Protein AF-A0A7S4RDP2-F1 (afdb_monomer)

Organism: NCBI:txid49249

Mean predicted aligned error: 9.4 Å

Sequence (657 aa):
MYTFYKHAYLHIGLKEGEIAGEFDSNHIEQYADTLVKDLLEIDKENIAQEAILVNTIWMTVVFYLNGAAKSCRYPDVAEPYLYLDLAAGFYIGLGQDKGDDESGNMLYNLAEGISKDFNQDNGVSVVNEKILELLNDIKDNIIDKGLCSTHEENSYKKFRWNVGSIIGYMNVILVQRLIRHLLDGSDRDFMKMYALAILPQIRLCNPGAFDLMMNEFVGNTGDVDDPIGYMELLQSVYSCLGITCEMVGKFRGRDDGCVDRSGFPDDAVSYALMDRDMLEIEVLMEMEAYDAALDHYKYGRNSPDNWKFNTLWELATYDSVDTNLPLGQFINYNTENEKPVMNEYITSAIEGKSTFEYATKNQREWAVKRSLQGTLSYYAVMEKVTNALDLCGTTKKDQAVQEWDKALALAVGSIGEAMMIIDTAYEGYFGQTLLTLANEVCGLFGKCTASGEASIIDMWIDQNFRGLSFIEDDECLKLTQLVDTEVNPTLLVPIIQGILHYAVMNESLDEAQSDTLFAGEALARTVVPLINKENPEEAFLIQENMEFAQGTKYVKDGSENVFKAVATSLHGLSIDCSLIGKYAGLKYGNLCEEQKSSIGNDSAQPQEKTSLADKVLVGAVLTISLLSGLFFWRNRVKNGLVPRHFSGGQALSQEMS

Foldseek 3Di:
DLLLLLVVQQVVCVVVVHDRQDHPNHGSNCVLVVLLVVVVVPPDPCLSLVSCQLSPLLVQLLVLLVVLLVCLLVVVPDQSVVSLVSSVCSAQDPFHDALDLVTGRHNLSLQSVLQVQQVQDDSGRVLNVLLVVLSVCLVVVQRVVVVSVVSPVVSSQLSLLSSLLNQLSSVLSLLSQLLCCLVVVPDLSSNLSSLSSCLSQVCLQAVVLSVVCCCQSPVDPDGRPCSLVNNQSVLQRSLSSNHACVSNHHRNNDPSVRDNDDLFDPLQQLLLQVQSLLSVLLSCLVSVVLVVSVVCQVFNNRRDDDSGHDHLLVLLFDDDDDCVFLVNLLCVVVPVDPGSVLNVQLNCLSVCHDLSVPPDSLLSSLLNLLLQAAVSLLSSLSVLLVQLLVCQLPPPLVSSLSSLSNSVSSQQHRNNVVVVVPPDLDPDQTTRHLQSLQLVQCVQFVQADPSSGGVLVVQLLVLSVVLSVCSVVSVSVVNVVSVQQRVQLSSLLSLLSQLLVQLQVQQPDDSVGDSNLSNNVSSLSSCLSLLCVVPVVLSVLSNVQRPDDPPDRHNNVGSLSNLLSVLCSCVSSNHDLVSNHARPPDPHGSSVVSNVVVVPDDDDDDDDDDDPDPDDDDDDDPPCPSCPSVVVSVVCVVVVPPDPPPPDDDDDDDDDD

Radius of gyration: 27.05 Å; Cα contacts (8 Å, |Δi|>4): 973; chains: 1; bounding box: 86×55×76 Å

pLDDT: mean 83.51, std 19.39, range [23.05, 98.44]

Structure (mmCIF, N/CA/C/O backbone):
data_AF-A0A7S4RDP2-F1
#
_entry.id   AF-A0A7S4RDP2-F1
#
loop_
_atom_site.group_PDB
_atom_site.id
_atom_site.type_symbol
_atom_site.label_atom_id
_atom_site.label_alt_id
_atom_site.label_comp_id
_atom_site.label_asym_id
_atom_site.label_entity_id
_atom_site.label_seq_id
_atom_site.pdbx_PDB_ins_code
_atom_site.Cartn_x
_atom_site.Cartn_y
_atom_site.Cartn_z
_atom_site.occupancy
_atom_site.B_iso_or_equiv
_atom_site.auth_seq_id
_atom_site.auth_comp_id
_atom_site.auth_asym_id
_atom_site.auth_atom_id
_atom_site.pdbx_PDB_model_num
ATOM 1 N N . MET A 1 1 ? 5.929 -9.415 -7.192 1.00 87.81 1 MET A N 1
ATOM 2 C CA . MET A 1 1 ? 5.657 -8.921 -8.565 1.00 87.81 1 MET A CA 1
ATOM 3 C C . MET A 1 1 ? 4.811 -9.874 -9.388 1.00 87.81 1 MET A C 1
ATOM 5 O O . MET A 1 1 ? 3.690 -9.488 -9.670 1.00 87.81 1 MET A O 1
ATOM 9 N N . TYR A 1 2 ? 5.250 -11.098 -9.707 1.00 91.12 2 TYR A N 1
ATOM 10 C CA . TYR A 1 2 ? 4.418 -12.057 -10.463 1.00 91.12 2 TYR A CA 1
ATOM 11 C C . TYR A 1 2 ? 2.997 -12.229 -9.893 1.00 91.12 2 TYR A C 1
ATOM 13 O O . TYR A 1 2 ? 2.025 -12.137 -10.632 1.00 91.12 2 TYR A O 1
ATOM 21 N N . THR A 1 3 ? 2.865 -12.376 -8.569 1.00 93.06 3 THR A N 1
ATOM 22 C CA . THR A 1 3 ? 1.565 -12.459 -7.880 1.00 93.06 3 THR A CA 1
ATOM 23 C C . THR A 1 3 ? 0.655 -11.265 -8.169 1.00 93.06 3 THR A C 1
ATOM 25 O O . THR A 1 3 ? -0.532 -11.444 -8.418 1.00 93.06 3 THR A O 1
ATOM 28 N N . PHE A 1 4 ? 1.215 -10.056 -8.189 1.00 93.56 4 PHE A N 1
ATOM 29 C CA . PHE A 1 4 ? 0.464 -8.842 -8.488 1.00 93.56 4 PHE A CA 1
ATOM 30 C C . PHE A 1 4 ? 0.048 -8.763 -9.956 1.00 93.56 4 PHE A C 1
ATOM 32 O O . PHE A 1 4 ? -1.063 -8.343 -10.253 1.00 93.56 4 PHE A O 1
ATOM 39 N N . TYR A 1 5 ? 0.910 -9.219 -10.871 1.00 94.44 5 TYR A N 1
ATOM 40 C CA . TYR A 1 5 ? 0.549 -9.331 -12.283 1.00 94.44 5 TYR A CA 1
ATOM 41 C C . TYR A 1 5 ? -0.596 -10.320 -12.466 1.00 94.44 5 TYR A C 1
ATOM 43 O O . TYR A 1 5 ? -1.607 -9.965 -13.059 1.00 94.44 5 TYR A O 1
ATOM 51 N N . LYS A 1 6 ? -0.496 -11.512 -11.867 1.00 93.69 6 LYS A N 1
ATOM 52 C CA . LYS A 1 6 ? -1.580 -12.500 -11.865 1.00 93.69 6 LYS A CA 1
ATOM 53 C C . LYS A 1 6 ? -2.892 -11.883 -11.357 1.00 93.69 6 LYS A C 1
ATOM 55 O O . LYS A 1 6 ? -3.906 -12.027 -12.024 1.00 93.69 6 LYS A O 1
ATOM 60 N N . HIS A 1 7 ? -2.869 -11.154 -10.237 1.00 93.38 7 HIS A N 1
ATOM 61 C CA . HIS A 1 7 ? -4.052 -10.461 -9.701 1.00 93.38 7 HIS A CA 1
ATOM 62 C C . HIS A 1 7 ? -4.641 -9.427 -10.667 1.00 93.38 7 HIS A C 1
ATOM 64 O O . HIS A 1 7 ? -5.844 -9.420 -10.916 1.00 93.38 7 HIS A O 1
ATOM 70 N N . ALA A 1 8 ? -3.802 -8.579 -11.261 1.00 93.38 8 ALA A N 1
ATOM 71 C CA . ALA A 1 8 ? -4.267 -7.574 -12.205 1.00 93.38 8 ALA A CA 1
ATOM 72 C C . ALA A 1 8 ? -4.86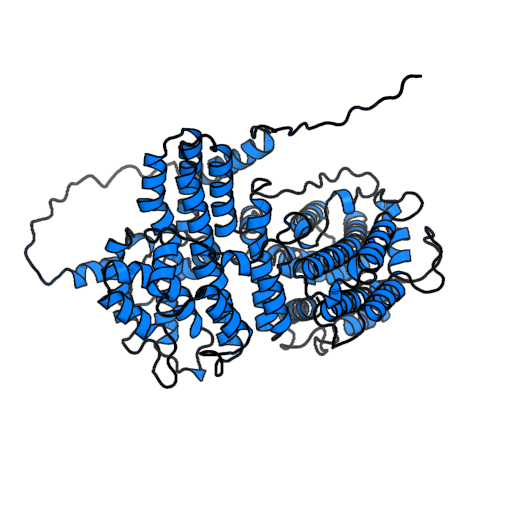9 -8.198 -13.468 1.00 93.38 8 ALA A C 1
ATOM 74 O O . ALA A 1 8 ? -5.929 -7.762 -13.906 1.00 93.38 8 ALA A O 1
ATOM 75 N N . TYR A 1 9 ? -4.249 -9.242 -14.022 1.00 93.38 9 TYR A N 1
ATOM 76 C CA . TYR A 1 9 ? -4.792 -9.925 -15.194 1.00 93.38 9 TYR A CA 1
ATOM 77 C C . TYR A 1 9 ? -6.080 -10.703 -14.876 1.00 93.38 9 TYR A C 1
ATOM 79 O O . TYR A 1 9 ? -6.946 -10.770 -15.740 1.00 93.38 9 TYR A O 1
ATOM 87 N N . LEU A 1 10 ? -6.271 -11.216 -13.646 1.00 91.00 10 LEU A N 1
ATOM 88 C CA . LEU A 1 10 ? -7.574 -11.767 -13.228 1.00 91.00 10 LEU A CA 1
ATOM 89 C C . LEU A 1 10 ? -8.654 -10.692 -13.328 1.00 91.00 10 LEU A C 1
ATOM 91 O O . LEU A 1 10 ? -9.752 -10.941 -13.817 1.00 91.00 10 LEU A O 1
ATOM 95 N N . HIS A 1 11 ? -8.333 -9.481 -12.876 1.00 88.69 11 HIS A N 1
ATOM 96 C CA . HIS A 1 11 ? -9.251 -8.357 -12.951 1.00 88.69 11 HIS A CA 1
ATOM 97 C C . HIS A 1 11 ? -9.525 -7.923 -14.401 1.00 88.69 11 HIS A C 1
ATOM 99 O O . HIS A 1 11 ? -10.661 -7.585 -14.728 1.00 88.69 11 HIS A O 1
ATOM 105 N N . ILE A 1 12 ? -8.509 -7.963 -15.270 1.00 89.06 12 ILE A N 1
ATOM 106 C CA . ILE A 1 12 ? -8.657 -7.699 -16.709 1.00 89.06 12 ILE A CA 1
ATOM 107 C C . ILE A 1 12 ? -9.593 -8.732 -17.351 1.00 89.06 12 ILE A C 1
ATOM 109 O O . ILE A 1 12 ? -10.602 -8.335 -17.928 1.00 89.06 12 ILE A O 1
ATOM 113 N N . GLY A 1 13 ? -9.330 -10.031 -17.172 1.00 86.81 13 GLY A N 1
ATOM 114 C CA . GLY A 1 13 ? -10.163 -11.096 -17.743 1.00 86.81 13 GLY A CA 1
ATOM 115 C C . GLY A 1 13 ? -11.619 -11.014 -17.273 1.00 86.81 13 GLY A C 1
ATOM 116 O O . GLY A 1 13 ? -12.547 -11.093 -18.075 1.00 86.81 13 GLY A O 1
ATOM 117 N N . LEU A 1 14 ? -11.854 -10.736 -15.983 1.00 85.81 14 LEU A N 1
ATOM 118 C CA . LEU A 1 14 ? -13.211 -10.533 -15.457 1.00 85.81 14 LEU A CA 1
ATOM 119 C C . LEU A 1 14 ? -13.936 -9.348 -16.115 1.00 85.81 14 LEU A C 1
ATOM 121 O O . LEU A 1 14 ? -15.138 -9.437 -16.372 1.00 85.81 14 LEU A O 1
ATOM 125 N N . LYS A 1 15 ? -13.230 -8.248 -16.407 1.00 81.75 15 LYS A N 1
ATOM 126 C CA . LYS A 1 15 ? -13.800 -7.097 -17.128 1.00 81.75 15 LYS A CA 1
ATOM 127 C C . LYS A 1 15 ? -14.130 -7.416 -18.583 1.00 81.75 15 LYS A C 1
ATOM 129 O O . LYS A 1 15 ? -15.090 -6.866 -19.116 1.00 81.75 15 LYS A O 1
ATOM 134 N N . GLU A 1 16 ? -13.380 -8.322 -19.196 1.00 82.75 16 GLU A N 1
ATOM 135 C CA . GLU A 1 16 ? -13.624 -8.811 -20.556 1.00 82.75 16 GLU A CA 1
ATOM 136 C C . GLU A 1 16 ? -14.697 -9.919 -20.605 1.00 82.75 16 GLU A C 1
ATOM 138 O O . GLU A 1 16 ? -15.096 -10.364 -21.682 1.00 82.75 16 GLU A O 1
ATOM 143 N N . GLY A 1 17 ? -15.262 -10.294 -19.450 1.00 83.81 17 GLY A N 1
ATOM 144 C CA . GLY A 1 17 ? -16.341 -11.276 -19.340 1.00 83.81 17 GLY A CA 1
ATOM 145 C C . GLY A 1 17 ? -15.858 -12.725 -19.359 1.00 83.81 17 GLY A C 1
ATOM 146 O O . GLY A 1 17 ? -16.645 -13.625 -19.665 1.00 83.81 17 GLY A O 1
ATOM 147 N N . GLU A 1 18 ? -14.585 -12.954 -19.043 1.00 86.81 18 GLU A N 1
ATOM 148 C CA . GLU A 1 18 ? -13.990 -14.283 -18.993 1.00 86.81 18 GLU A CA 1
ATOM 149 C C . GLU A 1 18 ? -14.357 -15.070 -17.733 1.00 86.81 18 GLU A C 1
ATOM 151 O O . GLU A 1 18 ? -14.910 -14.559 -16.753 1.00 86.81 18 GLU A O 1
ATOM 156 N N . ILE A 1 19 ? -14.049 -16.367 -17.771 1.00 83.56 19 ILE A N 1
ATOM 157 C CA . ILE A 1 19 ? -14.219 -17.262 -16.633 1.00 83.56 19 ILE A CA 1
ATOM 158 C C . ILE A 1 19 ? -13.198 -16.884 -15.553 1.00 83.56 19 ILE A C 1
ATOM 160 O O . ILE A 1 19 ? -12.034 -16.603 -15.831 1.00 83.56 19 ILE A O 1
ATOM 164 N N . ALA A 1 20 ? -13.624 -16.900 -14.289 1.00 82.88 20 ALA A N 1
ATOM 165 C CA . ALA A 1 20 ? -12.734 -16.630 -13.165 1.00 82.88 20 ALA A CA 1
ATOM 166 C C . ALA A 1 20 ? -11.515 -17.572 -13.186 1.00 82.88 20 ALA A C 1
ATOM 168 O O . ALA A 1 20 ? -11.669 -18.793 -13.159 1.00 82.88 20 ALA A O 1
ATOM 169 N N . GLY A 1 21 ? -10.310 -16.996 -13.190 1.00 85.75 21 GLY A N 1
ATOM 170 C CA . GLY A 1 21 ? -9.056 -17.749 -13.298 1.00 85.75 21 GLY A CA 1
ATOM 171 C C . GLY A 1 21 ? -8.446 -17.779 -14.702 1.00 85.75 21 GLY A C 1
ATOM 172 O O . GLY A 1 21 ? -7.344 -18.312 -14.855 1.00 85.75 21 GLY A O 1
ATOM 173 N N . GLU A 1 22 ? -9.122 -17.201 -15.695 1.00 87.62 22 GLU A N 1
ATOM 174 C CA . GLU A 1 22 ? -8.672 -17.150 -17.087 1.00 87.62 22 GLU A CA 1
ATOM 175 C C . GLU A 1 22 ? -8.334 -15.718 -17.540 1.00 87.62 22 GLU A C 1
ATOM 177 O O . GLU A 1 22 ? -8.796 -14.734 -16.955 1.00 87.62 22 GLU A O 1
ATOM 182 N N . PHE A 1 23 ? -7.445 -15.636 -18.531 1.00 89.00 23 PHE A N 1
ATOM 183 C CA . PHE A 1 23 ? -7.149 -14.447 -19.328 1.00 89.00 23 PHE A CA 1
ATOM 184 C C . PHE A 1 23 ? -6.893 -14.878 -20.778 1.00 89.00 23 PHE A C 1
ATOM 186 O O . PHE A 1 23 ? -6.073 -15.770 -21.026 1.00 89.00 23 PHE A O 1
ATOM 193 N N . ASP A 1 24 ? -7.617 -14.259 -21.702 1.00 86.62 24 ASP A N 1
ATOM 194 C CA . ASP A 1 24 ? -7.780 -14.635 -23.099 1.00 86.62 24 ASP A CA 1
ATOM 195 C C . ASP A 1 24 ? -7.932 -16.155 -23.286 1.00 86.62 24 ASP A C 1
ATOM 197 O O . ASP A 1 24 ? -7.151 -16.839 -23.948 1.00 86.62 24 ASP A O 1
ATOM 201 N N . SER A 1 25 ? -8.938 -16.726 -22.610 1.00 88.38 25 SER A N 1
ATOM 202 C CA . SER A 1 25 ? -9.287 -18.163 -22.666 1.00 88.38 25 SER A CA 1
ATOM 203 C C . SER A 1 25 ? -8.174 -19.133 -22.232 1.00 88.38 25 SER A C 1
ATOM 205 O O . SER A 1 25 ? -8.262 -20.343 -22.470 1.00 88.38 25 SER A O 1
ATOM 207 N N . ASN A 1 26 ? -7.110 -18.627 -21.608 1.00 91.25 26 ASN A N 1
ATOM 208 C CA . ASN A 1 26 ? -5.999 -19.409 -21.080 1.00 91.25 26 ASN A CA 1
ATOM 209 C C . ASN A 1 26 ? -5.921 -19.254 -19.564 1.00 91.25 26 ASN A C 1
ATOM 211 O O . ASN A 1 26 ? -6.412 -18.289 -18.984 1.00 91.25 26 ASN A O 1
ATOM 215 N N . HIS A 1 27 ? -5.263 -20.202 -18.895 1.00 92.69 27 HIS A N 1
ATOM 216 C CA . HIS A 1 27 ? -5.064 -20.098 -17.453 1.00 92.69 27 HIS A CA 1
ATOM 217 C C . HIS A 1 27 ? -4.227 -18.855 -17.138 1.00 92.69 27 HIS A C 1
ATOM 219 O O . HIS A 1 27 ? -3.174 -18.653 -17.741 1.00 92.69 27 HIS A O 1
ATOM 225 N N . ILE A 1 28 ? -4.638 -18.067 -16.146 1.00 90.69 28 ILE A N 1
ATOM 226 C CA . ILE A 1 28 ? -4.037 -16.761 -15.834 1.00 90.69 28 ILE A CA 1
ATOM 227 C C . ILE A 1 28 ? -2.511 -16.776 -15.634 1.00 90.69 28 ILE A C 1
ATOM 229 O O . ILE A 1 28 ? -1.808 -15.799 -15.872 1.00 90.69 28 ILE A O 1
ATOM 233 N N . GLU A 1 29 ? -1.968 -17.910 -15.202 1.00 90.12 29 GLU A N 1
ATOM 234 C CA . GLU A 1 29 ? -0.530 -18.112 -14.991 1.00 90.12 29 GLU A CA 1
ATOM 235 C C . GLU A 1 29 ? 0.282 -18.055 -16.291 1.00 90.12 29 GLU A C 1
ATOM 237 O O . GLU A 1 29 ? 1.506 -17.954 -16.261 1.00 90.12 29 GLU A O 1
ATOM 242 N N . GLN A 1 30 ? -0.405 -18.102 -17.430 1.00 92.50 30 GLN A N 1
ATOM 243 C CA . GLN A 1 30 ? 0.155 -18.031 -18.769 1.00 92.50 30 GLN A CA 1
ATOM 244 C C . GLN A 1 30 ? -0.020 -16.646 -19.402 1.00 92.50 30 GLN A C 1
ATOM 246 O O . GLN A 1 30 ? 0.331 -16.506 -20.565 1.00 92.50 30 GLN A O 1
ATOM 251 N N . TYR A 1 31 ? -0.477 -15.617 -18.664 1.00 92.44 31 TYR A N 1
ATOM 252 C CA . TYR A 1 31 ? -0.800 -14.293 -19.228 1.00 92.44 31 TYR A CA 1
ATOM 253 C C . TYR A 1 31 ? 0.287 -13.749 -20.174 1.00 92.44 31 TYR A C 1
ATOM 255 O O . TYR A 1 31 ? -0.017 -13.262 -21.256 1.00 92.44 31 TYR A O 1
ATOM 263 N N . ALA A 1 32 ? 1.566 -13.871 -19.797 1.00 91.75 32 ALA A N 1
ATOM 264 C CA . ALA A 1 32 ? 2.674 -13.363 -20.601 1.00 91.75 32 ALA A CA 1
ATOM 265 C C . ALA A 1 32 ? 2.870 -14.164 -21.900 1.00 91.75 32 ALA A C 1
ATOM 267 O O . ALA A 1 32 ? 3.190 -13.581 -22.930 1.00 91.75 32 ALA A O 1
ATOM 268 N N . ASP A 1 33 ? 2.684 -15.486 -21.853 1.00 92.81 33 ASP A N 1
ATOM 269 C CA . ASP A 1 33 ? 2.756 -16.361 -23.029 1.00 92.81 33 ASP A CA 1
ATOM 270 C C . ASP A 1 33 ? 1.568 -16.116 -23.965 1.00 92.81 33 ASP A C 1
ATOM 272 O O . ASP A 1 33 ? 1.764 -16.033 -25.175 1.00 92.81 33 ASP A O 1
ATOM 276 N N . THR A 1 34 ? 0.368 -15.920 -23.411 1.00 91.94 34 THR A N 1
ATOM 277 C CA . THR A 1 34 ? -0.833 -15.550 -24.169 1.00 91.94 34 THR A CA 1
ATOM 278 C C . THR A 1 34 ? -0.616 -14.247 -24.938 1.00 91.94 34 THR A C 1
ATOM 280 O O . THR A 1 34 ? -0.673 -14.250 -26.162 1.00 91.94 34 THR A O 1
ATOM 283 N N . LEU A 1 35 ? -0.184 -13.177 -24.258 1.00 91.56 35 LEU A N 1
ATOM 284 C CA . LEU A 1 35 ? 0.111 -11.893 -24.909 1.00 91.56 35 LEU A CA 1
ATOM 285 C C . LEU A 1 35 ? 1.153 -12.009 -26.023 1.00 91.56 35 LEU A C 1
ATOM 287 O O . LEU A 1 35 ? 1.020 -11.388 -27.074 1.00 91.56 35 LEU A O 1
ATOM 291 N N . VAL A 1 36 ? 2.220 -12.781 -25.803 1.00 92.00 36 VAL A N 1
ATOM 292 C CA . VAL A 1 36 ? 3.259 -12.974 -26.823 1.00 92.00 36 VAL A CA 1
ATOM 293 C C . VAL A 1 36 ? 2.705 -13.734 -28.026 1.00 92.00 36 VAL A C 1
ATOM 295 O O . VAL A 1 36 ? 3.025 -13.370 -29.156 1.00 92.00 36 VAL A O 1
ATOM 298 N N . LYS A 1 37 ? 1.883 -14.766 -27.813 1.00 91.38 37 LYS A N 1
ATOM 299 C CA . LYS A 1 37 ? 1.247 -15.520 -28.901 1.00 91.38 37 LYS A CA 1
ATOM 300 C C . LYS A 1 37 ? 0.332 -14.636 -29.734 1.00 91.38 37 LYS A C 1
ATOM 302 O O . LYS A 1 37 ? 0.488 -14.637 -30.951 1.00 91.38 37 LYS A O 1
ATOM 307 N N . ASP A 1 38 ? -0.510 -13.829 -29.101 1.00 90.06 38 ASP A N 1
ATOM 308 C CA . ASP A 1 38 ? -1.404 -12.913 -29.814 1.00 90.06 38 ASP A CA 1
ATOM 309 C C . ASP A 1 38 ? -0.607 -11.935 -30.678 1.00 90.06 38 ASP A C 1
ATOM 311 O O . ASP A 1 38 ? -0.906 -11.719 -31.851 1.00 90.06 38 ASP A O 1
ATOM 315 N N . LEU A 1 39 ? 0.480 -11.388 -30.128 1.00 91.62 39 LEU A N 1
ATOM 316 C CA . LEU A 1 39 ? 1.341 -10.444 -30.836 1.00 91.62 39 LEU A CA 1
ATOM 317 C C . LEU A 1 39 ? 2.196 -11.098 -31.932 1.00 91.62 39 LEU A C 1
ATOM 319 O O . LEU A 1 39 ? 2.611 -10.399 -32.853 1.00 91.62 39 LEU A O 1
ATOM 323 N N . LEU A 1 40 ? 2.451 -12.411 -31.871 1.00 89.56 40 LEU A N 1
ATOM 324 C CA . LEU A 1 40 ? 3.073 -13.169 -32.967 1.00 89.56 40 LEU A CA 1
ATOM 325 C C . LEU A 1 40 ? 2.118 -13.366 -34.152 1.00 89.56 40 LEU A C 1
ATOM 327 O O . LEU A 1 40 ? 2.585 -13.572 -35.274 1.00 89.56 40 LEU A O 1
ATOM 331 N N . GLU A 1 41 ? 0.805 -13.323 -33.918 1.00 89.62 41 GLU A N 1
ATOM 332 C CA . GLU A 1 41 ? -0.207 -13.376 -34.978 1.00 89.62 41 GLU A CA 1
ATOM 333 C C . GLU A 1 41 ? -0.413 -12.015 -35.658 1.00 89.62 41 GLU A C 1
ATOM 335 O O . GLU A 1 41 ? -0.872 -11.954 -36.803 1.00 89.62 41 GLU A O 1
ATOM 340 N N . ILE A 1 42 ? -0.026 -10.922 -34.993 1.00 85.50 42 ILE A N 1
ATOM 341 C CA . ILE A 1 42 ? 0.013 -9.590 -35.595 1.00 85.50 42 ILE A CA 1
ATOM 342 C C . ILE A 1 42 ? 1.221 -9.509 -36.539 1.00 85.50 42 ILE A C 1
ATOM 344 O O . ILE A 1 42 ? 2.370 -9.592 -36.112 1.00 85.50 42 ILE A O 1
ATOM 348 N N . ASP A 1 43 ? 0.971 -9.290 -37.835 1.00 80.44 43 ASP A N 1
ATOM 349 C CA . ASP A 1 43 ? 2.008 -9.087 -38.864 1.00 80.44 43 ASP A CA 1
ATOM 350 C C . ASP A 1 43 ? 2.644 -7.689 -38.748 1.00 80.44 43 ASP A C 1
ATOM 352 O O . ASP A 1 43 ? 2.509 -6.825 -39.618 1.00 80.44 43 ASP A O 1
ATOM 356 N N . LYS A 1 44 ? 3.282 -7.433 -37.604 1.00 86.12 44 LYS A N 1
ATOM 357 C CA . LYS A 1 44 ? 3.947 -6.179 -37.275 1.00 86.12 44 LYS A CA 1
ATOM 358 C C . LYS A 1 44 ? 5.355 -6.459 -36.785 1.00 86.12 44 LYS A C 1
ATOM 360 O O . LYS A 1 44 ? 5.583 -7.229 -35.855 1.00 86.12 44 LYS A O 1
ATOM 365 N N . GLU A 1 45 ? 6.312 -5.808 -37.431 1.00 83.38 45 GLU A N 1
ATOM 366 C CA . GLU A 1 45 ? 7.723 -5.995 -37.127 1.00 83.38 45 GLU A CA 1
ATOM 367 C C . GLU A 1 45 ? 8.022 -5.593 -35.673 1.00 83.38 45 GLU A C 1
ATOM 369 O O . GLU A 1 45 ? 7.534 -4.578 -35.175 1.00 83.38 45 GLU A O 1
ATOM 374 N N . ASN A 1 46 ? 8.832 -6.405 -34.995 1.00 86.56 46 ASN A N 1
ATOM 375 C CA . ASN A 1 46 ? 9.385 -6.175 -33.656 1.00 86.56 46 ASN A CA 1
ATOM 376 C C . ASN A 1 46 ? 8.406 -6.151 -32.467 1.00 86.56 46 ASN A C 1
ATOM 378 O O . ASN A 1 46 ? 8.873 -6.330 -31.344 1.00 86.56 46 ASN A O 1
ATOM 382 N N . ILE A 1 47 ? 7.084 -6.023 -32.649 1.00 91.94 47 ILE A N 1
ATOM 383 C CA . ILE A 1 47 ? 6.156 -5.940 -31.501 1.00 91.94 47 ILE A CA 1
ATOM 384 C C . ILE A 1 47 ? 6.194 -7.198 -30.626 1.00 91.94 47 ILE A C 1
ATOM 386 O O . ILE A 1 47 ? 6.295 -7.098 -29.406 1.00 91.94 47 ILE A O 1
ATOM 390 N N . ALA A 1 48 ? 6.205 -8.384 -31.239 1.00 92.00 48 ALA A N 1
ATOM 391 C CA . ALA A 1 48 ? 6.312 -9.645 -30.510 1.00 92.00 48 ALA A CA 1
ATOM 392 C C . ALA A 1 48 ? 7.665 -9.783 -29.791 1.00 92.00 48 ALA A C 1
ATOM 394 O O . ALA A 1 48 ? 7.736 -10.333 -28.694 1.00 92.00 48 ALA A O 1
ATOM 395 N N . GLN A 1 49 ? 8.742 -9.257 -30.385 1.00 92.31 49 GLN A N 1
ATOM 396 C CA . GLN A 1 49 ? 10.071 -9.275 -29.771 1.00 92.31 49 GLN A CA 1
ATOM 397 C C . GLN A 1 49 ? 10.111 -8.369 -28.536 1.00 92.31 49 GLN A C 1
ATOM 399 O O . GLN A 1 49 ? 10.513 -8.820 -27.465 1.00 92.31 49 GLN A O 1
ATOM 404 N N . GLU A 1 50 ? 9.633 -7.125 -28.646 1.00 94.75 50 GLU A N 1
ATOM 405 C CA . GLU A 1 50 ? 9.554 -6.209 -27.502 1.00 94.75 50 GLU A CA 1
ATOM 406 C C . GLU A 1 50 ? 8.596 -6.737 -26.423 1.00 94.75 50 GLU A C 1
ATOM 408 O O . GLU A 1 50 ? 8.908 -6.643 -25.236 1.00 94.75 50 GLU A O 1
ATOM 413 N N . ALA A 1 51 ? 7.494 -7.390 -26.805 1.00 95.06 51 ALA A N 1
ATOM 414 C CA . ALA A 1 51 ? 6.574 -8.023 -25.863 1.00 95.06 51 ALA A CA 1
ATOM 415 C C . ALA A 1 51 ? 7.238 -9.123 -25.024 1.00 95.06 51 ALA A C 1
ATOM 417 O O . ALA A 1 51 ? 7.025 -9.163 -23.810 1.00 95.06 51 ALA A O 1
ATOM 418 N N . ILE A 1 52 ? 8.082 -9.968 -25.633 1.00 95.62 52 ILE A N 1
ATOM 419 C CA . ILE A 1 52 ? 8.891 -10.960 -24.905 1.00 95.62 52 ILE A CA 1
ATOM 420 C C . ILE A 1 52 ? 9.801 -10.254 -23.893 1.00 95.62 52 ILE A C 1
ATOM 422 O O . ILE A 1 52 ? 9.920 -10.695 -22.746 1.00 95.62 52 ILE A O 1
ATOM 426 N N . LEU A 1 53 ? 10.423 -9.137 -24.280 1.00 96.81 53 LEU A N 1
ATOM 427 C CA . LEU A 1 53 ? 11.302 -8.393 -23.381 1.00 96.81 53 LEU A CA 1
ATOM 428 C C . LEU A 1 53 ? 10.548 -7.837 -22.173 1.00 96.81 53 LEU A C 1
ATOM 430 O O . LEU A 1 53 ? 10.979 -8.039 -21.037 1.00 96.81 53 LEU A O 1
ATOM 434 N N . VAL A 1 54 ? 9.415 -7.173 -22.389 1.00 95.94 54 VAL A N 1
ATOM 435 C CA . VAL A 1 54 ? 8.745 -6.421 -21.319 1.00 95.94 54 VAL A CA 1
ATOM 436 C C . VAL A 1 54 ? 7.769 -7.245 -20.485 1.00 95.94 54 VAL A C 1
ATOM 438 O O . VAL A 1 54 ? 7.536 -6.901 -19.331 1.00 95.94 54 VAL A O 1
ATOM 441 N N . ASN A 1 55 ? 7.240 -8.352 -21.015 1.00 92.81 55 ASN A N 1
ATOM 442 C CA . ASN A 1 55 ? 6.335 -9.230 -20.267 1.00 92.81 55 ASN A CA 1
ATOM 443 C C . ASN A 1 55 ? 7.046 -10.458 -19.686 1.00 92.81 55 ASN A C 1
ATOM 445 O O . ASN A 1 55 ? 6.710 -10.890 -18.582 1.00 92.81 55 ASN A O 1
ATOM 449 N N . THR A 1 56 ? 8.050 -11.010 -20.379 1.00 94.56 56 THR A N 1
ATOM 450 C CA . THR A 1 56 ? 8.735 -12.241 -19.948 1.00 94.56 56 THR A CA 1
ATOM 451 C C . THR A 1 56 ? 10.098 -11.960 -19.326 1.00 94.56 56 THR A C 1
ATOM 453 O O . THR A 1 56 ? 10.342 -12.332 -18.175 1.00 94.56 56 THR A O 1
ATOM 456 N N . ILE A 1 57 ? 11.004 -11.297 -20.051 1.00 97.06 57 ILE A N 1
ATOM 457 C CA . ILE A 1 57 ? 12.375 -11.060 -19.569 1.00 97.06 57 ILE A CA 1
ATOM 458 C C . ILE A 1 57 ? 12.381 -10.094 -18.387 1.00 97.06 57 ILE A C 1
ATOM 460 O O . ILE A 1 57 ? 13.049 -10.368 -17.393 1.00 97.06 57 ILE A O 1
ATOM 464 N N . TRP A 1 58 ? 11.596 -9.018 -18.442 1.00 97.31 58 TRP A N 1
ATOM 465 C CA . TRP A 1 58 ? 11.448 -8.076 -17.332 1.00 97.31 58 TRP A CA 1
ATOM 466 C C . TRP A 1 58 ? 11.044 -8.799 -16.044 1.00 97.31 58 TRP A C 1
ATOM 468 O O . TRP A 1 58 ? 11.741 -8.702 -15.034 1.00 97.31 58 TRP A O 1
ATOM 478 N N . MET A 1 59 ? 9.997 -9.630 -16.097 1.00 95.94 59 MET A N 1
ATOM 479 C CA . MET A 1 59 ? 9.542 -10.404 -14.937 1.00 95.94 59 MET A CA 1
ATOM 480 C C . MET A 1 59 ? 10.589 -11.429 -14.477 1.00 95.94 59 MET A C 1
ATOM 482 O O . MET A 1 59 ? 10.736 -11.667 -13.279 1.00 95.94 59 MET A O 1
ATOM 486 N N . THR A 1 60 ? 11.357 -11.996 -15.410 1.00 96.75 60 THR A N 1
ATOM 487 C CA . THR A 1 60 ? 12.457 -12.928 -15.118 1.00 96.75 60 THR A CA 1
ATOM 488 C C . THR A 1 60 ? 13.584 -12.244 -14.341 1.00 96.75 60 THR A C 1
ATOM 490 O O . THR A 1 60 ? 14.037 -12.768 -13.324 1.00 96.75 60 THR A O 1
ATOM 493 N N . VAL A 1 61 ? 14.006 -11.045 -14.753 1.00 98.25 61 VAL A N 1
ATOM 494 C CA . VAL A 1 61 ? 15.004 -10.248 -14.018 1.00 98.25 61 VAL A CA 1
ATOM 495 C C . VAL A 1 61 ? 14.490 -9.927 -12.614 1.00 98.25 61 VAL A C 1
ATOM 497 O O . VAL A 1 61 ? 15.192 -10.163 -11.631 1.00 98.25 61 V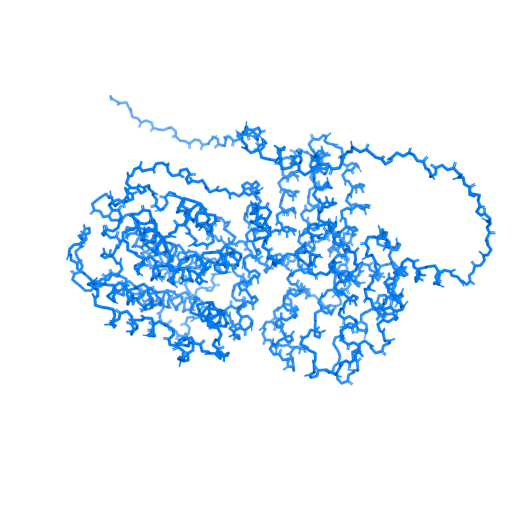AL A O 1
ATOM 500 N N . VAL A 1 62 ? 13.238 -9.475 -12.494 1.00 97.12 62 VAL A N 1
ATOM 501 C CA . VAL A 1 62 ? 12.606 -9.186 -11.198 1.00 97.12 62 VAL A CA 1
ATOM 502 C C . VAL A 1 62 ? 12.533 -10.424 -10.301 1.00 97.12 62 VAL A C 1
ATOM 504 O O . VAL A 1 62 ? 12.783 -10.322 -9.096 1.00 97.12 62 VAL A O 1
ATOM 507 N N . PHE A 1 63 ? 12.219 -11.594 -10.861 1.00 95.50 63 PHE A N 1
ATOM 508 C CA . PHE A 1 63 ? 12.235 -12.864 -10.139 1.00 95.50 63 PHE A CA 1
ATOM 509 C C . PHE A 1 63 ? 13.622 -13.149 -9.555 1.00 95.50 63 PHE A C 1
ATOM 511 O O . PHE A 1 63 ? 13.733 -13.415 -8.357 1.00 95.50 63 PHE A O 1
ATOM 518 N N . TYR A 1 64 ? 14.679 -13.024 -10.362 1.00 97.38 64 TYR A N 1
ATOM 519 C CA . TYR A 1 64 ? 16.041 -13.275 -9.898 1.00 97.38 64 TYR A CA 1
ATOM 520 C C . TYR A 1 64 ? 16.511 -12.252 -8.854 1.00 97.38 64 TYR A C 1
ATOM 522 O O . TYR A 1 64 ? 17.089 -12.652 -7.846 1.00 97.38 64 TYR A O 1
ATOM 530 N N . LEU A 1 65 ? 16.186 -10.963 -9.004 1.00 97.12 65 LEU A N 1
ATOM 531 C CA . LEU A 1 65 ? 16.505 -9.934 -8.003 1.00 97.12 65 LEU A CA 1
ATOM 532 C C . LEU A 1 65 ? 15.847 -10.216 -6.642 1.00 97.12 65 LEU A C 1
ATOM 534 O O . LEU A 1 65 ? 16.501 -10.147 -5.599 1.00 97.12 65 LEU A O 1
ATOM 538 N N . ASN A 1 66 ? 14.560 -10.579 -6.641 1.00 93.44 66 ASN A N 1
ATOM 539 C CA . ASN A 1 66 ? 13.849 -10.940 -5.411 1.00 93.44 66 ASN A CA 1
ATOM 540 C C . ASN A 1 66 ? 14.361 -12.264 -4.824 1.00 93.44 66 ASN A C 1
ATOM 542 O O . ASN A 1 66 ? 14.457 -12.397 -3.603 1.00 93.44 66 ASN A O 1
ATOM 546 N N . GLY A 1 67 ? 14.740 -13.219 -5.678 1.00 92.25 67 GLY A N 1
ATOM 547 C CA . GLY A 1 67 ? 15.421 -14.447 -5.273 1.00 92.25 67 GLY A CA 1
ATOM 548 C C . GLY A 1 67 ? 16.737 -14.159 -4.550 1.00 92.25 67 GLY A C 1
ATOM 549 O O . GLY A 1 67 ? 16.954 -14.688 -3.463 1.00 92.25 67 GLY A O 1
ATOM 550 N N . ALA A 1 68 ? 17.557 -13.244 -5.077 1.00 93.44 68 ALA A N 1
ATOM 551 C CA . ALA A 1 68 ? 18.811 -12.827 -4.450 1.00 93.44 68 ALA A CA 1
ATOM 552 C C . ALA A 1 68 ? 18.579 -12.194 -3.068 1.00 93.44 68 ALA A C 1
ATOM 554 O O . ALA A 1 68 ? 19.241 -12.568 -2.099 1.00 93.44 68 ALA A O 1
ATOM 555 N N . ALA A 1 69 ? 17.595 -11.296 -2.948 1.00 91.25 69 ALA A N 1
ATOM 556 C CA . ALA A 1 69 ? 17.234 -10.687 -1.668 1.00 91.25 69 ALA A CA 1
ATOM 557 C C . ALA A 1 69 ? 16.748 -11.739 -0.655 1.00 91.25 69 ALA A C 1
ATOM 559 O O . ALA A 1 69 ? 17.182 -11.742 0.499 1.00 91.25 69 ALA A O 1
ATOM 560 N N . LYS A 1 70 ? 15.884 -12.671 -1.083 1.00 88.00 70 LYS A N 1
ATOM 561 C CA . LYS A 1 70 ? 15.392 -13.770 -0.237 1.00 88.00 70 LYS A CA 1
ATOM 562 C C . LYS A 1 70 ? 16.534 -14.681 0.223 1.00 88.00 70 LYS A C 1
ATOM 564 O O . LYS A 1 70 ? 16.602 -15.000 1.408 1.00 88.00 70 LYS A O 1
ATOM 569 N N . SER A 1 71 ? 17.447 -15.045 -0.675 1.00 88.38 71 SER A N 1
ATOM 570 C CA . SER A 1 71 ? 18.668 -15.797 -0.359 1.00 88.38 71 SER A CA 1
ATOM 571 C C . SER A 1 71 ? 19.574 -15.062 0.623 1.00 88.38 71 SER A C 1
ATOM 573 O O . SER A 1 71 ? 20.147 -15.683 1.510 1.00 88.38 71 SER A O 1
ATOM 575 N N . CYS A 1 72 ? 19.675 -13.736 0.511 1.00 87.62 72 CYS A N 1
ATOM 576 C CA . CYS A 1 72 ? 20.452 -12.934 1.450 1.00 87.62 72 CYS A CA 1
ATOM 577 C C . CYS A 1 72 ? 19.855 -12.955 2.868 1.00 87.62 72 CYS A C 1
ATOM 579 O O . CYS A 1 72 ? 20.593 -12.954 3.845 1.00 87.62 72 CYS A O 1
ATOM 581 N N . ARG A 1 73 ? 18.523 -13.014 2.993 1.00 85.56 73 ARG A N 1
ATOM 582 C CA . ARG A 1 73 ? 17.830 -13.124 4.288 1.00 85.56 73 ARG A CA 1
ATOM 583 C C . ARG A 1 73 ? 17.942 -14.518 4.908 1.00 85.56 73 ARG A C 1
ATOM 585 O O . ARG A 1 73 ? 18.052 -14.642 6.128 1.00 85.56 73 ARG A O 1
ATOM 592 N N . TYR A 1 74 ? 17.870 -15.548 4.067 1.00 81.75 74 TYR A N 1
ATOM 593 C CA . TYR A 1 74 ? 17.873 -16.956 4.454 1.00 81.75 74 TYR A CA 1
ATOM 594 C C . TYR A 1 74 ? 19.050 -17.677 3.777 1.00 81.75 74 TYR A C 1
ATOM 596 O O . TYR A 1 74 ? 18.854 -18.329 2.744 1.00 81.75 74 TYR A O 1
ATOM 604 N N . PRO A 1 75 ? 20.270 -17.574 4.339 1.00 65.88 75 PRO A N 1
ATOM 605 C CA . PRO A 1 75 ? 21.494 -18.048 3.689 1.00 65.88 75 PRO A CA 1
ATOM 606 C C . PRO A 1 75 ? 21.516 -19.564 3.425 1.00 65.88 75 PRO A C 1
ATOM 608 O O . PRO A 1 75 ? 22.303 -20.029 2.607 1.00 65.88 75 PRO A O 1
ATOM 611 N N . ASP A 1 76 ? 20.620 -20.333 4.052 1.00 67.62 76 ASP A N 1
ATOM 612 C CA . ASP A 1 76 ? 20.514 -21.788 3.892 1.00 67.62 76 ASP A CA 1
ATOM 613 C C . ASP A 1 76 ? 19.797 -22.239 2.599 1.00 67.62 76 ASP A C 1
ATOM 615 O O . ASP A 1 76 ? 19.760 -23.434 2.305 1.00 67.62 76 ASP A O 1
ATOM 619 N N . VAL A 1 77 ? 19.186 -21.319 1.836 1.00 60.72 77 VAL A N 1
ATOM 620 C CA . VAL A 1 77 ? 18.225 -21.669 0.768 1.00 60.72 77 VAL A CA 1
ATOM 621 C C . VAL A 1 77 ? 18.835 -21.612 -0.642 1.00 60.72 77 VAL A C 1
ATOM 623 O O . VAL A 1 77 ? 18.450 -22.420 -1.486 1.00 60.72 77 VAL A O 1
ATOM 626 N N . ALA A 1 78 ? 19.785 -20.701 -0.908 1.00 66.00 78 ALA A N 1
ATOM 627 C CA . ALA A 1 78 ? 20.610 -20.634 -2.129 1.00 66.00 78 ALA A CA 1
ATOM 628 C C . ALA A 1 78 ? 21.636 -19.480 -2.070 1.00 66.00 78 ALA A C 1
ATOM 630 O O . ALA A 1 78 ? 21.462 -18.551 -1.285 1.00 66.00 78 ALA A O 1
ATOM 631 N N . GLU A 1 79 ? 22.651 -19.487 -2.947 1.00 84.69 79 GLU A N 1
ATOM 632 C CA . GLU A 1 79 ? 23.670 -18.429 -3.010 1.00 84.69 79 GLU A CA 1
ATOM 633 C C . GLU A 1 79 ? 23.108 -17.129 -3.627 1.00 84.69 79 GLU A C 1
ATOM 635 O O . GLU A 1 79 ? 22.755 -17.124 -4.812 1.00 84.69 79 GLU A O 1
ATOM 640 N N . PRO A 1 80 ? 23.055 -16.004 -2.881 1.00 89.06 80 PRO A N 1
ATOM 641 C CA . PRO A 1 80 ? 22.554 -14.725 -3.402 1.00 89.06 80 PRO A CA 1
ATOM 642 C C . PRO A 1 80 ? 23.357 -14.232 -4.617 1.00 89.06 80 PRO A C 1
ATOM 644 O O . PRO A 1 80 ? 22.810 -13.544 -5.476 1.00 89.06 80 PRO A O 1
ATOM 647 N N . TYR A 1 81 ? 24.622 -14.655 -4.721 1.00 91.56 81 TYR A N 1
ATOM 648 C CA . TYR A 1 81 ? 25.504 -14.419 -5.861 1.00 91.56 81 TYR A CA 1
ATOM 649 C C . TYR A 1 81 ? 24.924 -14.901 -7.189 1.00 91.56 81 TYR A C 1
ATOM 651 O O . TYR A 1 81 ? 24.819 -14.129 -8.139 1.00 91.56 81 TYR A O 1
ATOM 659 N N . LEU A 1 82 ? 24.510 -16.168 -7.239 1.00 93.44 82 LEU A N 1
ATOM 660 C CA . LEU A 1 82 ? 24.007 -16.787 -8.461 1.00 93.44 82 LEU A CA 1
ATOM 661 C C . LEU A 1 82 ? 22.763 -16.059 -8.980 1.00 93.44 82 LEU A C 1
ATOM 663 O O . LEU A 1 82 ? 22.645 -15.802 -10.173 1.00 93.44 82 LEU A O 1
ATOM 667 N N . TYR A 1 83 ? 21.838 -15.715 -8.084 1.00 95.56 83 TYR A N 1
ATOM 668 C CA . TYR A 1 83 ? 20.620 -14.997 -8.450 1.00 95.56 83 TYR A CA 1
ATOM 669 C C . TYR A 1 83 ? 20.916 -13.589 -8.977 1.00 95.56 83 TYR A C 1
ATOM 671 O O . TYR A 1 83 ? 20.329 -13.183 -9.978 1.00 95.56 83 TYR A O 1
ATOM 679 N N . LEU A 1 84 ? 21.839 -12.860 -8.344 1.00 96.62 84 LEU A N 1
ATOM 680 C CA . LEU A 1 84 ? 22.224 -11.524 -8.794 1.00 96.62 84 LEU A CA 1
ATOM 681 C C . LEU A 1 84 ? 22.880 -11.561 -10.186 1.00 96.62 84 LEU A C 1
ATOM 683 O O . LEU A 1 84 ? 22.520 -10.766 -11.054 1.00 96.62 84 LEU A O 1
ATOM 687 N N . ASP A 1 85 ? 23.775 -12.524 -10.423 1.00 95.88 85 ASP A N 1
ATOM 688 C CA . ASP A 1 85 ? 24.436 -12.708 -11.720 1.00 95.88 85 ASP A CA 1
ATOM 689 C C . ASP A 1 85 ? 23.440 -13.122 -12.816 1.00 95.88 85 ASP A C 1
ATOM 691 O O . ASP A 1 85 ? 23.523 -12.635 -13.945 1.00 95.88 85 ASP A O 1
ATOM 695 N N . LEU A 1 86 ? 22.458 -13.976 -12.497 1.00 97.12 86 LEU A N 1
ATOM 696 C CA . LEU A 1 86 ? 21.383 -14.330 -13.430 1.00 97.12 86 LEU A CA 1
ATOM 697 C C . LEU A 1 86 ? 20.528 -13.108 -13.784 1.00 97.12 86 LEU A C 1
ATOM 699 O O . LEU A 1 86 ? 20.258 -12.888 -14.964 1.00 97.12 86 LEU A O 1
ATOM 703 N N . ALA A 1 87 ? 20.153 -12.281 -12.802 1.00 98.00 87 ALA A N 1
ATOM 704 C CA . ALA A 1 87 ? 19.427 -11.037 -13.057 1.00 98.00 87 ALA A CA 1
ATOM 705 C C . ALA A 1 87 ? 20.207 -10.109 -14.004 1.00 98.00 87 ALA A C 1
ATOM 707 O O . ALA A 1 87 ? 19.650 -9.636 -14.996 1.00 98.00 87 ALA A O 1
ATOM 708 N N . ALA A 1 88 ? 21.503 -9.904 -13.746 1.00 97.94 88 ALA A N 1
ATOM 709 C CA . ALA A 1 88 ? 22.372 -9.101 -14.605 1.00 97.94 88 ALA A CA 1
ATOM 710 C C . ALA A 1 88 ? 22.487 -9.693 -16.022 1.00 97.94 88 ALA A C 1
ATOM 712 O O . ALA A 1 88 ? 22.372 -8.969 -17.010 1.00 97.94 88 ALA A O 1
ATOM 713 N N . GLY A 1 89 ? 22.654 -11.014 -16.134 1.00 97.31 89 GLY A N 1
ATOM 714 C CA . GLY A 1 89 ? 22.748 -11.715 -17.413 1.00 97.31 89 GLY A CA 1
ATOM 715 C C . GLY A 1 89 ? 21.488 -11.579 -18.271 1.00 97.31 89 GLY A C 1
ATOM 716 O O . GLY A 1 89 ? 21.594 -11.290 -19.463 1.00 97.31 89 GLY A O 1
ATOM 717 N N . PHE A 1 90 ? 20.300 -11.731 -17.673 1.00 97.75 90 PHE A N 1
ATOM 718 C CA . PHE A 1 90 ? 19.023 -11.531 -18.369 1.00 97.75 90 PHE A CA 1
ATOM 719 C C . PHE A 1 90 ? 18.758 -10.063 -18.718 1.00 97.75 90 PHE A C 1
ATOM 721 O O . PHE A 1 90 ? 18.126 -9.792 -19.733 1.00 97.75 90 PHE A O 1
ATOM 728 N N . TYR A 1 91 ? 19.239 -9.112 -17.918 1.00 98.19 91 TYR A N 1
ATOM 729 C CA . TYR A 1 91 ? 19.079 -7.692 -18.222 1.00 98.19 91 TYR A CA 1
ATOM 730 C C . TYR A 1 91 ? 19.955 -7.246 -19.406 1.00 98.19 91 TYR A C 1
ATOM 732 O O . TYR A 1 91 ? 19.461 -6.615 -20.342 1.00 98.19 91 TYR A O 1
ATOM 740 N N . ILE A 1 92 ? 21.247 -7.595 -19.372 1.00 97.38 92 ILE A N 1
ATOM 741 C CA . ILE A 1 92 ? 22.257 -7.133 -20.339 1.00 97.38 92 ILE A CA 1
ATOM 742 C C . ILE A 1 92 ? 22.175 -7.915 -21.653 1.00 97.38 92 ILE A C 1
ATOM 744 O O . ILE A 1 92 ? 22.165 -7.326 -22.730 1.00 97.38 92 ILE A O 1
ATOM 748 N N . GLY A 1 93 ? 22.092 -9.244 -21.573 1.00 94.75 93 GLY A N 1
ATOM 749 C CA . GLY A 1 93 ? 22.147 -10.115 -22.743 1.00 94.75 93 GLY A CA 1
ATOM 750 C C . GLY A 1 93 ? 23.547 -10.354 -23.305 1.00 94.75 93 GLY A C 1
ATOM 751 O O . GLY A 1 93 ? 24.510 -9.644 -23.027 1.00 94.75 93 GLY A O 1
ATOM 752 N N . LEU A 1 94 ? 23.663 -11.402 -24.121 1.00 92.19 94 LEU A N 1
ATOM 753 C CA . LEU A 1 94 ? 24.898 -11.712 -24.838 1.00 92.19 94 LEU A CA 1
ATOM 754 C C . LEU A 1 94 ? 25.069 -10.794 -26.053 1.00 92.19 94 LEU A C 1
ATOM 756 O O . LEU A 1 94 ? 24.116 -10.555 -26.792 1.00 92.19 94 LEU A O 1
ATOM 760 N N . GLY A 1 95 ? 26.307 -10.357 -26.293 1.00 91.12 95 GLY A N 1
ATOM 761 C CA . GLY A 1 95 ? 26.662 -9.549 -27.465 1.00 91.12 95 GLY A CA 1
ATOM 762 C C . GLY A 1 95 ? 26.247 -8.079 -27.381 1.00 91.12 95 GLY A C 1
ATOM 763 O O . GLY A 1 95 ? 26.238 -7.421 -28.411 1.00 91.12 95 GLY A O 1
ATOM 764 N N . GLN A 1 96 ? 25.892 -7.589 -26.191 1.00 94.75 96 GLN A N 1
ATOM 765 C CA . GLN A 1 96 ? 25.650 -6.173 -25.933 1.00 94.75 96 GLN A CA 1
ATOM 766 C C . GLN A 1 96 ? 26.977 -5.421 -25.771 1.00 94.75 96 GLN A C 1
ATOM 768 O O . GLN A 1 96 ? 27.744 -5.728 -24.852 1.00 94.75 96 GLN A O 1
ATOM 773 N N . ASP A 1 97 ? 27.210 -4.404 -26.601 1.00 93.69 97 ASP A N 1
ATOM 774 C CA . ASP A 1 97 ? 28.286 -3.436 -26.395 1.00 93.69 97 ASP A CA 1
ATOM 775 C C . ASP A 1 97 ? 27.794 -2.252 -25.546 1.00 93.69 97 ASP A C 1
ATOM 777 O O . ASP A 1 97 ? 26.626 -1.860 -25.574 1.00 93.69 97 ASP A O 1
ATOM 781 N N . LYS A 1 98 ? 28.684 -1.683 -24.729 1.00 92.81 98 LYS A N 1
ATOM 782 C CA . LYS A 1 98 ? 28.331 -0.591 -23.810 1.00 92.81 98 LYS A CA 1
ATOM 783 C C . LYS A 1 98 ? 27.958 0.675 -24.591 1.00 92.81 98 LYS A C 1
ATOM 785 O O . LYS A 1 98 ? 28.802 1.188 -25.323 1.00 92.81 98 LYS A O 1
ATOM 790 N N . GLY A 1 99 ? 26.760 1.209 -24.336 1.00 90.56 99 GLY A N 1
ATOM 791 C CA . GLY A 1 99 ? 26.275 2.454 -24.946 1.00 90.56 99 GLY A CA 1
ATOM 792 C C . GLY A 1 99 ? 25.827 2.334 -26.403 1.00 90.56 99 GLY A C 1
ATOM 793 O O . GLY A 1 99 ? 25.649 3.348 -27.072 1.00 90.56 99 GLY A O 1
ATOM 794 N N . ASP A 1 100 ? 25.701 1.109 -26.915 1.00 91.75 100 ASP A N 1
ATOM 795 C CA . ASP A 1 100 ? 25.280 0.850 -28.287 1.00 91.75 100 ASP A CA 1
ATOM 796 C C . ASP A 1 100 ? 23.824 0.368 -28.334 1.00 91.75 100 ASP A C 1
ATOM 798 O O . ASP A 1 100 ? 23.457 -0.614 -27.685 1.00 91.75 100 ASP A O 1
ATOM 802 N N . ASP A 1 101 ? 23.000 1.061 -29.119 1.00 90.31 101 ASP A N 1
ATOM 803 C CA . ASP A 1 101 ? 21.596 0.724 -29.360 1.00 90.31 101 ASP A CA 1
ATOM 804 C C . ASP A 1 101 ? 21.391 -0.184 -30.582 1.00 90.31 101 ASP A C 1
ATOM 806 O O . ASP A 1 101 ? 20.258 -0.578 -30.856 1.00 90.31 101 ASP A O 1
ATOM 810 N N . GLU A 1 102 ? 22.458 -0.580 -31.282 1.00 90.88 102 GLU A N 1
ATOM 811 C CA . GLU A 1 102 ? 22.387 -1.526 -32.406 1.00 90.88 102 GLU A CA 1
ATOM 812 C C . GLU A 1 102 ? 22.850 -2.952 -32.047 1.00 90.88 102 GLU A C 1
ATOM 814 O O . GLU A 1 102 ? 22.504 -3.908 -32.749 1.00 90.88 102 GLU A O 1
ATO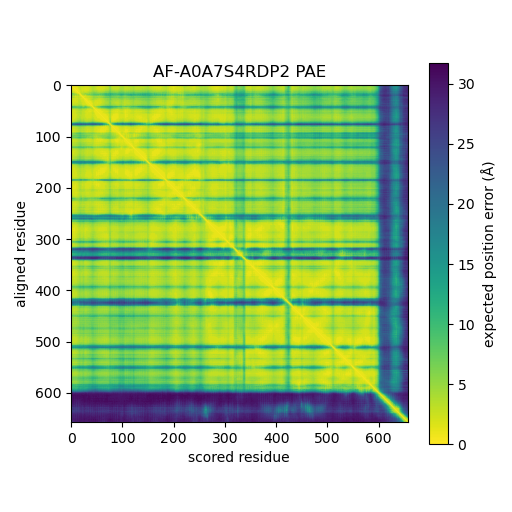M 819 N N . SER A 1 103 ? 23.609 -3.128 -30.961 1.00 88.88 103 SER A N 1
ATOM 820 C CA . SER A 1 103 ? 24.046 -4.439 -30.460 1.00 88.88 103 SER A CA 1
ATOM 821 C C . SER A 1 103 ? 23.251 -4.905 -29.243 1.00 88.88 103 SER A C 1
ATOM 823 O O . SER A 1 103 ? 22.701 -4.115 -28.478 1.00 88.88 103 SER A O 1
ATOM 825 N N . GLY A 1 104 ? 23.213 -6.225 -29.048 1.00 89.94 104 GLY A N 1
ATOM 826 C CA . GLY A 1 104 ? 22.377 -6.860 -28.032 1.00 89.94 104 GLY A CA 1
ATOM 827 C C . GLY A 1 104 ? 20.903 -6.950 -28.441 1.00 89.94 104 GLY A C 1
ATOM 828 O O . GLY A 1 104 ? 20.483 -6.437 -29.468 1.00 89.94 104 GLY A O 1
ATOM 829 N N . ASN A 1 105 ? 20.119 -7.699 -27.662 1.00 90.75 105 ASN A N 1
ATOM 830 C CA . ASN A 1 105 ? 18.692 -7.938 -27.936 1.00 90.75 105 ASN A CA 1
ATOM 831 C C . ASN A 1 105 ? 17.856 -7.990 -26.643 1.00 90.75 105 ASN A C 1
ATOM 833 O O . ASN A 1 105 ? 16.793 -8.600 -26.629 1.00 90.75 105 ASN A O 1
ATOM 837 N N . MET A 1 106 ? 18.367 -7.446 -25.533 1.00 95.81 106 MET A N 1
ATOM 838 C CA . MET A 1 106 ? 17.722 -7.521 -24.213 1.00 95.81 106 MET A CA 1
ATOM 839 C C . MET A 1 106 ? 17.322 -6.128 -23.710 1.00 95.81 106 MET A C 1
ATOM 841 O O . MET A 1 106 ? 17.417 -5.137 -24.432 1.00 95.81 106 MET A O 1
ATOM 845 N N . LEU A 1 107 ? 16.863 -6.043 -22.458 1.00 97.12 107 LEU A N 1
ATOM 846 C CA . LEU A 1 107 ? 16.374 -4.802 -21.848 1.00 97.12 107 LEU A CA 1
ATOM 847 C C . LEU A 1 107 ? 17.416 -3.675 -21.846 1.00 97.12 107 LEU A C 1
ATOM 849 O O . LEU A 1 107 ? 17.035 -2.516 -21.980 1.00 97.12 107 LEU A O 1
ATOM 853 N N . TYR A 1 108 ? 18.707 -4.005 -21.749 1.00 97.88 108 TYR A N 1
ATOM 854 C CA . TYR A 1 108 ? 19.783 -3.022 -21.871 1.00 97.88 108 TYR A CA 1
ATOM 855 C C . TYR A 1 108 ? 19.737 -2.285 -23.216 1.00 97.88 108 TYR A C 1
ATOM 857 O O . TYR A 1 108 ? 19.699 -1.056 -23.221 1.00 97.88 108 TYR A O 1
ATOM 865 N N . ASN A 1 109 ? 19.682 -3.011 -24.341 1.00 96.44 109 ASN A N 1
ATOM 866 C CA . ASN A 1 109 ? 19.559 -2.420 -25.679 1.00 96.44 109 ASN A CA 1
ATOM 867 C C . ASN A 1 109 ? 18.282 -1.570 -25.793 1.00 96.44 109 ASN A C 1
ATOM 869 O O . ASN A 1 109 ? 18.316 -0.440 -26.277 1.00 96.44 109 ASN A O 1
ATOM 873 N N . LEU A 1 110 ? 17.162 -2.080 -25.261 1.00 95.75 110 LEU A N 1
ATOM 874 C CA . LEU A 1 110 ? 15.889 -1.358 -25.259 1.00 95.75 110 LEU A CA 1
ATOM 875 C C . LEU A 1 110 ? 16.003 0.000 -24.543 1.00 95.75 110 LEU A C 1
ATOM 877 O O . LEU A 1 110 ? 15.430 0.985 -25.018 1.00 95.75 110 LEU A O 1
ATOM 881 N N . ALA A 1 111 ? 16.755 0.048 -23.436 1.00 97.25 111 ALA A N 1
ATOM 882 C CA . ALA A 1 111 ? 17.045 1.257 -22.671 1.00 97.25 111 ALA A CA 1
ATOM 883 C C . ALA A 1 111 ? 17.998 2.224 -23.397 1.00 97.25 111 ALA A C 1
ATOM 885 O O . ALA A 1 111 ? 17.802 3.432 -23.276 1.00 97.25 111 ALA A O 1
ATOM 886 N N . GLU A 1 112 ? 18.994 1.727 -24.144 1.00 96.62 112 GLU A N 1
ATOM 887 C CA . GLU A 1 112 ? 19.871 2.558 -24.996 1.00 96.62 112 GLU A CA 1
ATOM 888 C C . GLU A 1 112 ? 19.086 3.224 -26.133 1.00 96.62 112 GLU A C 1
ATOM 890 O O . GLU A 1 112 ? 19.270 4.406 -26.424 1.00 96.62 112 GLU A O 1
ATOM 895 N N . GLY A 1 113 ? 18.162 2.487 -26.756 1.00 94.25 113 GLY A N 1
ATOM 896 C CA . GLY A 1 113 ? 17.374 3.015 -27.867 1.00 94.25 113 GLY A CA 1
ATOM 897 C C . GLY A 1 113 ? 16.396 4.117 -27.446 1.00 94.25 113 GLY A C 1
ATOM 898 O O . GLY A 1 113 ? 16.259 5.124 -28.140 1.00 94.25 113 GLY A O 1
ATOM 899 N N . ILE A 1 114 ? 15.702 3.947 -26.313 1.00 95.06 114 ILE A N 1
ATOM 900 C CA . ILE A 1 114 ? 14.655 4.893 -25.886 1.00 95.06 114 ILE A CA 1
ATOM 901 C C . ILE A 1 114 ? 15.202 6.122 -25.144 1.00 95.06 114 ILE A C 1
ATOM 903 O O . ILE A 1 114 ? 14.604 7.195 -25.219 1.00 95.06 114 ILE A O 1
ATOM 907 N N . SER A 1 115 ? 16.346 6.013 -24.460 1.00 94.44 115 SER A N 1
ATOM 908 C CA . SER A 1 115 ? 16.912 7.097 -23.639 1.00 94.44 115 SER A CA 1
ATOM 909 C C . SER A 1 115 ? 17.179 8.381 -24.433 1.00 94.44 115 SER A C 1
ATOM 911 O O . SER A 1 115 ? 16.972 9.490 -23.924 1.00 94.44 115 SER A O 1
ATOM 913 N N . LYS A 1 116 ? 17.571 8.235 -25.704 1.00 93.12 116 LYS A N 1
ATOM 914 C CA . LYS A 1 116 ? 17.837 9.333 -26.644 1.00 93.12 116 LYS A CA 1
ATOM 915 C C . LYS A 1 116 ? 16.613 10.222 -26.858 1.00 93.12 116 LYS A C 1
ATOM 917 O O . LYS A 1 116 ? 16.752 11.440 -26.957 1.00 93.12 116 LYS A O 1
ATOM 922 N N . ASP A 1 117 ? 15.409 9.647 -26.863 1.00 94.00 117 ASP A N 1
ATOM 923 C CA . ASP A 1 117 ? 14.174 10.425 -26.998 1.00 94.00 117 ASP A CA 1
ATOM 924 C C . ASP A 1 117 ? 13.862 11.259 -25.758 1.00 94.00 117 ASP A C 1
ATOM 926 O O . ASP A 1 117 ? 13.136 12.242 -25.863 1.00 94.00 117 ASP A O 1
ATOM 930 N N . PHE A 1 118 ? 14.383 10.892 -24.589 1.00 94.62 118 PHE A N 1
ATOM 931 C CA . PHE A 1 118 ? 14.051 11.525 -23.310 1.00 94.62 118 PHE A CA 1
ATOM 932 C C . PHE A 1 118 ? 15.167 12.420 -22.760 1.00 94.62 118 PHE A C 1
ATOM 934 O O . PHE A 1 118 ? 15.048 12.944 -21.651 1.00 94.62 118 PHE A O 1
ATOM 941 N N . ASN A 1 119 ? 16.233 12.636 -23.542 1.00 92.31 119 ASN A N 1
ATOM 942 C CA . ASN A 1 119 ? 17.468 13.294 -23.101 1.00 92.31 119 ASN A CA 1
ATOM 943 C C . ASN A 1 119 ? 18.089 12.615 -21.864 1.00 92.31 119 ASN A C 1
ATOM 945 O O . ASN A 1 119 ? 18.632 13.287 -20.992 1.00 92.31 119 ASN A O 1
ATOM 949 N N . GLN A 1 120 ? 17.989 11.287 -21.794 1.00 93.25 120 GLN A N 1
ATOM 950 C CA . GLN A 1 120 ? 18.542 10.447 -20.725 1.00 93.25 120 GLN A CA 1
ATOM 951 C C . GLN A 1 120 ? 19.738 9.623 -21.227 1.00 93.25 120 GLN A C 1
ATOM 953 O O . GLN A 1 120 ? 19.973 8.505 -20.772 1.00 93.25 120 GLN A O 1
ATOM 958 N N . ASP A 1 121 ? 20.477 10.169 -22.193 1.00 91.56 121 ASP A N 1
ATOM 959 C CA . ASP A 1 121 ? 21.649 9.546 -22.802 1.00 91.56 121 ASP A CA 1
ATOM 960 C C . ASP A 1 121 ? 22.875 10.462 -22.698 1.00 91.56 121 ASP A C 1
ATOM 962 O O . ASP A 1 121 ? 22.818 11.644 -23.047 1.00 91.56 121 ASP A O 1
ATOM 966 N N . ASN A 1 122 ? 23.991 9.904 -22.226 1.00 89.94 122 ASN A N 1
ATOM 967 C CA . ASN A 1 122 ? 25.306 10.551 -22.232 1.00 89.94 122 ASN A CA 1
ATOM 968 C C . ASN A 1 122 ? 26.369 9.583 -22.782 1.00 89.94 122 ASN A C 1
ATOM 970 O O . ASN A 1 122 ? 27.399 9.331 -22.152 1.00 89.94 122 ASN A O 1
ATOM 974 N N . GLY A 1 123 ? 26.071 8.980 -23.938 1.00 90.81 123 GLY A N 1
ATOM 975 C CA . GLY A 1 123 ? 26.860 7.901 -24.545 1.00 90.81 123 GLY A CA 1
ATOM 976 C C . GLY A 1 123 ? 26.598 6.516 -23.947 1.00 90.81 123 GLY A C 1
ATOM 977 O O . GLY A 1 123 ? 27.126 5.536 -24.456 1.00 90.81 123 GLY A O 1
ATOM 978 N N . VAL A 1 124 ? 25.825 6.457 -22.864 1.00 94.25 124 VAL A N 1
ATOM 979 C CA . VAL A 1 124 ? 25.166 5.286 -22.288 1.00 94.25 124 VAL A CA 1
ATOM 980 C C . VAL A 1 124 ? 23.863 5.808 -21.692 1.00 94.25 124 VAL A C 1
ATOM 982 O O . VAL A 1 124 ? 23.843 6.895 -21.097 1.00 94.25 124 VAL A O 1
ATOM 985 N N . SER A 1 125 ? 22.796 5.026 -21.798 1.00 96.81 125 SER A N 1
ATOM 986 C CA . SER A 1 125 ? 21.543 5.292 -21.103 1.00 96.81 125 SER A CA 1
ATOM 987 C C . SER A 1 125 ? 21.769 5.447 -19.595 1.00 96.81 125 SER A C 1
ATOM 989 O O . SER A 1 125 ? 22.346 4.571 -18.940 1.00 96.81 125 SER A O 1
ATOM 991 N N . VAL A 1 126 ? 21.260 6.540 -19.016 1.00 96.50 126 VAL A N 1
ATOM 992 C CA . VAL A 1 126 ? 21.319 6.801 -17.564 1.00 96.50 126 VAL A CA 1
ATOM 993 C C . VAL A 1 126 ? 20.705 5.636 -16.780 1.00 96.50 126 VAL A C 1
ATOM 995 O O . VAL A 1 126 ? 21.238 5.232 -15.747 1.00 96.50 126 VAL A O 1
ATOM 998 N N . VAL A 1 127 ? 19.632 5.035 -17.306 1.00 96.88 127 VAL A N 1
ATOM 999 C CA . VAL A 1 127 ? 18.980 3.848 -16.731 1.00 96.88 127 VAL A CA 1
ATOM 1000 C C . VAL A 1 127 ? 19.963 2.682 -16.610 1.00 96.88 127 VAL A C 1
ATOM 1002 O O . VAL A 1 127 ? 20.087 2.081 -15.541 1.00 96.88 127 VAL A O 1
ATOM 1005 N N . ASN A 1 128 ? 20.702 2.387 -17.682 1.00 98.00 128 ASN A N 1
ATOM 1006 C CA . ASN A 1 128 ? 21.676 1.298 -17.705 1.00 98.00 128 ASN A CA 1
ATOM 1007 C C . ASN A 1 128 ? 22.830 1.542 -16.734 1.00 98.00 128 ASN A C 1
ATOM 1009 O O . ASN A 1 128 ? 23.223 0.631 -16.004 1.00 98.00 128 ASN A O 1
ATOM 1013 N N . GLU A 1 129 ? 23.358 2.767 -16.691 1.00 97.44 129 GLU A N 1
ATOM 1014 C CA . GLU A 1 129 ? 24.421 3.127 -15.754 1.00 97.44 129 GLU A CA 1
ATOM 1015 C C . GLU A 1 129 ? 23.981 2.907 -14.301 1.00 97.44 129 GLU A C 1
ATOM 1017 O O . GLU A 1 129 ? 24.694 2.263 -13.527 1.00 97.44 129 GLU A O 1
ATOM 1022 N N . LYS A 1 130 ? 22.772 3.361 -13.949 1.00 97.94 130 LYS A N 1
ATOM 1023 C CA . LYS A 1 130 ? 22.238 3.248 -12.588 1.00 97.94 130 LYS A CA 1
ATOM 1024 C C . LYS A 1 130 ? 21.888 1.827 -12.178 1.00 97.94 130 LYS A C 1
ATOM 1026 O O . LYS A 1 130 ? 22.168 1.444 -11.042 1.00 97.94 130 LYS A O 1
ATOM 1031 N N . ILE A 1 131 ? 21.346 1.013 -13.081 1.00 98.38 131 ILE A N 1
ATOM 1032 C CA . ILE A 1 131 ? 21.099 -0.406 -12.790 1.00 98.38 131 ILE A CA 1
ATOM 1033 C C . ILE A 1 131 ? 22.417 -1.136 -12.516 1.00 98.38 131 ILE A C 1
ATOM 1035 O O . ILE A 1 131 ? 22.513 -1.869 -11.531 1.00 98.38 131 ILE A O 1
ATOM 1039 N N . LEU A 1 132 ? 23.454 -0.909 -13.329 1.00 97.88 132 LEU A N 1
ATOM 1040 C CA . LEU A 1 132 ? 24.766 -1.524 -13.113 1.00 97.88 132 LEU A CA 1
ATOM 1041 C C . LEU A 1 132 ? 25.435 -1.033 -11.820 1.00 97.88 132 LEU A C 1
ATOM 1043 O O . LEU A 1 132 ? 26.051 -1.834 -11.118 1.00 97.88 132 LEU A O 1
ATOM 1047 N N . GLU A 1 133 ? 25.305 0.252 -11.479 1.00 97.81 133 GLU A N 1
ATOM 1048 C CA . GLU A 1 133 ? 25.772 0.806 -10.201 1.00 97.81 133 GLU A CA 1
ATOM 1049 C C . GLU A 1 133 ? 25.121 0.079 -9.013 1.00 97.81 133 GLU A C 1
ATOM 1051 O O . GLU A 1 133 ? 25.823 -0.397 -8.123 1.00 97.81 133 GLU A O 1
ATOM 1056 N N . LEU A 1 134 ? 23.795 -0.083 -9.030 1.00 98.12 134 LEU A N 1
ATOM 1057 C CA . LEU A 1 134 ? 23.041 -0.737 -7.955 1.00 98.12 134 LEU A CA 1
ATOM 1058 C C . LEU A 1 134 ? 23.332 -2.241 -7.848 1.00 98.12 134 LEU A C 1
ATOM 1060 O O . LEU A 1 134 ? 23.437 -2.763 -6.737 1.00 98.12 134 LEU A O 1
ATOM 1064 N N . LEU A 1 135 ? 23.489 -2.942 -8.977 1.00 98.25 135 LEU A N 1
ATOM 1065 C CA . LEU A 1 135 ? 23.898 -4.351 -8.990 1.00 98.25 135 LEU A CA 1
ATOM 1066 C C . LEU A 1 135 ? 25.282 -4.527 -8.348 1.00 98.25 135 LEU A C 1
ATOM 1068 O O . LEU A 1 135 ? 25.464 -5.420 -7.518 1.00 98.25 135 LEU A O 1
ATOM 1072 N N . ASN A 1 136 ? 26.236 -3.652 -8.679 1.00 97.38 136 ASN A N 1
ATOM 1073 C CA . ASN A 1 136 ? 27.563 -3.668 -8.064 1.00 97.38 136 ASN A CA 1
ATOM 1074 C C . ASN A 1 136 ? 27.517 -3.260 -6.584 1.00 97.38 136 ASN A C 1
ATOM 1076 O O . ASN A 1 136 ? 28.213 -3.868 -5.782 1.00 97.38 136 ASN A O 1
ATOM 1080 N N . ASP A 1 137 ? 26.662 -2.313 -6.181 1.00 95.62 137 ASP A N 1
ATOM 1081 C CA . ASP A 1 137 ? 26.492 -1.959 -4.763 1.00 95.62 137 ASP A CA 1
ATOM 1082 C C . ASP A 1 137 ? 25.986 -3.154 -3.940 1.00 95.62 137 ASP A C 1
ATOM 1084 O O . ASP A 1 137 ? 26.534 -3.459 -2.880 1.00 95.62 137 ASP A O 1
ATOM 1088 N N . ILE A 1 138 ? 24.990 -3.893 -4.445 1.00 95.69 138 ILE A N 1
ATOM 1089 C CA . ILE A 1 138 ? 24.521 -5.129 -3.799 1.00 95.69 138 ILE A CA 1
ATOM 1090 C C . ILE A 1 138 ? 25.676 -6.129 -3.665 1.00 95.69 138 ILE A C 1
ATOM 1092 O O . ILE A 1 138 ? 25.914 -6.669 -2.581 1.00 95.69 138 ILE A O 1
ATOM 1096 N N . LYS A 1 139 ? 26.397 -6.370 -4.760 1.00 95.38 139 LYS A N 1
ATOM 1097 C CA . LYS A 1 139 ? 27.511 -7.314 -4.803 1.00 95.38 139 LYS A CA 1
ATOM 1098 C C . LYS A 1 139 ? 28.622 -6.936 -3.821 1.00 95.38 139 LYS A C 1
ATOM 1100 O O . LYS A 1 139 ? 28.884 -7.678 -2.876 1.00 95.38 139 LYS A O 1
ATOM 1105 N N . ASP A 1 140 ? 29.220 -5.769 -4.017 1.00 94.81 140 ASP A N 1
ATOM 1106 C CA . ASP A 1 140 ? 30.463 -5.357 -3.370 1.00 94.81 140 ASP A CA 1
ATOM 1107 C C . ASP A 1 140 ? 30.232 -4.928 -1.914 1.00 94.81 140 ASP A C 1
ATOM 1109 O O . ASP A 1 140 ? 31.079 -5.144 -1.040 1.00 94.81 140 ASP A O 1
ATOM 1113 N N . ASN A 1 141 ? 29.084 -4.301 -1.623 1.00 91.81 141 ASN A N 1
ATOM 1114 C CA . ASN A 1 141 ? 28.815 -3.720 -0.309 1.00 91.81 141 ASN A CA 1
ATOM 1115 C C . ASN A 1 141 ? 27.918 -4.568 0.589 1.00 91.81 141 ASN A C 1
ATOM 1117 O O . ASN A 1 141 ? 27.909 -4.302 1.793 1.00 91.81 141 ASN A O 1
ATOM 1121 N N . ILE A 1 142 ? 27.225 -5.583 0.065 1.00 91.12 142 ILE A N 1
ATOM 1122 C CA . ILE A 1 142 ? 26.378 -6.472 0.874 1.00 91.12 142 ILE A CA 1
ATOM 1123 C C . ILE A 1 142 ? 26.888 -7.910 0.822 1.00 91.12 142 ILE A C 1
ATOM 1125 O O . ILE A 1 142 ? 27.232 -8.471 1.868 1.00 91.12 142 ILE A O 1
ATOM 1129 N N . ILE A 1 143 ? 26.967 -8.505 -0.371 1.00 91.38 143 ILE A N 1
ATOM 1130 C CA . ILE A 1 143 ? 27.278 -9.933 -0.501 1.00 91.38 143 ILE A CA 1
ATOM 1131 C C . ILE A 1 143 ? 28.758 -10.209 -0.191 1.00 91.38 143 ILE A C 1
ATOM 1133 O O . ILE A 1 143 ? 29.042 -11.026 0.686 1.00 91.38 143 ILE A O 1
ATOM 1137 N N . ASP A 1 144 ? 29.702 -9.495 -0.815 1.00 91.19 144 ASP A N 1
ATOM 1138 C CA . ASP A 1 144 ? 31.150 -9.687 -0.600 1.00 91.19 144 ASP A CA 1
ATOM 1139 C C . ASP A 1 144 ? 31.603 -9.386 0.831 1.00 91.19 144 ASP A C 1
ATOM 1141 O O . ASP A 1 144 ? 32.563 -9.974 1.335 1.00 91.19 144 ASP A O 1
ATOM 1145 N N . LYS A 1 145 ? 30.884 -8.501 1.526 1.00 90.50 145 LYS A N 1
ATOM 1146 C CA . LYS A 1 145 ? 31.138 -8.196 2.939 1.00 90.50 145 LYS A CA 1
ATOM 1147 C C . LYS A 1 145 ? 30.540 -9.226 3.899 1.00 90.50 145 LYS A C 1
ATOM 1149 O O . LYS A 1 145 ? 30.712 -9.089 5.107 1.00 90.50 145 LYS A O 1
ATOM 1154 N N . GLY A 1 146 ? 29.844 -10.245 3.392 1.00 86.88 146 GLY A N 1
ATOM 1155 C CA . GLY A 1 146 ? 29.222 -11.290 4.203 1.00 86.88 146 GLY A CA 1
ATOM 1156 C C . GLY A 1 146 ? 28.032 -10.808 5.035 1.00 86.88 146 GLY A C 1
ATOM 1157 O O . GLY A 1 146 ? 27.640 -11.493 5.978 1.00 86.88 146 GLY A O 1
ATOM 1158 N N . LEU A 1 147 ? 27.440 -9.655 4.698 1.00 87.88 147 LEU A N 1
ATOM 1159 C CA . LEU A 1 147 ? 26.353 -9.045 5.473 1.00 87.88 147 LEU A CA 1
ATOM 1160 C C . LEU A 1 147 ? 25.017 -9.793 5.344 1.00 87.88 147 LEU A C 1
ATOM 1162 O O . LEU A 1 147 ? 24.114 -9.599 6.149 1.00 87.88 147 LEU A O 1
ATOM 1166 N N . CYS A 1 148 ? 24.887 -10.691 4.368 1.00 84.06 148 CYS A N 1
ATOM 1167 C CA . CYS A 1 148 ? 23.760 -11.624 4.310 1.00 84.06 148 CYS A CA 1
ATOM 1168 C C . CYS A 1 148 ? 23.804 -12.654 5.455 1.00 84.06 148 CYS A C 1
ATOM 1170 O O . CYS A 1 148 ? 22.774 -13.057 5.987 1.00 84.06 148 CYS A O 1
ATOM 1172 N N . SER A 1 149 ? 25.004 -13.056 5.883 1.00 73.12 149 SER A N 1
ATOM 1173 C CA . SER A 1 149 ? 25.193 -14.100 6.899 1.00 73.12 149 SER A CA 1
ATOM 1174 C C . SER A 1 149 ? 25.128 -13.573 8.333 1.00 73.12 149 SER A C 1
ATOM 1176 O O . SER A 1 149 ? 25.065 -14.363 9.273 1.00 73.12 149 SER A O 1
ATOM 1178 N N . THR A 1 150 ? 25.174 -12.253 8.528 1.00 68.00 150 THR A N 1
ATOM 1179 C CA . THR A 1 150 ? 25.128 -11.635 9.862 1.00 68.00 150 THR A CA 1
ATOM 1180 C C . THR A 1 150 ? 23.704 -11.515 10.406 1.00 68.00 150 THR A C 1
ATOM 1182 O O . THR A 1 150 ? 23.538 -11.186 11.579 1.00 68.00 150 THR A O 1
ATOM 1185 N N . HIS A 1 151 ? 22.682 -11.789 9.580 1.00 65.94 151 HIS A N 1
ATOM 1186 C CA . HIS A 1 151 ? 21.268 -11.516 9.872 1.00 65.94 151 HIS A CA 1
ATOM 1187 C C . HIS A 1 151 ? 21.022 -10.081 10.363 1.00 65.94 151 HIS A C 1
ATOM 1189 O O . HIS A 1 151 ? 20.050 -9.813 11.073 1.00 65.94 151 HIS A O 1
ATOM 1195 N N . GLU A 1 152 ? 21.897 -9.145 9.988 1.00 69.62 152 GLU A N 1
ATOM 1196 C CA . GLU A 1 152 ? 21.707 -7.739 10.299 1.00 69.62 152 GLU A CA 1
ATOM 1197 C C . GLU A 1 152 ? 20.486 -7.226 9.533 1.00 69.62 152 GLU A C 1
ATOM 1199 O O . GLU A 1 152 ? 20.453 -7.195 8.301 1.00 69.62 152 GLU A O 1
ATOM 1204 N N . GLU A 1 153 ? 19.461 -6.809 10.277 1.00 71.62 153 GLU A N 1
ATOM 1205 C CA . GLU A 1 153 ? 18.189 -6.343 9.719 1.00 71.62 153 GLU A CA 1
ATOM 1206 C C . GLU A 1 153 ? 18.389 -5.199 8.709 1.00 71.62 153 GLU A C 1
ATOM 1208 O O . GLU A 1 153 ? 17.733 -5.145 7.666 1.00 71.62 153 GLU A O 1
ATOM 1213 N N . ASN A 1 154 ? 19.369 -4.329 8.970 1.00 81.56 154 ASN A N 1
ATOM 1214 C CA . ASN A 1 154 ? 19.727 -3.215 8.095 1.00 81.56 154 ASN A CA 1
ATOM 1215 C C . ASN A 1 154 ? 20.307 -3.670 6.750 1.00 81.56 154 ASN A C 1
ATOM 1217 O O . ASN A 1 154 ? 20.051 -3.027 5.732 1.00 81.56 154 ASN A O 1
ATOM 1221 N N . SER A 1 155 ? 21.050 -4.778 6.713 1.00 83.94 155 SER A N 1
ATOM 1222 C CA . SER A 1 155 ? 21.639 -5.308 5.479 1.00 83.94 155 SER A CA 1
ATOM 1223 C C . SER A 1 155 ? 20.559 -5.823 4.537 1.00 83.94 155 SER A C 1
ATOM 1225 O O . SER A 1 155 ? 20.581 -5.514 3.345 1.00 83.94 155 SER A O 1
ATOM 1227 N N . TYR A 1 156 ? 19.558 -6.525 5.076 1.00 87.88 156 TYR A N 1
ATOM 1228 C CA . TYR A 1 156 ? 18.403 -6.955 4.293 1.00 87.88 156 TYR A CA 1
ATOM 1229 C C . TYR A 1 156 ? 17.559 -5.764 3.812 1.00 87.88 156 TYR A C 1
ATOM 1231 O O . TYR A 1 156 ? 17.216 -5.706 2.630 1.00 87.88 156 TYR A O 1
ATOM 1239 N N . LYS A 1 157 ? 17.289 -4.776 4.681 1.00 89.56 157 LYS A N 1
ATOM 1240 C CA . LYS A 1 157 ? 16.584 -3.533 4.305 1.00 89.56 157 LYS A CA 1
ATOM 1241 C C . LYS A 1 157 ? 17.296 -2.804 3.156 1.00 89.56 157 LYS A C 1
ATOM 1243 O O . LYS A 1 157 ? 16.656 -2.455 2.166 1.00 89.56 157 LYS A O 1
ATOM 1248 N N . LYS A 1 158 ? 18.624 -2.655 3.230 1.00 90.19 158 LYS A N 1
ATOM 1249 C CA . LYS A 1 158 ? 19.423 -2.023 2.168 1.00 90.19 158 LYS A CA 1
ATOM 1250 C C . LYS A 1 158 ? 19.427 -2.836 0.867 1.00 90.19 158 LYS A C 1
ATOM 1252 O O . LYS A 1 158 ? 19.328 -2.253 -0.210 1.00 90.19 158 LYS A O 1
ATOM 1257 N N . PHE A 1 159 ? 19.482 -4.167 0.949 1.00 92.69 159 PHE A N 1
ATOM 1258 C CA . PHE A 1 159 ? 19.363 -5.033 -0.230 1.00 92.69 159 PHE A CA 1
ATOM 1259 C C . PHE A 1 159 ? 18.012 -4.815 -0.922 1.00 92.69 159 PHE A C 1
ATOM 1261 O O . PHE A 1 159 ? 17.969 -4.559 -2.126 1.00 92.69 159 PHE A O 1
ATOM 1268 N N . ARG A 1 160 ? 16.907 -4.866 -0.163 1.00 92.06 160 ARG A N 1
ATOM 1269 C CA . ARG A 1 160 ? 15.553 -4.608 -0.683 1.00 92.06 160 ARG A CA 1
ATOM 1270 C C . ARG A 1 160 ? 15.447 -3.240 -1.338 1.00 92.06 160 ARG A C 1
ATOM 1272 O O . ARG A 1 160 ? 14.883 -3.145 -2.422 1.00 92.06 160 ARG A O 1
ATOM 1279 N N . TRP A 1 161 ? 16.009 -2.209 -0.707 1.00 93.19 161 TRP A N 1
ATOM 1280 C CA . TRP A 1 161 ? 16.050 -0.860 -1.264 1.00 93.19 161 TRP A CA 1
ATOM 1281 C C . TRP A 1 161 ? 16.706 -0.840 -2.648 1.00 93.19 161 TRP A C 1
ATOM 1283 O O . TRP A 1 161 ? 16.134 -0.306 -3.600 1.00 93.19 161 TRP A O 1
ATOM 1293 N N . ASN A 1 162 ? 17.880 -1.461 -2.789 1.00 95.62 162 ASN A N 1
ATOM 1294 C CA . ASN A 1 162 ? 18.589 -1.503 -4.067 1.00 95.62 162 ASN A CA 1
ATOM 1295 C C . ASN A 1 162 ? 17.817 -2.317 -5.118 1.00 95.62 162 ASN A C 1
ATOM 1297 O O . ASN A 1 162 ? 17.726 -1.885 -6.263 1.00 95.62 162 ASN A O 1
ATOM 1301 N N . VAL A 1 163 ? 17.205 -3.445 -4.738 1.00 95.94 163 VAL A N 1
ATOM 1302 C CA . VAL A 1 163 ? 16.330 -4.226 -5.635 1.00 95.94 163 VAL A CA 1
ATOM 1303 C C . VAL A 1 163 ? 15.129 -3.403 -6.095 1.00 95.94 163 VAL A C 1
ATOM 1305 O O . VAL A 1 163 ? 14.856 -3.353 -7.292 1.00 95.94 163 VAL A O 1
ATOM 1308 N N . GLY A 1 164 ? 14.440 -2.721 -5.178 1.00 94.75 164 GLY A N 1
ATOM 1309 C CA . GLY A 1 164 ? 13.338 -1.817 -5.509 1.00 94.75 164 GLY A CA 1
ATOM 1310 C C . GLY A 1 164 ? 13.780 -0.692 -6.447 1.00 94.75 164 GLY A C 1
ATOM 1311 O O . GLY A 1 164 ? 13.094 -0.409 -7.423 1.00 94.75 164 GLY A O 1
ATOM 1312 N N . SER A 1 165 ? 14.969 -0.131 -6.216 1.00 96.00 165 SER A N 1
ATOM 1313 C CA . SER A 1 165 ? 15.559 0.908 -7.071 1.00 96.00 165 SER A CA 1
ATOM 1314 C C . SER A 1 165 ? 15.863 0.392 -8.484 1.00 96.00 165 SER A C 1
ATOM 1316 O O . SER A 1 165 ? 15.547 1.069 -9.459 1.00 96.00 165 SER A O 1
ATOM 1318 N N . ILE A 1 166 ? 16.421 -0.820 -8.620 1.00 98.44 166 ILE A N 1
ATOM 1319 C CA . ILE A 1 166 ? 16.657 -1.456 -9.929 1.00 98.44 166 ILE A CA 1
ATOM 1320 C C . ILE A 1 166 ? 15.330 -1.647 -10.672 1.00 98.44 166 ILE A C 1
ATOM 1322 O O . ILE A 1 166 ? 15.234 -1.295 -11.845 1.00 98.44 166 ILE A O 1
ATOM 1326 N N . ILE A 1 167 ? 14.295 -2.150 -9.988 1.00 97.50 167 ILE A N 1
ATOM 1327 C CA . ILE A 1 167 ? 12.952 -2.319 -10.566 1.00 97.50 167 ILE A CA 1
ATOM 1328 C C . ILE A 1 167 ? 12.380 -0.967 -11.017 1.00 97.50 167 ILE A C 1
ATOM 1330 O O . ILE A 1 167 ? 11.831 -0.886 -12.113 1.00 97.50 167 ILE A O 1
ATOM 1334 N N . GLY A 1 168 ? 12.563 0.095 -10.227 1.00 96.81 168 GLY A N 1
ATOM 1335 C CA . GLY A 1 168 ? 12.198 1.462 -10.604 1.00 96.81 168 GLY A CA 1
ATOM 1336 C C . GLY A 1 168 ? 12.872 1.903 -11.906 1.00 96.81 168 GLY A C 1
ATOM 1337 O O . GLY A 1 168 ? 12.198 2.272 -12.863 1.00 96.81 168 GLY A O 1
ATOM 1338 N N . TYR A 1 169 ? 14.194 1.769 -12.021 1.00 98.25 169 TYR A N 1
ATOM 1339 C CA . TYR A 1 169 ? 14.897 2.075 -13.276 1.00 98.25 169 TYR A CA 1
ATOM 1340 C C . TYR A 1 169 ? 14.433 1.205 -14.454 1.00 98.25 169 TYR A C 1
ATOM 1342 O O . TYR A 1 169 ? 14.319 1.700 -15.573 1.00 98.25 169 TYR A O 1
ATOM 1350 N N . MET A 1 170 ? 14.083 -0.062 -14.227 1.00 98.38 170 MET A N 1
ATOM 1351 C CA . MET A 1 170 ? 13.480 -0.891 -15.274 1.00 98.38 170 MET A CA 1
ATOM 1352 C C . MET A 1 170 ? 12.077 -0.400 -15.675 1.00 98.38 170 MET A C 1
ATOM 1354 O O . MET A 1 170 ? 11.711 -0.498 -16.845 1.00 98.38 170 MET A O 1
ATOM 1358 N N . ASN A 1 171 ? 11.296 0.146 -14.738 1.00 98.00 171 ASN A N 1
ATOM 1359 C CA . ASN A 1 171 ? 9.998 0.765 -15.019 1.00 98.00 171 ASN A CA 1
ATOM 1360 C C . ASN A 1 171 ? 10.129 2.039 -15.863 1.00 98.00 171 ASN A C 1
ATOM 1362 O O . ASN A 1 171 ? 9.240 2.305 -16.670 1.00 98.00 171 ASN A O 1
ATOM 1366 N N . VAL A 1 172 ? 11.239 2.782 -15.755 1.00 98.00 172 VAL A N 1
ATOM 1367 C CA . VAL A 1 172 ? 11.511 3.942 -16.627 1.00 98.00 172 VAL A CA 1
ATOM 1368 C C . VAL A 1 172 ? 11.448 3.541 -18.100 1.00 98.00 172 VAL A C 1
ATOM 1370 O O . VAL A 1 172 ? 10.828 4.249 -18.886 1.00 98.00 172 VAL A O 1
ATOM 1373 N N . ILE A 1 173 ? 12.003 2.382 -18.468 1.00 97.75 173 ILE A N 1
ATOM 1374 C CA . ILE A 1 173 ? 11.995 1.881 -19.853 1.00 97.75 173 ILE A CA 1
ATOM 1375 C C . ILE A 1 173 ? 10.553 1.685 -20.344 1.00 97.75 173 ILE A C 1
ATOM 1377 O O . ILE A 1 173 ? 10.201 2.120 -21.442 1.00 97.75 173 ILE A O 1
ATOM 1381 N N . LEU A 1 174 ? 9.707 1.058 -19.518 1.00 97.94 174 LEU A N 1
ATOM 1382 C CA . LEU A 1 174 ? 8.300 0.796 -19.840 1.00 97.94 174 LEU A CA 1
ATOM 1383 C C . LEU A 1 174 ? 7.505 2.100 -19.977 1.00 97.94 174 LEU A C 1
ATOM 1385 O O . LEU A 1 174 ? 6.751 2.271 -20.932 1.00 97.94 174 LEU A O 1
ATOM 1389 N N . VAL A 1 175 ? 7.713 3.035 -19.048 1.00 97.38 175 VAL A N 1
ATOM 1390 C CA . VAL A 1 175 ? 7.035 4.337 -19.021 1.00 97.38 175 VAL A CA 1
ATOM 1391 C C . VAL A 1 175 ? 7.458 5.213 -20.197 1.00 97.38 175 VAL A C 1
ATOM 1393 O O . VAL A 1 175 ? 6.598 5.760 -20.883 1.00 97.38 175 VAL A O 1
ATOM 1396 N N . GLN A 1 176 ? 8.756 5.311 -20.489 1.00 96.44 176 GLN A N 1
ATOM 1397 C CA . GLN A 1 176 ? 9.265 6.072 -21.631 1.00 96.44 176 GLN A CA 1
ATOM 1398 C C . GLN A 1 176 ? 8.698 5.545 -22.954 1.00 96.44 176 GLN A C 1
ATOM 1400 O O . GLN A 1 176 ? 8.260 6.321 -23.806 1.00 96.44 176 GLN A O 1
ATOM 1405 N N . ARG A 1 177 ? 8.646 4.220 -23.120 1.00 96.31 177 ARG A N 1
ATOM 1406 C CA . ARG A 1 177 ? 8.057 3.593 -24.307 1.00 96.31 177 ARG A CA 1
ATOM 1407 C C . ARG A 1 177 ? 6.554 3.840 -24.409 1.00 96.31 177 ARG A C 1
ATOM 1409 O O . ARG A 1 177 ? 6.088 4.238 -25.476 1.00 96.31 177 ARG A O 1
ATOM 1416 N N . LEU A 1 178 ? 5.813 3.693 -23.310 1.00 96.31 178 LEU A N 1
ATOM 1417 C CA . LEU A 1 178 ? 4.385 4.010 -23.279 1.00 96.31 178 LEU A CA 1
ATOM 1418 C C . LEU A 1 178 ? 4.129 5.475 -23.664 1.00 96.31 178 LEU A C 1
ATOM 1420 O O . LEU A 1 178 ? 3.312 5.735 -24.543 1.00 96.31 178 LEU A O 1
ATOM 1424 N N . ILE A 1 179 ? 4.870 6.421 -23.079 1.00 95.12 179 ILE A N 1
ATOM 1425 C CA . ILE A 1 179 ? 4.758 7.856 -23.387 1.00 95.12 179 ILE A CA 1
ATOM 1426 C C . ILE A 1 179 ? 5.083 8.136 -24.851 1.00 95.12 179 ILE A C 1
ATOM 1428 O O . ILE A 1 179 ? 4.361 8.893 -25.496 1.00 95.12 179 ILE A O 1
ATOM 1432 N N . ARG A 1 180 ? 6.138 7.521 -25.401 1.00 94.38 180 ARG A N 1
ATOM 1433 C CA . ARG A 1 180 ? 6.486 7.672 -26.819 1.00 94.38 180 ARG A CA 1
ATOM 1434 C C . ARG A 1 180 ? 5.306 7.287 -27.709 1.00 94.38 180 ARG A C 1
ATOM 1436 O O . ARG A 1 180 ? 4.928 8.078 -28.567 1.00 94.38 180 ARG A O 1
ATOM 1443 N N . HIS A 1 181 ? 4.712 6.111 -27.502 1.00 93.44 181 HIS A N 1
ATOM 1444 C CA . HIS A 1 181 ? 3.597 5.646 -28.334 1.00 93.44 181 HIS A CA 1
ATOM 1445 C C . HIS A 1 181 ? 2.299 6.429 -28.091 1.00 93.44 181 HIS A C 1
ATOM 1447 O O . HIS A 1 181 ? 1.578 6.706 -29.049 1.00 93.44 181 HIS A O 1
ATOM 1453 N N . LEU A 1 182 ? 2.050 6.859 -26.851 1.00 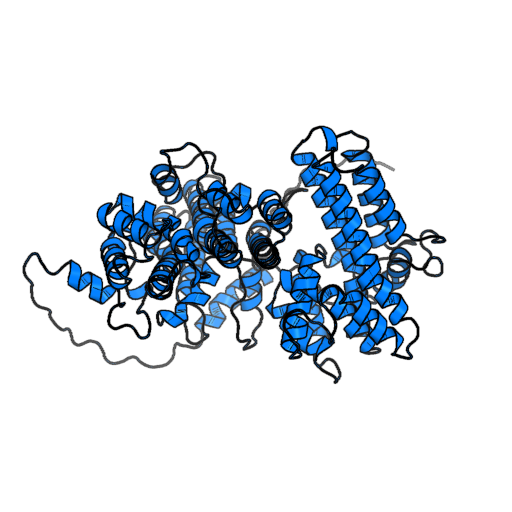93.38 182 LEU A N 1
ATOM 1454 C CA . LEU A 1 182 ? 0.926 7.723 -26.487 1.00 93.38 182 LEU A CA 1
ATOM 1455 C C . LEU A 1 182 ? 1.006 9.095 -27.176 1.00 93.38 182 LEU A C 1
ATOM 1457 O O . LEU A 1 182 ? 0.017 9.571 -27.726 1.00 93.38 182 LEU A O 1
ATOM 1461 N N . LEU A 1 183 ? 2.179 9.737 -27.159 1.00 91.25 183 LEU A N 1
ATOM 1462 C CA . LEU A 1 183 ? 2.356 11.103 -27.661 1.00 91.25 183 LEU A CA 1
ATOM 1463 C C . LEU A 1 183 ? 2.642 11.182 -29.162 1.00 91.25 183 LEU A C 1
ATOM 1465 O O . LEU A 1 183 ? 2.278 12.180 -29.786 1.00 91.25 183 LEU A O 1
ATOM 1469 N N . ASP A 1 184 ? 3.298 10.174 -29.744 1.00 88.38 184 ASP A N 1
ATOM 1470 C CA . ASP A 1 184 ? 3.492 10.116 -31.195 1.00 88.38 184 ASP A CA 1
ATOM 1471 C C . ASP A 1 184 ? 2.193 9.724 -31.919 1.00 88.38 184 ASP A C 1
ATOM 1473 O O . ASP A 1 184 ? 2.068 10.003 -33.112 1.00 88.38 184 ASP A O 1
ATOM 1477 N N . GLY A 1 185 ? 1.242 9.078 -31.223 1.00 79.75 185 GLY A N 1
ATOM 1478 C CA . GLY A 1 185 ? -0.041 8.622 -31.781 1.00 79.75 185 GLY A CA 1
ATOM 1479 C C . GLY A 1 185 ? 0.115 7.667 -32.969 1.00 79.75 185 GLY A C 1
ATOM 1480 O O . GLY A 1 185 ? -0.813 7.471 -33.749 1.00 79.75 185 GLY A O 1
ATOM 1481 N N . SER A 1 186 ? 1.318 7.126 -33.158 1.00 70.94 186 SER A N 1
ATOM 1482 C CA . SER A 1 186 ? 1.730 6.453 -34.387 1.00 70.94 186 SER A CA 1
ATOM 1483 C C . SER A 1 186 ? 1.397 4.969 -34.382 1.00 70.94 186 SER A C 1
ATOM 1485 O O . SER A 1 186 ? 1.289 4.372 -35.452 1.00 70.94 186 SER A O 1
ATOM 1487 N N . ASP A 1 187 ? 1.242 4.373 -33.194 1.00 86.44 187 ASP A N 1
ATOM 1488 C CA . ASP A 1 187 ? 1.113 2.932 -33.064 1.00 86.44 187 ASP A CA 1
ATOM 1489 C C . ASP A 1 187 ? 0.354 2.482 -31.804 1.00 86.44 187 ASP A C 1
ATOM 1491 O O . ASP A 1 187 ? 0.908 2.396 -30.703 1.00 86.44 187 ASP A O 1
ATOM 1495 N N . ARG A 1 188 ? -0.932 2.161 -31.989 1.00 89.00 188 ARG A N 1
ATOM 1496 C CA . ARG A 1 188 ? -1.824 1.717 -30.911 1.00 89.00 188 ARG A CA 1
ATOM 1497 C C . ARG A 1 188 ? -1.461 0.336 -30.365 1.00 89.00 188 ARG A C 1
ATOM 1499 O O . ARG A 1 188 ? -1.635 0.112 -29.172 1.00 89.00 188 ARG A O 1
ATOM 1506 N N . ASP A 1 189 ? -0.938 -0.567 -31.195 1.00 91.88 189 ASP A N 1
ATOM 1507 C CA . ASP A 1 189 ? -0.606 -1.927 -30.752 1.00 91.88 189 ASP A CA 1
ATOM 1508 C C . ASP A 1 189 ? 0.575 -1.892 -29.779 1.00 91.88 189 ASP A C 1
ATOM 1510 O O . ASP A 1 189 ? 0.520 -2.506 -28.714 1.00 91.88 189 ASP A O 1
ATOM 1514 N N . PHE A 1 190 ? 1.612 -1.105 -30.090 1.00 93.31 190 PHE A N 1
ATOM 1515 C CA . PHE A 1 190 ? 2.723 -0.901 -29.161 1.00 93.31 190 PHE A CA 1
ATOM 1516 C C . PHE A 1 190 ? 2.274 -0.162 -27.896 1.00 93.31 190 PHE A C 1
ATOM 1518 O O . PHE A 1 190 ? 2.659 -0.562 -26.798 1.00 93.31 190 PHE A O 1
ATOM 1525 N N . MET A 1 191 ? 1.426 0.869 -28.013 1.00 94.25 191 MET A N 1
ATOM 1526 C CA . MET A 1 191 ? 0.858 1.547 -26.840 1.00 94.25 191 MET A CA 1
ATOM 1527 C C . MET A 1 191 ? 0.121 0.554 -25.929 1.00 94.25 191 MET A C 1
ATOM 1529 O O . MET A 1 191 ? 0.387 0.519 -24.730 1.00 94.25 191 MET A O 1
ATOM 1533 N N . LYS A 1 192 ? -0.759 -0.284 -26.492 1.00 93.81 192 LYS A N 1
ATOM 1534 C CA . LYS A 1 192 ? -1.513 -1.309 -25.757 1.00 93.81 192 LYS A CA 1
ATOM 1535 C C . LYS A 1 192 ? -0.585 -2.344 -25.119 1.00 93.81 192 LYS A C 1
ATOM 1537 O O . LYS A 1 192 ? -0.767 -2.673 -23.951 1.00 93.81 192 LYS A O 1
ATOM 1542 N N . MET A 1 193 ? 0.437 -2.810 -25.837 1.00 95.00 193 MET A N 1
ATOM 1543 C CA . MET A 1 193 ? 1.429 -3.760 -25.320 1.00 95.00 193 MET A CA 1
ATOM 1544 C C . MET A 1 193 ? 2.190 -3.192 -24.110 1.00 95.00 193 MET A C 1
ATOM 1546 O O . MET A 1 193 ? 2.266 -3.843 -23.067 1.00 95.00 193 MET A O 1
ATOM 1550 N N . TYR A 1 194 ? 2.684 -1.954 -24.202 1.00 96.44 194 TYR A N 1
ATOM 1551 C CA . TYR A 1 194 ? 3.371 -1.294 -23.088 1.00 96.44 194 TYR A CA 1
ATOM 1552 C C . TYR A 1 194 ? 2.425 -0.927 -21.938 1.00 96.44 194 TYR A C 1
ATOM 1554 O O . TYR A 1 194 ? 2.820 -1.014 -20.774 1.00 96.44 194 TYR A O 1
ATOM 1562 N N . ALA A 1 195 ? 1.170 -0.575 -22.234 1.00 95.56 195 ALA A N 1
ATOM 1563 C CA . ALA A 1 195 ? 0.141 -0.374 -21.219 1.00 95.56 195 ALA A CA 1
ATOM 1564 C C . ALA A 1 195 ? -0.095 -1.668 -20.428 1.00 95.56 195 ALA A C 1
ATOM 1566 O O . ALA A 1 195 ? -0.007 -1.656 -19.204 1.00 95.56 195 ALA A O 1
ATOM 1567 N N . LEU A 1 196 ? -0.288 -2.805 -21.101 1.00 94.56 196 LEU A N 1
ATOM 1568 C CA . LEU A 1 196 ? -0.452 -4.116 -20.462 1.00 94.56 196 LEU A CA 1
ATOM 1569 C C . LEU A 1 196 ? 0.787 -4.547 -19.651 1.00 94.56 196 LEU A C 1
ATOM 1571 O O . LEU A 1 196 ? 0.656 -5.241 -18.640 1.00 94.56 196 LEU A O 1
ATOM 1575 N N . ALA A 1 197 ? 1.982 -4.079 -20.020 1.00 95.62 197 ALA A N 1
ATOM 1576 C CA . ALA A 1 197 ? 3.197 -4.320 -19.247 1.00 95.62 197 ALA A CA 1
ATOM 1577 C C . ALA A 1 197 ? 3.260 -3.516 -17.931 1.00 95.62 197 ALA A C 1
ATOM 1579 O O . ALA A 1 197 ? 3.836 -4.013 -16.963 1.00 95.62 197 ALA A O 1
ATOM 1580 N N . ILE A 1 198 ? 2.687 -2.303 -17.858 1.00 96.19 198 ILE A N 1
ATOM 1581 C CA . ILE A 1 198 ? 2.798 -1.411 -16.681 1.00 96.19 198 ILE A CA 1
ATOM 1582 C C . ILE A 1 198 ? 1.526 -1.338 -15.824 1.00 96.19 198 ILE A C 1
ATOM 1584 O O . ILE A 1 198 ? 1.618 -1.205 -14.602 1.00 96.19 198 ILE A O 1
ATOM 1588 N N . LEU A 1 199 ? 0.342 -1.473 -16.428 1.00 95.31 199 LEU A N 1
ATOM 1589 C CA . LEU A 1 199 ? -0.957 -1.384 -15.756 1.00 95.31 199 LEU A CA 1
ATOM 1590 C C . LEU A 1 199 ? -1.086 -2.304 -14.535 1.00 95.31 199 LEU A C 1
ATOM 1592 O O . LEU A 1 199 ? -1.602 -1.844 -13.515 1.00 95.31 199 LEU A O 1
ATOM 1596 N N . PRO A 1 200 ? -0.564 -3.546 -14.547 1.00 94.62 200 PRO A N 1
ATOM 1597 C CA . PRO A 1 200 ? -0.577 -4.383 -13.355 1.00 94.62 200 PRO A CA 1
ATOM 1598 C C . PRO A 1 200 ? 0.092 -3.764 -12.127 1.00 94.62 200 PRO A C 1
ATOM 1600 O O . PRO A 1 200 ? -0.352 -3.993 -11.006 1.00 94.62 200 PRO A O 1
ATOM 1603 N N . GLN A 1 201 ? 1.141 -2.961 -12.325 1.00 94.75 201 GLN A N 1
ATOM 1604 C CA . GLN A 1 201 ? 1.786 -2.227 -11.236 1.00 94.75 201 GLN A CA 1
ATOM 1605 C C . GLN A 1 201 ? 0.941 -1.021 -10.828 1.00 94.75 201 GLN A C 1
ATOM 1607 O O . GLN A 1 201 ? 0.712 -0.817 -9.641 1.00 94.75 201 GLN A O 1
ATOM 1612 N N . ILE A 1 202 ? 0.406 -0.276 -11.804 1.00 93.81 202 ILE A N 1
ATOM 1613 C CA . ILE A 1 202 ? -0.469 0.884 -11.564 1.00 93.81 202 ILE A CA 1
ATOM 1614 C C . ILE A 1 202 ? -1.689 0.491 -10.731 1.00 93.81 202 ILE A C 1
ATOM 1616 O O . ILE A 1 202 ? -2.088 1.249 -9.854 1.00 93.81 202 ILE A O 1
ATOM 1620 N N . ARG A 1 203 ? -2.237 -0.713 -10.924 1.00 92.12 203 ARG A N 1
ATOM 1621 C CA . ARG A 1 203 ? -3.352 -1.219 -10.117 1.00 92.12 203 ARG A CA 1
ATOM 1622 C C . ARG A 1 203 ? -3.053 -1.236 -8.615 1.00 92.12 203 ARG A C 1
ATOM 1624 O O . ARG A 1 203 ? -3.939 -0.916 -7.831 1.00 92.12 203 ARG A O 1
ATOM 1631 N N . LEU A 1 204 ? -1.828 -1.583 -8.222 1.00 89.94 204 LEU A N 1
ATOM 1632 C CA . LEU A 1 204 ? -1.391 -1.579 -6.817 1.00 89.94 204 LEU A CA 1
ATOM 1633 C C . LEU A 1 204 ? -1.096 -0.170 -6.291 1.00 89.94 204 LEU A C 1
ATOM 1635 O O . LEU A 1 204 ? -0.970 0.033 -5.090 1.00 89.94 204 LEU A O 1
ATOM 1639 N N . CYS A 1 205 ? -0.939 0.792 -7.195 1.00 88.12 205 CYS A N 1
ATOM 1640 C CA . CYS A 1 205 ? -0.642 2.178 -6.867 1.00 88.12 205 CYS A CA 1
ATOM 1641 C C . CYS A 1 205 ? -1.911 3.001 -6.707 1.00 88.12 205 CYS A C 1
ATOM 1643 O O . CYS A 1 205 ? -2.024 3.812 -5.795 1.00 88.12 205 CYS A O 1
ATOM 1645 N N . ASN A 1 206 ? -2.832 2.829 -7.651 1.00 86.81 206 ASN A N 1
ATOM 1646 C CA . ASN A 1 206 ? -4.080 3.553 -7.755 1.00 86.81 206 ASN A CA 1
ATOM 1647 C C . ASN A 1 206 ? -5.039 2.743 -8.653 1.00 86.81 206 ASN A C 1
ATOM 1649 O O . ASN A 1 206 ? -4.950 2.826 -9.885 1.00 86.81 206 ASN A O 1
ATOM 1653 N N . PRO A 1 207 ? -5.962 1.964 -8.059 1.00 87.81 207 PRO A N 1
ATOM 1654 C CA . PRO A 1 207 ? -6.939 1.185 -8.817 1.00 87.81 207 PRO A CA 1
ATOM 1655 C C . PRO A 1 207 ? -7.810 2.035 -9.758 1.00 87.81 207 PRO A C 1
ATOM 1657 O O . PRO A 1 207 ? -8.118 1.588 -10.859 1.00 87.81 207 PRO A O 1
ATOM 1660 N N . GLY A 1 208 ? -8.141 3.274 -9.376 1.00 84.00 208 GLY A N 1
ATOM 1661 C CA . GLY A 1 208 ? -8.912 4.195 -10.216 1.00 84.00 208 GLY A CA 1
ATOM 1662 C C . GLY A 1 208 ? -8.144 4.644 -11.464 1.00 84.00 208 GLY A C 1
ATOM 1663 O O . GLY A 1 208 ? -8.680 4.605 -12.570 1.00 84.00 208 GLY A O 1
ATOM 1664 N N . ALA A 1 209 ? -6.862 4.995 -11.320 1.00 87.50 209 ALA A N 1
ATOM 1665 C CA . ALA A 1 209 ? -5.997 5.324 -12.456 1.00 87.50 209 ALA A CA 1
ATOM 1666 C C . ALA A 1 209 ? -5.813 4.119 -13.390 1.00 87.50 209 ALA A C 1
ATOM 1668 O O . ALA A 1 209 ? -5.872 4.269 -14.611 1.00 87.50 209 ALA A O 1
ATOM 1669 N N . PHE A 1 210 ? -5.647 2.924 -12.815 1.00 91.75 210 PHE A N 1
ATOM 1670 C CA . PHE A 1 210 ? -5.626 1.676 -13.572 1.00 91.75 210 PHE A CA 1
ATOM 1671 C C . PHE A 1 210 ? -6.911 1.498 -14.384 1.00 91.75 210 PHE A C 1
ATOM 1673 O O . PHE A 1 210 ? -6.827 1.220 -15.575 1.00 91.75 210 PHE A O 1
ATOM 1680 N N . ASP A 1 211 ? -8.084 1.708 -13.788 1.00 88.44 211 ASP A N 1
ATOM 1681 C CA . ASP A 1 211 ? -9.357 1.510 -14.478 1.00 88.44 211 ASP A CA 1
ATOM 1682 C C . ASP A 1 211 ? -9.571 2.500 -15.629 1.00 88.44 211 ASP A C 1
ATOM 1684 O O . ASP A 1 211 ? -10.020 2.099 -16.705 1.00 88.44 211 ASP A O 1
ATOM 1688 N N . LEU A 1 212 ? -9.209 3.772 -15.437 1.00 88.75 212 LEU A N 1
ATOM 1689 C CA . LEU A 1 212 ? -9.263 4.792 -16.488 1.00 88.75 212 LEU A CA 1
ATOM 1690 C C . LEU A 1 212 ? -8.328 4.449 -17.655 1.00 88.75 212 LEU A C 1
ATOM 1692 O O . LEU A 1 212 ? -8.754 4.425 -18.809 1.00 88.75 212 LEU A O 1
ATOM 1696 N N . MET A 1 213 ? -7.064 4.137 -17.360 1.00 91.88 213 MET A N 1
ATOM 1697 C CA . MET A 1 213 ? -6.080 3.797 -18.389 1.00 91.88 213 MET A CA 1
ATOM 1698 C C . MET A 1 213 ? -6.373 2.465 -19.070 1.00 91.88 213 MET A C 1
ATOM 1700 O O . MET A 1 213 ? -6.132 2.331 -20.263 1.00 91.88 213 MET A O 1
ATOM 1704 N N . MET A 1 214 ? -6.894 1.476 -18.348 1.00 91.62 214 MET A N 1
ATOM 1705 C CA . MET A 1 214 ? -7.283 0.194 -18.929 1.00 91.62 214 MET A CA 1
ATOM 1706 C C . MET A 1 214 ? -8.404 0.396 -19.953 1.00 91.62 214 MET A C 1
ATOM 1708 O O . MET A 1 214 ? -8.316 -0.089 -21.082 1.00 91.62 214 MET A O 1
ATOM 1712 N N . ASN A 1 215 ? -9.428 1.173 -19.594 1.00 90.50 215 ASN A N 1
ATOM 1713 C CA . ASN A 1 215 ? -10.520 1.486 -20.507 1.00 90.50 215 ASN A CA 1
ATOM 1714 C C . ASN A 1 215 ? -10.018 2.218 -21.759 1.00 90.50 215 ASN A C 1
ATOM 1716 O O . ASN A 1 215 ? -10.412 1.856 -22.865 1.00 90.50 215 ASN A O 1
ATOM 1720 N N . GLU A 1 216 ? -9.120 3.192 -21.613 1.00 91.88 216 GLU A N 1
ATOM 1721 C CA . GLU A 1 216 ? -8.655 3.987 -22.752 1.00 91.88 216 GLU A CA 1
ATOM 1722 C C . GLU A 1 216 ? -7.577 3.305 -23.598 1.00 91.88 216 GLU A C 1
ATOM 1724 O O . GLU A 1 216 ? -7.640 3.312 -24.828 1.00 91.88 216 GLU A O 1
ATOM 1729 N N . PHE A 1 217 ? -6.551 2.736 -22.972 1.00 92.50 217 PHE A N 1
ATOM 1730 C CA . PHE A 1 217 ? -5.404 2.190 -23.693 1.00 92.50 217 PHE A CA 1
ATOM 1731 C C . PHE A 1 217 ? -5.681 0.798 -24.251 1.00 92.50 217 PHE A C 1
ATOM 1733 O O . PHE A 1 217 ? -5.131 0.438 -25.292 1.00 92.50 217 PHE A O 1
ATOM 1740 N N . VAL A 1 218 ? -6.521 0.016 -23.567 1.00 89.25 218 VAL A N 1
ATOM 1741 C CA . VAL A 1 218 ? -6.761 -1.392 -23.904 1.00 89.25 218 VAL A CA 1
ATOM 1742 C C . VAL A 1 218 ? -8.161 -1.617 -24.468 1.00 89.25 218 VAL A C 1
ATOM 1744 O O . VAL A 1 218 ? -8.283 -2.327 -25.471 1.00 89.25 218 VAL A O 1
ATOM 1747 N N . GLY A 1 219 ? -9.185 -1.026 -23.840 1.00 86.88 219 GLY A N 1
ATOM 1748 C CA . GLY A 1 219 ? -10.596 -1.235 -24.185 1.00 86.88 219 GLY A CA 1
ATOM 1749 C C . GLY A 1 219 ? -11.104 -0.393 -25.360 1.00 86.88 219 GLY A C 1
ATOM 1750 O O . GLY A 1 219 ? -11.909 -0.869 -26.160 1.00 86.88 219 GLY A O 1
ATOM 1751 N N . ASN A 1 220 ? -10.639 0.849 -25.497 1.00 84.44 220 ASN A N 1
ATOM 1752 C CA . ASN A 1 220 ? -11.018 1.727 -26.602 1.00 84.44 220 ASN A CA 1
ATOM 1753 C C . ASN A 1 220 ? -10.320 1.279 -27.906 1.00 84.44 220 ASN A C 1
ATOM 1755 O O . ASN A 1 220 ? -9.184 0.797 -27.900 1.00 84.44 220 ASN A O 1
ATOM 1759 N N . THR A 1 221 ? -10.987 1.441 -29.048 1.00 81.94 221 THR A N 1
ATOM 1760 C CA . THR A 1 221 ? -10.430 1.146 -30.383 1.00 81.94 221 THR A CA 1
ATOM 1761 C C . THR A 1 221 ? -10.157 2.405 -31.210 1.00 81.94 221 THR A C 1
ATOM 1763 O O . THR A 1 221 ? -9.547 2.297 -32.271 1.00 81.94 221 THR A O 1
ATOM 1766 N N . GLY A 1 222 ? -10.651 3.572 -30.777 1.00 83.12 222 GLY A N 1
ATOM 1767 C CA . GLY A 1 222 ? -10.411 4.871 -31.419 1.00 83.12 222 GLY A CA 1
ATOM 1768 C C . GLY A 1 222 ? -9.058 5.476 -31.044 1.00 83.12 222 GLY A C 1
ATOM 1769 O O . GLY A 1 222 ? -8.266 4.830 -30.370 1.00 83.12 222 GLY A O 1
ATOM 1770 N N . ASP A 1 223 ? -8.778 6.704 -31.479 1.00 84.44 223 ASP A N 1
ATOM 1771 C CA . ASP A 1 223 ? -7.609 7.454 -30.997 1.00 84.44 223 ASP A CA 1
ATOM 1772 C C . ASP A 1 223 ? -7.758 7.789 -29.504 1.00 84.44 223 ASP A C 1
ATOM 1774 O O . ASP A 1 223 ? -8.867 7.782 -28.973 1.00 84.44 223 ASP A O 1
ATOM 1778 N N . VAL A 1 224 ? -6.639 8.055 -28.821 1.00 87.38 224 VAL A N 1
ATOM 1779 C CA . VAL A 1 224 ? -6.686 8.526 -27.430 1.00 87.38 224 VAL A CA 1
ATOM 1780 C C . VAL A 1 224 ? -7.172 9.973 -27.418 1.00 87.38 224 VAL A C 1
ATOM 1782 O O . VAL A 1 224 ? -6.539 10.835 -28.032 1.00 87.38 224 VAL A O 1
ATOM 1785 N N . ASP A 1 225 ? -8.273 10.242 -26.718 1.00 84.25 225 ASP A N 1
ATOM 1786 C CA . ASP A 1 225 ? -8.952 11.545 -26.772 1.00 84.25 225 ASP A CA 1
ATOM 1787 C C . ASP A 1 225 ? -8.174 12.651 -26.027 1.00 84.25 225 ASP A C 1
ATOM 1789 O O . ASP A 1 225 ? -8.238 13.825 -26.403 1.00 84.25 225 ASP A O 1
ATOM 1793 N N . ASP A 1 226 ? -7.404 12.283 -24.994 1.00 88.56 226 ASP A N 1
ATOM 1794 C CA . ASP A 1 226 ? -6.582 13.204 -24.194 1.00 88.56 226 ASP A CA 1
ATOM 1795 C C . ASP A 1 226 ? -5.208 12.607 -23.822 1.00 88.56 226 ASP A C 1
ATOM 1797 O O . ASP A 1 226 ? -4.955 12.244 -22.668 1.00 88.56 226 ASP A O 1
ATOM 1801 N N . PRO A 1 227 ? -4.268 12.497 -24.779 1.00 89.88 227 PRO A N 1
ATOM 1802 C CA . PRO A 1 227 ? -2.967 11.885 -24.520 1.00 89.88 227 PRO A CA 1
ATOM 1803 C C . PRO A 1 227 ? -2.136 12.652 -23.478 1.00 89.88 227 PRO A C 1
ATOM 1805 O O . PRO A 1 227 ? -1.255 12.066 -22.853 1.00 89.88 227 PRO A O 1
ATOM 1808 N N . ILE A 1 228 ? -2.407 13.946 -23.261 1.00 87.81 228 ILE A N 1
ATOM 1809 C CA . ILE A 1 228 ? -1.731 14.736 -22.223 1.00 87.81 228 ILE A CA 1
ATOM 1810 C C . ILE A 1 228 ? -2.317 14.423 -20.850 1.00 87.81 228 ILE A C 1
ATOM 1812 O O . ILE A 1 228 ? -1.549 14.130 -19.939 1.00 87.81 228 ILE A O 1
ATOM 1816 N N . GLY A 1 229 ? -3.643 14.411 -20.705 1.00 87.25 229 GLY A N 1
ATOM 1817 C CA . GLY A 1 229 ? -4.293 14.053 -19.445 1.00 87.25 229 GLY A CA 1
ATOM 1818 C C . GLY A 1 229 ? -3.934 12.641 -18.983 1.00 87.25 229 GLY A C 1
ATOM 1819 O O . GLY A 1 229 ? -3.633 12.431 -17.810 1.00 87.25 229 GLY A O 1
ATOM 1820 N N . TYR A 1 230 ? -3.851 11.675 -19.901 1.00 90.25 230 TYR A N 1
ATOM 1821 C CA . TYR A 1 230 ? -3.409 10.320 -19.559 1.00 90.25 230 TYR A CA 1
ATOM 1822 C C . TYR A 1 230 ? -1.916 10.223 -19.219 1.00 90.25 230 TYR A C 1
ATOM 1824 O O . TYR A 1 230 ? -1.534 9.410 -18.376 1.00 90.25 230 TYR A O 1
ATOM 1832 N N . MET A 1 231 ? -1.069 11.061 -19.821 1.00 90.44 231 MET A N 1
ATOM 1833 C CA . MET A 1 231 ? 0.330 11.191 -19.409 1.00 90.44 231 MET A CA 1
ATOM 1834 C C . MET A 1 231 ? 0.434 11.800 -18.001 1.00 90.44 231 MET A C 1
ATOM 1836 O O . MET A 1 231 ? 1.190 11.282 -17.186 1.00 90.44 231 MET A O 1
ATOM 1840 N N . GLU A 1 232 ? -0.345 12.835 -17.674 1.00 86.44 232 GLU A N 1
ATOM 1841 C CA . GLU A 1 232 ? -0.401 13.411 -16.318 1.00 86.44 232 GLU A CA 1
ATOM 1842 C C . GLU A 1 232 ? -0.922 12.389 -15.291 1.00 86.44 232 GLU A C 1
ATOM 1844 O O . GLU A 1 232 ? -0.377 12.266 -14.191 1.00 86.44 232 GLU A O 1
ATOM 1849 N N . LEU A 1 233 ? -1.926 11.587 -15.662 1.00 87.38 233 LEU A N 1
ATOM 1850 C CA . LEU A 1 233 ? -2.416 10.486 -14.833 1.00 87.38 233 LEU A CA 1
ATOM 1851 C C . LEU A 1 233 ? -1.325 9.425 -14.614 1.00 87.38 233 LEU A C 1
ATOM 1853 O O . LEU A 1 233 ? -1.177 8.929 -13.498 1.00 87.38 233 LEU A O 1
ATOM 1857 N N . LEU A 1 234 ? -0.516 9.112 -15.634 1.00 90.81 234 LEU A N 1
ATOM 1858 C CA . LEU A 1 234 ? 0.624 8.193 -15.508 1.00 90.81 234 LEU A CA 1
ATOM 1859 C C . LEU A 1 234 ? 1.704 8.766 -14.582 1.00 90.81 234 LEU A C 1
ATOM 1861 O O . LEU A 1 234 ? 2.229 8.053 -13.731 1.00 90.81 234 LEU A O 1
ATOM 1865 N N . GLN A 1 235 ? 1.991 10.062 -14.699 1.00 89.06 235 GLN A N 1
ATOM 1866 C CA . GLN A 1 235 ? 2.933 10.768 -13.830 1.00 89.06 235 GLN A CA 1
ATOM 1867 C C . GLN A 1 235 ? 2.478 10.767 -12.364 1.00 89.06 235 GLN A C 1
ATOM 1869 O O . GLN A 1 235 ? 3.308 10.635 -11.466 1.00 89.06 235 GLN A O 1
ATOM 1874 N N . SER A 1 236 ? 1.166 10.813 -12.101 1.00 85.19 236 SER A N 1
ATOM 1875 C CA . SER A 1 236 ? 0.624 10.783 -10.732 1.00 85.19 236 SER A CA 1
ATOM 1876 C C . SER A 1 236 ? 0.961 9.503 -9.948 1.00 85.19 236 SER A C 1
ATOM 1878 O O . SER A 1 236 ? 0.962 9.513 -8.717 1.00 85.19 236 SER A O 1
ATOM 1880 N N . VAL A 1 237 ? 1.297 8.405 -10.639 1.00 89.25 237 VAL A N 1
ATOM 1881 C CA . VAL A 1 237 ? 1.637 7.112 -10.019 1.00 89.25 237 VAL A CA 1
ATOM 1882 C C . VAL A 1 237 ? 3.138 6.798 -10.019 1.00 89.25 237 VAL A C 1
ATOM 1884 O O . VAL A 1 237 ? 3.538 5.745 -9.521 1.00 89.25 237 VAL A O 1
ATOM 1887 N N . TYR A 1 238 ? 3.995 7.704 -10.502 1.00 91.19 238 TYR A N 1
ATOM 1888 C CA . TYR A 1 238 ? 5.449 7.497 -10.596 1.00 91.19 238 TYR A CA 1
ATOM 1889 C C . TYR A 1 238 ? 6.110 7.098 -9.278 1.00 91.19 238 TYR A C 1
ATOM 1891 O O . TYR A 1 238 ? 6.871 6.130 -9.243 1.00 91.19 238 TYR A O 1
ATOM 1899 N N . SER A 1 239 ? 5.757 7.770 -8.181 1.00 88.31 239 SER A N 1
ATOM 1900 C CA . SER A 1 239 ? 6.322 7.462 -6.863 1.00 88.31 239 SER A CA 1
ATOM 1901 C C . SER A 1 239 ? 6.080 6.007 -6.443 1.00 88.31 239 SER A C 1
ATOM 1903 O O . SER A 1 239 ? 6.952 5.392 -5.840 1.00 88.31 239 SER A O 1
ATOM 1905 N N . CYS A 1 240 ? 4.931 5.427 -6.805 1.00 88.00 240 CYS A N 1
ATOM 1906 C CA . CYS A 1 240 ? 4.623 4.019 -6.539 1.00 88.00 240 CYS A CA 1
ATOM 1907 C C . CYS A 1 240 ? 5.387 3.072 -7.471 1.00 88.00 240 CYS A C 1
ATOM 1909 O O . CYS A 1 240 ? 5.838 2.005 -7.062 1.00 88.00 240 CYS A O 1
ATOM 1911 N N . LEU A 1 241 ? 5.583 3.477 -8.729 1.00 93.31 241 LEU A N 1
ATOM 1912 C CA . LEU A 1 241 ? 6.403 2.735 -9.687 1.00 93.31 241 LEU A CA 1
ATOM 1913 C C . LEU A 1 241 ? 7.906 2.785 -9.349 1.00 93.31 241 LEU A C 1
ATOM 1915 O O . LEU A 1 241 ? 8.699 2.142 -10.040 1.00 93.31 241 LEU A O 1
ATOM 1919 N N . GLY A 1 242 ? 8.299 3.519 -8.300 1.00 91.88 242 GLY A N 1
ATOM 1920 C CA . GLY A 1 242 ? 9.687 3.682 -7.872 1.00 91.88 242 GLY A CA 1
ATOM 1921 C C . GLY A 1 242 ? 10.495 4.588 -8.799 1.00 91.88 242 GLY A C 1
ATOM 1922 O O . GLY A 1 242 ? 11.704 4.400 -8.926 1.00 91.88 242 GLY A O 1
ATOM 1923 N N . ILE A 1 243 ? 9.832 5.526 -9.480 1.00 93.81 243 ILE A N 1
ATOM 1924 C CA . ILE A 1 243 ? 10.450 6.451 -10.435 1.00 93.81 243 ILE A CA 1
ATOM 1925 C C . ILE A 1 243 ? 10.091 7.901 -10.110 1.00 93.81 243 ILE A C 1
ATOM 1927 O O . ILE A 1 243 ? 9.138 8.173 -9.383 1.00 93.81 243 ILE A O 1
ATOM 1931 N N . THR A 1 244 ? 10.855 8.835 -10.669 1.00 92.50 244 THR A N 1
ATOM 1932 C CA . THR A 1 244 ? 10.594 10.278 -10.591 1.00 92.50 244 THR A CA 1
ATOM 1933 C C . THR A 1 244 ? 10.513 10.876 -11.989 1.00 92.50 244 THR A C 1
ATOM 1935 O O . THR A 1 244 ? 10.987 10.283 -12.965 1.00 92.50 244 THR A O 1
ATOM 1938 N N . CYS A 1 245 ? 9.979 12.093 -12.089 1.00 91.75 245 CYS A N 1
ATOM 1939 C CA . CYS A 1 245 ? 10.039 12.875 -13.325 1.00 91.75 245 CYS A CA 1
ATOM 1940 C C . CYS A 1 245 ? 11.472 13.007 -13.875 1.00 91.75 245 CYS A C 1
ATOM 1942 O O . CYS A 1 245 ? 11.692 12.905 -15.083 1.00 91.75 245 CYS A O 1
ATOM 1944 N N . GLU A 1 246 ? 12.460 13.202 -12.995 1.00 92.38 246 GLU A N 1
ATOM 1945 C CA . GLU A 1 246 ? 13.867 13.325 -13.388 1.00 92.38 246 GLU A CA 1
ATOM 1946 C C . GLU A 1 246 ? 14.403 12.032 -14.010 1.00 92.38 246 GLU A C 1
ATOM 1948 O O . GLU A 1 246 ? 15.092 12.094 -15.025 1.00 92.38 246 GLU A O 1
ATOM 1953 N N . MET A 1 247 ? 14.046 10.872 -13.450 1.00 94.50 247 MET A N 1
ATOM 1954 C CA . MET A 1 247 ? 14.452 9.570 -13.989 1.00 94.50 247 MET A CA 1
ATOM 1955 C C . MET A 1 247 ? 13.861 9.319 -15.380 1.00 94.50 247 MET A C 1
ATOM 1957 O O . MET A 1 247 ? 14.545 8.783 -16.250 1.00 94.50 247 MET A O 1
ATOM 1961 N N . VAL A 1 248 ? 12.601 9.710 -15.603 1.00 95.12 248 VAL A N 1
ATOM 1962 C CA . VAL A 1 248 ? 11.932 9.542 -16.903 1.00 95.12 248 VAL A CA 1
ATOM 1963 C C . VAL A 1 248 ? 12.487 10.510 -17.947 1.00 95.12 248 VAL A C 1
ATOM 1965 O O . VAL A 1 248 ? 12.656 10.125 -19.102 1.00 95.12 248 VAL A O 1
ATOM 1968 N N . GLY A 1 249 ? 12.833 11.738 -17.561 1.00 92.50 249 GLY A N 1
ATOM 1969 C CA . GLY A 1 249 ? 13.346 12.753 -18.479 1.00 92.50 249 GLY A CA 1
ATOM 1970 C C . GLY A 1 249 ? 12.267 13.408 -19.340 1.00 92.50 249 GLY A C 1
ATOM 1971 O O . GLY A 1 249 ? 11.071 13.257 -19.111 1.00 92.50 249 GLY A O 1
ATOM 1972 N N . LYS A 1 250 ? 12.704 14.180 -20.341 1.00 91.25 250 LYS A N 1
ATOM 1973 C CA . LYS A 1 250 ? 11.825 15.038 -21.151 1.00 91.25 250 LYS A CA 1
ATOM 1974 C C . LYS A 1 250 ? 11.717 14.522 -22.573 1.00 91.25 250 LYS A C 1
ATOM 1976 O O . LYS A 1 250 ? 12.667 14.668 -23.349 1.00 91.25 250 LYS A O 1
ATOM 1981 N N . PHE A 1 251 ? 10.546 14.004 -22.938 1.00 92.19 251 PHE A N 1
ATOM 1982 C CA . PHE A 1 251 ? 10.297 13.482 -24.281 1.00 92.19 251 PHE A CA 1
ATOM 1983 C C . PHE A 1 251 ? 10.492 14.563 -25.356 1.00 92.19 251 PHE A C 1
ATOM 1985 O O . PHE A 1 251 ? 9.764 15.555 -25.412 1.00 92.19 251 PHE A O 1
ATOM 1992 N N . ARG A 1 252 ? 11.506 14.385 -26.205 1.00 90.19 252 ARG A N 1
ATOM 1993 C CA . ARG A 1 252 ? 11.950 15.281 -27.285 1.00 90.19 252 ARG A CA 1
ATOM 1994 C C . ARG A 1 252 ? 12.056 16.746 -26.853 1.00 90.19 252 ARG A C 1
ATOM 1996 O O . ARG A 1 252 ? 11.718 17.660 -27.604 1.00 90.19 252 ARG A O 1
ATOM 2003 N N . GLY A 1 253 ? 12.512 16.964 -25.617 1.00 79.94 253 GLY A N 1
ATOM 2004 C CA . GLY A 1 253 ? 12.680 18.296 -25.030 1.00 79.94 253 GLY A CA 1
ATOM 2005 C C . GLY A 1 253 ? 11.370 19.024 -24.710 1.00 79.94 253 GLY A C 1
ATOM 2006 O O . GLY A 1 253 ? 11.409 20.213 -24.390 1.00 79.94 253 GLY A O 1
ATOM 2007 N N . ARG A 1 254 ? 10.219 18.342 -24.785 1.00 81.06 254 ARG A N 1
ATOM 2008 C CA . ARG A 1 254 ? 8.938 18.883 -24.329 1.00 81.06 254 ARG A CA 1
ATOM 2009 C C . ARG A 1 254 ? 9.016 19.112 -22.824 1.00 81.06 254 ARG A C 1
ATOM 2011 O O . ARG A 1 254 ? 9.312 18.190 -22.070 1.00 81.06 254 ARG A O 1
ATOM 2018 N N . ASP A 1 255 ? 8.746 20.343 -22.404 1.00 74.44 255 ASP A N 1
ATOM 2019 C CA . ASP A 1 255 ? 8.437 20.618 -21.006 1.00 74.44 255 ASP A CA 1
ATOM 2020 C C . ASP A 1 255 ? 6.989 20.194 -20.787 1.00 74.44 255 ASP A C 1
ATOM 2022 O O . ASP A 1 255 ? 6.048 20.905 -21.137 1.00 74.44 255 ASP A O 1
ATOM 2026 N N . ASP A 1 256 ? 6.826 18.959 -20.341 1.00 69.06 256 ASP A N 1
ATOM 2027 C CA . ASP A 1 256 ? 5.538 18.327 -20.089 1.00 69.06 256 ASP A CA 1
ATOM 2028 C C . ASP A 1 256 ? 4.931 18.754 -18.747 1.00 69.06 256 ASP A C 1
ATOM 2030 O O . ASP A 1 256 ? 3.814 18.367 -18.427 1.00 69.06 256 ASP A O 1
ATOM 2034 N N . GLY A 1 257 ? 5.648 19.578 -17.975 1.00 68.06 257 GLY A N 1
ATOM 2035 C CA . GLY A 1 257 ? 5.199 20.014 -16.662 1.00 68.06 257 GLY A CA 1
ATOM 2036 C C . GLY A 1 257 ? 5.157 18.875 -15.648 1.00 68.06 257 GLY A C 1
ATOM 2037 O O . GLY A 1 257 ? 4.413 19.002 -14.674 1.00 68.06 25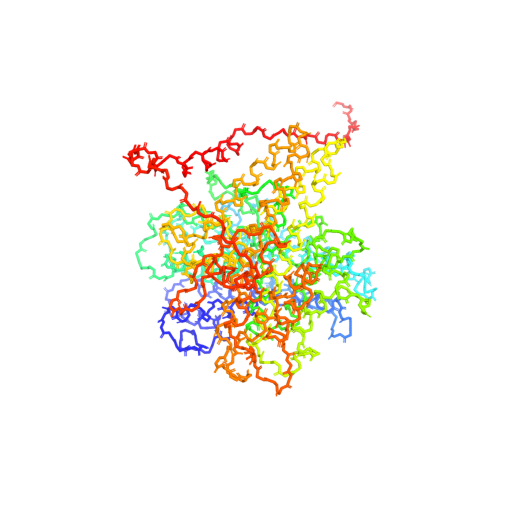7 GLY A O 1
ATOM 2038 N N . CYS A 1 258 ? 5.938 17.803 -15.857 1.00 79.00 258 CYS A N 1
ATOM 2039 C CA . CYS A 1 258 ? 6.061 16.712 -14.899 1.00 79.00 258 CYS A CA 1
ATOM 2040 C C . CYS A 1 258 ? 6.515 17.279 -13.551 1.00 79.00 258 CYS A C 1
ATOM 2042 O O . CYS A 1 258 ? 7.614 17.824 -13.408 1.00 79.00 258 CYS A O 1
ATOM 2044 N N . VAL A 1 259 ? 5.627 17.191 -12.567 1.00 69.25 259 VAL A N 1
ATOM 2045 C CA . VAL A 1 259 ? 5.892 17.576 -11.187 1.00 69.25 259 VAL A CA 1
ATOM 2046 C C . VAL A 1 259 ? 5.448 16.408 -10.335 1.00 69.25 259 VAL A C 1
ATOM 2048 O O . VAL A 1 259 ? 4.285 16.013 -10.408 1.00 69.25 259 VAL A O 1
ATOM 2051 N N . ASP A 1 260 ? 6.357 15.906 -9.505 1.00 65.88 260 ASP A N 1
ATOM 2052 C CA . ASP A 1 260 ? 6.020 14.984 -8.428 1.00 65.88 260 ASP A CA 1
ATOM 2053 C C . ASP A 1 260 ? 5.105 15.746 -7.450 1.00 65.88 260 ASP A C 1
ATOM 2055 O O . ASP A 1 260 ? 5.564 16.484 -6.579 1.00 65.88 260 ASP A O 1
ATOM 2059 N N . ARG A 1 261 ? 3.787 15.691 -7.677 1.00 62.84 261 ARG A N 1
ATOM 2060 C CA . ARG A 1 261 ? 2.789 16.341 -6.822 1.00 62.84 261 ARG A CA 1
ATOM 2061 C C . ARG A 1 261 ? 2.273 15.321 -5.823 1.00 62.84 261 ARG A C 1
ATOM 2063 O O . ARG A 1 261 ? 1.567 14.396 -6.206 1.00 62.84 261 ARG A O 1
ATOM 2070 N N . SER A 1 262 ? 2.589 15.528 -4.554 1.00 67.69 262 SER A N 1
ATOM 2071 C CA . SER A 1 262 ? 1.808 14.998 -3.440 1.00 67.69 262 SER A CA 1
ATOM 2072 C C . SER A 1 262 ? 0.837 16.065 -2.954 1.00 67.69 262 SER A C 1
ATOM 2074 O O . SER A 1 262 ? 1.142 17.263 -3.008 1.00 67.69 262 SER A O 1
ATOM 2076 N N . GLY A 1 263 ? -0.315 15.650 -2.435 1.00 68.31 263 GLY A N 1
ATOM 2077 C CA . GLY A 1 263 ? -1.174 16.558 -1.689 1.00 68.31 263 GLY A CA 1
ATOM 2078 C C . GLY A 1 263 ? -0.753 16.755 -0.235 1.00 68.31 263 GLY A C 1
ATOM 2079 O O . GLY A 1 263 ? -1.283 17.605 0.484 1.00 68.31 263 GLY A O 1
ATOM 2080 N N . PHE A 1 264 ? 0.243 15.995 0.197 1.00 80.62 264 PHE A N 1
ATOM 2081 C CA . PHE A 1 264 ? 0.819 16.093 1.525 1.00 80.62 264 PHE A CA 1
ATOM 2082 C C . PHE A 1 264 ? 2.111 16.918 1.513 1.00 80.62 264 PHE A C 1
ATOM 2084 O O . PHE A 1 264 ? 2.834 16.894 0.510 1.00 80.62 264 PHE A O 1
ATOM 2091 N N . PRO A 1 265 ? 2.420 17.617 2.620 1.00 82.50 265 PRO A N 1
ATOM 2092 C CA . PRO A 1 265 ? 3.748 18.175 2.872 1.00 82.50 265 PRO A CA 1
ATOM 2093 C C . PRO A 1 265 ? 4.844 17.110 2.749 1.00 82.50 265 PRO A C 1
ATOM 2095 O O . PRO A 1 265 ? 4.611 15.957 3.112 1.00 82.50 265 PRO A O 1
ATOM 2098 N N . ASP A 1 266 ? 6.033 17.494 2.268 1.00 82.31 266 ASP A N 1
ATOM 2099 C CA . ASP A 1 266 ? 7.154 16.585 1.956 1.00 82.31 266 ASP A CA 1
ATOM 2100 C C . ASP A 1 266 ? 7.497 15.609 3.100 1.00 82.31 266 ASP A C 1
ATOM 2102 O O . ASP A 1 266 ? 7.832 14.448 2.865 1.00 82.31 266 ASP A O 1
ATOM 2106 N N . ASP A 1 267 ? 7.390 16.058 4.349 1.00 82.44 267 ASP A N 1
ATOM 2107 C CA . ASP A 1 267 ? 7.688 15.286 5.559 1.00 82.44 267 ASP A CA 1
ATOM 2108 C C . ASP A 1 267 ? 6.574 14.306 5.973 1.00 82.44 267 ASP A C 1
ATOM 2110 O O . ASP A 1 267 ? 6.817 13.390 6.766 1.00 82.44 267 ASP A O 1
ATOM 2114 N N . ALA A 1 268 ? 5.375 14.470 5.413 1.00 90.44 268 ALA A N 1
ATOM 2115 C CA . ALA A 1 268 ? 4.214 13.613 5.625 1.00 90.44 268 ALA A CA 1
ATOM 2116 C C . ALA A 1 268 ? 3.940 12.672 4.436 1.00 90.44 268 ALA A C 1
ATOM 2118 O O . ALA A 1 268 ? 3.249 11.666 4.606 1.00 90.44 268 ALA A O 1
ATOM 2119 N N . VAL A 1 269 ? 4.511 12.939 3.250 1.00 89.31 269 VAL A N 1
ATOM 2120 C CA . VAL A 1 269 ? 4.316 12.107 2.046 1.00 89.31 269 VAL A CA 1
ATOM 2121 C C . VAL A 1 269 ? 4.634 10.646 2.321 1.00 89.31 269 VAL A C 1
ATOM 2123 O O . VAL A 1 269 ? 3.822 9.783 2.008 1.00 89.31 269 VAL A O 1
ATOM 2126 N N . SER A 1 270 ? 5.780 10.348 2.937 1.00 90.81 270 SER A N 1
ATOM 2127 C CA . SER A 1 270 ? 6.170 8.960 3.202 1.00 90.81 270 SER A CA 1
ATOM 2128 C C . SER A 1 270 ? 5.108 8.228 4.031 1.00 90.81 270 SER A C 1
ATOM 2130 O O . SER A 1 270 ? 4.766 7.093 3.707 1.00 90.81 270 SER A O 1
ATOM 2132 N N . TYR A 1 271 ? 4.494 8.877 5.019 1.00 92.69 271 TYR A N 1
ATOM 2133 C CA . TYR A 1 271 ? 3.412 8.291 5.814 1.00 92.69 271 TYR A CA 1
ATOM 2134 C C . TYR A 1 271 ? 2.138 8.061 4.994 1.00 92.69 271 TYR A C 1
ATOM 2136 O O . TYR A 1 271 ? 1.515 7.009 5.127 1.00 92.69 271 TYR A O 1
ATOM 2144 N N . ALA A 1 272 ? 1.790 8.985 4.094 1.00 92.12 272 ALA A N 1
ATOM 2145 C CA . ALA A 1 272 ? 0.647 8.812 3.199 1.00 92.12 272 ALA A CA 1
ATOM 2146 C C . ALA A 1 272 ? 0.821 7.597 2.279 1.00 92.12 272 ALA A C 1
ATOM 2148 O O . ALA A 1 272 ? -0.155 6.920 1.982 1.00 92.12 272 ALA A O 1
ATOM 2149 N N . LEU A 1 273 ? 2.054 7.298 1.854 1.00 92.31 273 LEU A N 1
ATOM 2150 C CA . LEU A 1 273 ? 2.369 6.181 0.956 1.00 92.31 273 LEU A CA 1
ATOM 2151 C C . LEU A 1 273 ? 2.233 4.792 1.600 1.00 92.31 273 LEU A C 1
ATOM 2153 O O . LEU A 1 273 ? 2.262 3.790 0.885 1.00 92.31 273 LEU A O 1
ATOM 2157 N N . MET A 1 274 ? 2.096 4.701 2.926 1.00 93.75 274 MET A N 1
ATOM 2158 C CA . MET A 1 274 ? 1.968 3.414 3.626 1.00 93.75 274 MET A CA 1
ATOM 2159 C C . MET A 1 274 ? 0.656 2.689 3.295 1.00 93.75 274 MET A C 1
ATOM 2161 O O . MET A 1 274 ? 0.576 1.469 3.428 1.00 93.75 274 MET A O 1
ATOM 2165 N N . ASP A 1 275 ? -0.353 3.410 2.807 1.00 94.12 275 ASP A N 1
ATOM 2166 C CA . ASP A 1 275 ? -1.614 2.823 2.355 1.00 94.12 275 ASP A CA 1
ATOM 2167 C C . ASP A 1 275 ? -1.451 1.923 1.116 1.00 94.12 275 ASP A C 1
ATOM 2169 O O . ASP A 1 275 ? -2.193 0.958 0.938 1.00 94.12 275 ASP A O 1
ATOM 2173 N N . ARG A 1 276 ? -0.409 2.153 0.309 1.00 93.19 276 ARG A N 1
ATOM 2174 C CA . ARG A 1 276 ? -0.015 1.263 -0.793 1.00 93.19 276 ARG A CA 1
ATOM 2175 C C . ARG A 1 276 ? 0.518 -0.072 -0.284 1.00 93.19 276 ARG A C 1
ATOM 2177 O O . ARG A 1 276 ? 0.183 -1.108 -0.849 1.00 93.19 276 ARG A O 1
ATOM 2184 N N . ASP A 1 277 ? 1.278 -0.072 0.815 1.00 95.56 277 ASP A N 1
ATOM 2185 C CA . ASP A 1 277 ? 1.728 -1.318 1.449 1.00 95.56 277 ASP A CA 1
ATOM 2186 C C . ASP A 1 277 ? 0.526 -2.112 1.996 1.00 95.56 277 ASP A C 1
ATOM 2188 O O . ASP A 1 277 ? 0.503 -3.337 1.890 1.00 95.56 277 ASP A O 1
ATOM 2192 N N . MET A 1 278 ? -0.507 -1.432 2.511 1.00 96.25 278 MET A N 1
ATOM 2193 C CA . MET A 1 278 ? -1.755 -2.074 2.952 1.00 96.25 278 MET A CA 1
ATOM 2194 C C . MET A 1 278 ? -2.494 -2.745 1.780 1.00 96.25 278 MET A C 1
ATOM 2196 O O . MET A 1 278 ? -2.888 -3.904 1.907 1.00 96.25 278 MET A O 1
ATOM 2200 N N . LEU A 1 279 ? -2.614 -2.066 0.629 1.00 94.88 279 LEU A N 1
ATOM 2201 C CA . LEU A 1 279 ? -3.222 -2.632 -0.587 1.00 94.88 279 LEU A CA 1
ATOM 2202 C C . LEU A 1 279 ? -2.419 -3.831 -1.104 1.00 94.88 279 LEU A C 1
ATOM 2204 O O . LEU A 1 279 ? -2.988 -4.864 -1.448 1.00 94.88 279 LEU A O 1
ATOM 2208 N N . GLU A 1 280 ? -1.092 -3.723 -1.151 1.00 95.69 280 GLU A N 1
ATOM 2209 C CA . GLU A 1 280 ? -0.245 -4.836 -1.577 1.00 95.69 280 GLU A CA 1
ATOM 2210 C C . GLU A 1 280 ? -0.386 -6.047 -0.650 1.00 95.69 280 GLU A C 1
ATOM 2212 O O . GLU A 1 280 ? -0.454 -7.174 -1.137 1.00 95.69 280 GLU A O 1
ATOM 2217 N N . ILE A 1 281 ? -0.459 -5.841 0.669 1.00 97.50 281 ILE A N 1
ATOM 2218 C CA . ILE A 1 281 ? -0.689 -6.925 1.632 1.00 97.50 281 ILE A CA 1
ATOM 2219 C C . ILE A 1 281 ? -2.058 -7.567 1.408 1.00 97.50 281 ILE A C 1
ATOM 2221 O O . ILE A 1 281 ? -2.124 -8.793 1.376 1.00 97.50 281 ILE A O 1
ATOM 2225 N N . GLU A 1 282 ? -3.122 -6.782 1.212 1.00 95.50 282 GLU A N 1
ATOM 2226 C CA . GLU A 1 282 ? -4.460 -7.301 0.888 1.00 95.50 282 GLU A CA 1
ATOM 2227 C C . GLU A 1 282 ? -4.412 -8.206 -0.351 1.00 95.50 282 GLU A C 1
ATOM 2229 O O . GLU A 1 282 ? -4.809 -9.369 -0.286 1.00 95.50 282 GLU A O 1
ATOM 2234 N N . VAL A 1 283 ? -3.808 -7.729 -1.444 1.00 95.06 283 VAL A N 1
ATOM 2235 C CA . VAL A 1 283 ? -3.658 -8.515 -2.678 1.00 95.06 283 VAL A CA 1
ATOM 2236 C C . VAL A 1 283 ? -2.820 -9.777 -2.451 1.00 95.06 283 VAL A C 1
ATOM 2238 O O . VAL A 1 283 ? -3.130 -10.843 -2.982 1.00 95.06 283 VAL A O 1
ATOM 2241 N N . LEU A 1 284 ? -1.743 -9.706 -1.663 1.00 97.38 284 LEU A N 1
ATOM 2242 C CA . LEU A 1 284 ? -0.928 -10.885 -1.353 1.00 97.38 284 LEU A CA 1
ATOM 2243 C C . LEU A 1 284 ? -1.693 -11.902 -0.499 1.00 97.38 284 LEU A C 1
ATOM 2245 O O . LEU A 1 284 ? -1.486 -13.100 -0.686 1.00 97.38 284 LEU A O 1
ATOM 2249 N N . MET A 1 285 ? -2.570 -11.451 0.400 1.00 97.19 285 MET A N 1
ATOM 2250 C CA . MET A 1 285 ? -3.445 -12.321 1.190 1.00 97.19 285 MET A CA 1
ATOM 2251 C C . MET A 1 285 ? -4.482 -13.021 0.304 1.00 97.19 285 MET A C 1
ATOM 2253 O O . MET A 1 285 ? -4.602 -14.245 0.390 1.00 97.19 285 MET A O 1
ATOM 2257 N N . GLU A 1 286 ? -5.148 -12.279 -0.588 1.00 94.25 286 GLU A N 1
ATOM 2258 C CA . GLU A 1 286 ? -6.115 -12.809 -1.566 1.00 94.25 286 GLU A CA 1
ATOM 2259 C C . GLU A 1 286 ? -5.473 -13.891 -2.456 1.00 94.25 286 GLU A C 1
ATOM 2261 O O . GLU A 1 286 ? -6.047 -14.952 -2.720 1.00 94.25 286 GLU A O 1
ATOM 2266 N N . MET A 1 287 ? -4.225 -13.649 -2.865 1.00 94.38 287 MET A N 1
ATOM 2267 C CA . MET A 1 287 ? -3.441 -14.533 -3.727 1.00 94.38 287 MET A CA 1
ATOM 2268 C C . MET A 1 287 ? -2.658 -15.621 -2.969 1.00 94.38 287 MET A C 1
ATOM 2270 O O . MET A 1 287 ? -1.826 -16.304 -3.572 1.00 94.38 287 MET A O 1
ATOM 2274 N N . GLU A 1 288 ? -2.899 -15.780 -1.663 1.00 95.38 288 GLU A N 1
ATOM 2275 C CA . GLU A 1 288 ? -2.296 -16.801 -0.789 1.00 95.38 288 GLU A CA 1
ATOM 2276 C C . GLU A 1 288 ? -0.751 -16.735 -0.715 1.00 95.38 288 GLU A C 1
ATOM 2278 O O . GLU A 1 288 ? -0.063 -17.702 -0.386 1.00 95.38 288 GLU A O 1
ATOM 2283 N N . ALA A 1 289 ? -0.178 -15.560 -0.984 1.00 95.94 289 ALA A N 1
ATOM 2284 C CA . ALA A 1 289 ? 1.253 -15.274 -0.933 1.00 95.94 289 ALA A CA 1
ATOM 2285 C C . ALA A 1 289 ? 1.686 -14.775 0.462 1.00 95.94 289 ALA A C 1
ATOM 2287 O O . ALA A 1 289 ? 2.315 -13.723 0.600 1.00 95.94 289 ALA A O 1
ATOM 2288 N N . TYR A 1 290 ? 1.367 -15.551 1.502 1.00 96.25 290 TYR A N 1
ATOM 2289 C CA . TYR A 1 290 ? 1.513 -15.162 2.914 1.00 96.25 290 TYR A CA 1
ATOM 2290 C C . TYR A 1 290 ? 2.936 -14.748 3.320 1.00 96.25 290 TYR A C 1
ATOM 2292 O O . TYR A 1 290 ? 3.108 -13.760 4.032 1.00 96.25 290 TYR A O 1
ATOM 2300 N N . ASP A 1 291 ? 3.965 -15.444 2.827 1.00 93.62 291 ASP A N 1
ATOM 2301 C CA . ASP A 1 291 ? 5.367 -15.088 3.100 1.00 93.62 291 ASP A CA 1
ATOM 2302 C C . ASP A 1 291 ? 5.706 -13.680 2.591 1.00 93.62 291 ASP A C 1
ATOM 2304 O O . ASP A 1 291 ? 6.409 -12.924 3.261 1.00 93.62 291 ASP A O 1
ATOM 2308 N N . ALA A 1 292 ? 5.201 -13.325 1.406 1.00 94.50 292 ALA A N 1
ATOM 2309 C CA . ALA A 1 292 ? 5.402 -12.006 0.821 1.00 94.50 292 ALA A CA 1
ATOM 2310 C C . ALA A 1 292 ? 4.569 -10.946 1.554 1.00 94.50 292 ALA A C 1
ATOM 2312 O O . ALA A 1 292 ? 5.072 -9.851 1.790 1.00 94.50 292 ALA A O 1
ATOM 2313 N N . ALA A 1 293 ? 3.337 -11.274 1.964 1.00 97.31 293 ALA A N 1
ATOM 2314 C CA . ALA A 1 293 ? 2.497 -10.381 2.764 1.00 97.31 293 ALA A CA 1
ATOM 2315 C C . ALA A 1 293 ? 3.186 -10.021 4.091 1.00 97.31 293 ALA A C 1
ATOM 2317 O O . ALA A 1 293 ? 3.308 -8.848 4.444 1.00 97.31 293 ALA A O 1
ATOM 2318 N N . LEU A 1 294 ? 3.724 -11.025 4.793 1.00 95.81 294 LEU A N 1
ATOM 2319 C CA . LEU A 1 294 ? 4.456 -10.836 6.046 1.00 95.81 294 LEU A CA 1
ATOM 2320 C C . LEU A 1 294 ? 5.725 -10.000 5.857 1.00 95.81 294 LEU A C 1
ATOM 2322 O O . LEU A 1 294 ? 6.111 -9.220 6.726 1.00 95.81 294 LEU A O 1
ATOM 2326 N N . ASP A 1 295 ? 6.404 -10.202 4.737 1.00 92.81 295 ASP A N 1
ATOM 2327 C CA . ASP A 1 295 ? 7.619 -9.492 4.379 1.00 92.81 295 ASP A CA 1
ATOM 2328 C C . ASP A 1 295 ? 7.351 -8.014 4.035 1.00 92.81 295 ASP A C 1
ATOM 2330 O O . ASP A 1 295 ? 8.056 -7.143 4.544 1.00 92.81 295 ASP A O 1
ATOM 2334 N N . HIS A 1 296 ? 6.285 -7.708 3.288 1.00 94.94 296 HIS A N 1
ATOM 2335 C CA . HIS A 1 296 ? 5.834 -6.330 3.049 1.00 94.94 296 HIS A CA 1
ATOM 2336 C C . HIS A 1 296 ? 5.399 -5.646 4.349 1.00 94.94 296 HIS A C 1
ATOM 2338 O O . HIS A 1 296 ? 5.813 -4.523 4.618 1.00 94.94 296 HIS A O 1
ATOM 2344 N N . TYR A 1 297 ? 4.654 -6.342 5.209 1.00 96.19 297 TYR A N 1
ATOM 2345 C CA . TYR A 1 297 ? 4.254 -5.816 6.514 1.00 96.19 297 TYR A CA 1
ATOM 2346 C C . TYR A 1 297 ? 5.461 -5.437 7.396 1.00 96.19 297 TYR A C 1
ATOM 2348 O O . TYR A 1 297 ? 5.465 -4.379 8.028 1.00 96.19 297 TYR A O 1
ATOM 2356 N N . LYS A 1 298 ? 6.511 -6.274 7.399 1.00 92.75 298 LYS A N 1
ATOM 2357 C CA . LYS A 1 298 ? 7.722 -6.096 8.222 1.00 92.75 298 LYS A CA 1
ATOM 2358 C C . LYS A 1 298 ? 8.720 -5.077 7.693 1.00 92.75 298 LYS A C 1
ATOM 2360 O O . LYS A 1 298 ? 9.404 -4.453 8.495 1.00 92.75 298 LYS A O 1
ATOM 2365 N N . TYR A 1 299 ? 8.873 -4.968 6.377 1.00 92.12 299 TYR A N 1
ATOM 2366 C CA . TYR A 1 299 ? 9.973 -4.205 5.776 1.00 92.12 299 TYR A CA 1
ATOM 2367 C C . TYR A 1 299 ? 9.520 -3.088 4.846 1.00 92.12 299 TYR A C 1
ATOM 2369 O O . TYR A 1 299 ? 10.375 -2.348 4.362 1.00 92.12 299 TYR A O 1
ATOM 2377 N N . GLY A 1 300 ? 8.212 -2.968 4.610 1.00 92.50 300 GLY A N 1
ATOM 2378 C CA . GLY A 1 300 ? 7.629 -1.974 3.724 1.00 92.50 300 GLY A CA 1
ATOM 2379 C C . GLY A 1 300 ? 8.076 -2.125 2.271 1.00 92.50 300 GLY A C 1
ATOM 2380 O O . GLY A 1 300 ? 8.886 -2.996 1.901 1.00 92.50 300 GLY A O 1
ATOM 2381 N N . ARG A 1 301 ? 7.524 -1.243 1.438 1.00 90.56 301 ARG A N 1
ATOM 2382 C CA . ARG A 1 301 ? 7.951 -1.072 0.045 1.00 90.56 301 ARG A CA 1
ATOM 2383 C C . ARG A 1 301 ? 7.715 0.333 -0.498 1.00 90.56 301 ARG A C 1
ATOM 2385 O O . ARG A 1 301 ? 8.514 0.796 -1.307 1.00 90.56 301 ARG A O 1
ATOM 2392 N N . ASN A 1 302 ? 6.632 0.990 -0.097 1.00 91.31 302 ASN A N 1
ATOM 2393 C CA . ASN A 1 302 ? 6.178 2.213 -0.761 1.00 91.31 302 ASN A CA 1
ATOM 2394 C C . ASN A 1 302 ? 6.511 3.506 -0.003 1.00 91.31 302 ASN A C 1
ATOM 2396 O O . ASN A 1 302 ? 6.410 4.582 -0.582 1.00 91.31 302 ASN A O 1
ATOM 2400 N N . SER A 1 303 ? 6.930 3.425 1.262 1.00 91.06 303 SER A N 1
ATOM 2401 C CA . SER A 1 303 ? 7.155 4.586 2.135 1.00 91.06 303 SER A CA 1
ATOM 2402 C C . SER A 1 303 ? 8.647 4.851 2.392 1.00 91.06 303 SER A C 1
ATOM 2404 O O . SER A 1 303 ? 9.168 4.398 3.407 1.00 91.06 303 SER A O 1
ATOM 2406 N N . PRO A 1 304 ? 9.393 5.523 1.496 1.00 88.62 304 PRO A N 1
ATOM 2407 C CA . PRO A 1 304 ? 10.832 5.712 1.667 1.00 88.62 304 PRO A CA 1
ATOM 2408 C C . PRO A 1 304 ? 11.169 6.609 2.873 1.00 88.62 304 PRO A C 1
ATOM 2410 O O . PRO A 1 304 ? 10.614 7.694 3.034 1.00 88.62 304 PRO A O 1
ATOM 2413 N N . ASP A 1 305 ? 12.140 6.180 3.679 1.00 84.56 305 ASP A N 1
ATOM 2414 C CA . ASP A 1 305 ? 12.816 6.964 4.721 1.00 84.56 305 ASP A CA 1
ATOM 2415 C C . ASP A 1 305 ? 14.296 6.581 4.703 1.00 84.56 305 ASP A C 1
ATOM 2417 O O . ASP A 1 305 ? 14.630 5.465 5.073 1.00 84.56 305 ASP A O 1
ATOM 2421 N N . ASN A 1 306 ? 15.184 7.476 4.256 1.00 80.56 306 ASN A N 1
ATOM 2422 C CA . ASN A 1 306 ? 16.645 7.308 4.311 1.00 80.56 306 ASN A CA 1
ATOM 2423 C C . ASN A 1 306 ? 17.133 5.865 4.056 1.00 80.56 306 ASN A C 1
ATOM 2425 O O . ASN A 1 306 ? 17.446 5.153 5.005 1.00 80.56 306 ASN A O 1
ATOM 2429 N N . TRP A 1 307 ? 17.216 5.441 2.785 1.00 80.38 307 TRP A N 1
ATOM 2430 C CA . TRP A 1 307 ? 17.682 4.107 2.334 1.00 80.38 307 TRP A CA 1
ATOM 2431 C C . TRP A 1 307 ? 16.932 2.882 2.903 1.00 80.38 307 TRP A C 1
ATOM 2433 O O . TRP A 1 307 ? 17.339 1.748 2.637 1.00 80.38 307 TRP A O 1
ATOM 2443 N N . LYS A 1 308 ? 15.830 3.085 3.629 1.00 85.19 308 LYS A N 1
ATOM 2444 C CA . LYS A 1 308 ? 14.877 2.059 4.072 1.00 85.19 308 LYS A CA 1
ATOM 2445 C C . LYS A 1 308 ? 13.443 2.539 3.805 1.00 85.19 308 LYS A C 1
ATOM 2447 O O . LYS A 1 308 ? 13.231 3.575 3.174 1.00 85.19 308 LYS A O 1
ATOM 2452 N N . PHE A 1 309 ? 12.472 1.770 4.284 1.00 89.88 309 PHE A N 1
ATOM 2453 C CA . PHE A 1 309 ? 11.063 2.143 4.262 1.00 89.88 309 PHE A CA 1
ATOM 2454 C C . PHE A 1 309 ? 10.529 2.277 5.689 1.00 89.88 309 PHE A C 1
ATOM 2456 O O . PHE A 1 309 ? 10.984 1.541 6.569 1.00 89.88 309 PHE A O 1
ATOM 2463 N N . ASN A 1 310 ? 9.573 3.182 5.914 1.00 91.06 310 ASN A N 1
ATOM 2464 C CA . ASN A 1 310 ? 8.703 3.091 7.086 1.00 91.06 310 ASN A CA 1
ATOM 2465 C C . ASN A 1 310 ? 7.817 1.856 6.934 1.00 91.06 310 ASN A C 1
ATOM 2467 O O . ASN A 1 310 ? 7.435 1.489 5.819 1.00 91.06 310 ASN A O 1
ATOM 2471 N N . THR A 1 311 ? 7.488 1.212 8.049 1.00 93.00 311 THR A N 1
ATOM 2472 C CA . THR A 1 311 ? 6.811 -0.088 8.013 1.00 93.00 311 THR A CA 1
ATOM 2473 C C . THR A 1 311 ? 5.551 -0.099 8.864 1.00 93.00 311 THR A C 1
ATOM 2475 O O . THR A 1 311 ? 5.482 0.516 9.929 1.00 93.00 311 THR A O 1
ATOM 2478 N N . LEU A 1 312 ? 4.544 -0.845 8.408 1.00 94.88 312 LEU A N 1
ATOM 2479 C CA . LEU A 1 312 ? 3.328 -1.090 9.186 1.00 94.88 312 LEU A CA 1
ATOM 2480 C C . LEU A 1 312 ? 3.649 -1.854 10.483 1.00 94.88 312 LEU A C 1
ATOM 2482 O O . LEU A 1 312 ? 3.000 -1.638 11.500 1.00 94.88 312 LEU A O 1
ATOM 2486 N N . TRP A 1 313 ? 4.694 -2.688 10.466 1.00 91.94 313 TRP A N 1
ATOM 2487 C CA . TRP A 1 313 ? 5.237 -3.350 11.652 1.00 91.94 313 TRP A CA 1
ATOM 2488 C C . TRP A 1 313 ? 5.730 -2.373 12.725 1.00 91.94 313 TRP A C 1
ATOM 2490 O O . TRP A 1 313 ? 5.423 -2.560 13.903 1.00 91.94 313 TRP A O 1
ATOM 2500 N N . GLU A 1 314 ? 6.500 -1.348 12.343 1.00 88.00 314 GLU A N 1
ATOM 2501 C CA . GLU A 1 314 ? 6.971 -0.314 13.274 1.00 88.00 314 GLU A CA 1
ATOM 2502 C C . GLU A 1 314 ? 5.785 0.462 13.856 1.00 88.00 314 GLU A C 1
ATOM 2504 O O . GLU A 1 314 ? 5.743 0.655 15.063 1.00 88.00 314 GLU A O 1
ATOM 2509 N N . LEU A 1 315 ? 4.774 0.803 13.045 1.00 88.31 315 LEU A N 1
ATOM 2510 C CA . LEU A 1 315 ? 3.548 1.447 13.544 1.00 88.31 315 LEU A CA 1
ATOM 2511 C C . LEU A 1 315 ? 2.728 0.562 14.493 1.00 88.31 315 LEU A C 1
ATOM 2513 O O . LEU A 1 315 ? 1.964 1.080 15.302 1.00 88.31 315 LEU A O 1
ATOM 2517 N N . ALA A 1 316 ? 2.852 -0.762 14.382 1.00 87.06 316 ALA A N 1
ATOM 2518 C CA . ALA A 1 316 ? 2.167 -1.724 15.242 1.00 87.06 316 ALA A CA 1
ATOM 2519 C C . ALA A 1 316 ? 2.973 -2.090 16.504 1.00 87.06 316 ALA A C 1
ATOM 2521 O O . ALA A 1 316 ? 2.483 -2.855 17.342 1.00 87.06 316 ALA A O 1
ATOM 2522 N N . THR A 1 317 ? 4.210 -1.597 16.632 1.00 78.81 317 THR A N 1
ATOM 2523 C CA . THR A 1 317 ? 5.133 -1.898 17.733 1.00 78.81 317 THR A CA 1
ATOM 2524 C C . THR A 1 317 ? 5.359 -0.640 18.569 1.00 78.81 317 THR A C 1
ATOM 2526 O O . THR A 1 317 ? 5.820 0.371 18.057 1.00 78.81 317 THR A O 1
ATOM 2529 N N . TYR A 1 318 ? 5.063 -0.695 19.869 1.00 67.62 318 TYR A N 1
ATOM 2530 C CA . TYR A 1 318 ? 5.124 0.478 20.748 1.00 67.62 318 TYR A CA 1
ATOM 2531 C C . TYR A 1 318 ? 6.119 0.254 21.892 1.00 67.62 318 TYR A C 1
ATOM 2533 O O . TYR A 1 318 ? 5.958 -0.690 22.664 1.00 67.62 318 TYR A O 1
ATOM 2541 N N . ASP A 1 319 ? 7.117 1.136 22.021 1.00 52.09 319 ASP A N 1
ATOM 2542 C CA . ASP A 1 319 ? 8.198 1.001 23.016 1.00 52.09 319 ASP A CA 1
ATOM 2543 C C . ASP A 1 319 ? 7.926 1.739 24.345 1.00 52.09 319 ASP A C 1
ATOM 2545 O O . ASP A 1 319 ? 8.507 1.399 25.376 1.00 52.09 319 ASP A O 1
ATOM 2549 N N . SER A 1 320 ? 7.025 2.729 24.370 1.00 50.12 320 SER A N 1
ATOM 2550 C CA . SER A 1 320 ? 6.584 3.406 25.603 1.00 50.12 320 SER A CA 1
ATOM 2551 C C . SER A 1 320 ? 5.369 4.289 25.335 1.00 50.12 320 SER A C 1
ATOM 2553 O O . SER A 1 320 ? 5.418 5.098 24.411 1.00 50.12 320 SER A O 1
ATOM 2555 N N . VAL A 1 321 ? 4.308 4.186 26.141 1.00 57.06 321 VAL A N 1
ATOM 2556 C CA . VAL A 1 321 ? 3.082 4.975 25.928 1.00 57.06 321 VAL A CA 1
ATOM 2557 C C . VAL A 1 321 ? 2.533 5.508 27.247 1.00 57.06 321 VAL A C 1
ATOM 2559 O O . VAL A 1 321 ? 2.506 4.790 28.248 1.00 57.06 321 VAL A O 1
ATOM 2562 N N . ASP A 1 322 ? 2.075 6.763 27.248 1.00 60.34 322 ASP A N 1
ATOM 2563 C CA . ASP A 1 322 ? 1.250 7.297 28.333 1.00 60.34 322 ASP A CA 1
ATOM 2564 C C . ASP A 1 322 ? -0.069 6.517 28.407 1.00 60.34 322 ASP A C 1
ATOM 2566 O O . ASP A 1 322 ? -0.898 6.541 27.496 1.00 60.34 322 ASP A O 1
ATOM 2570 N N . THR A 1 323 ? -0.269 5.843 29.537 1.00 58.03 323 THR A N 1
ATOM 2571 C CA . THR A 1 323 ? -1.436 5.011 29.854 1.00 58.03 323 THR A CA 1
ATOM 2572 C C . THR A 1 323 ? -2.791 5.715 29.731 1.00 58.03 323 THR A C 1
ATOM 2574 O O . THR A 1 323 ? -3.813 5.037 29.642 1.00 58.03 323 THR A O 1
ATOM 2577 N N . ASN A 1 324 ? -2.830 7.052 29.746 1.00 57.38 324 ASN A N 1
ATOM 2578 C CA . ASN A 1 324 ? -4.078 7.812 29.661 1.00 57.38 324 ASN A CA 1
ATOM 2579 C C . ASN A 1 324 ? -4.577 8.010 28.226 1.00 57.38 324 ASN A C 1
ATOM 2581 O O . ASN A 1 324 ? -5.776 8.232 28.033 1.00 57.38 324 ASN A O 1
ATOM 2585 N N . LEU A 1 325 ? -3.697 7.884 27.234 1.00 68.12 325 LEU A N 1
ATOM 2586 C CA . LEU A 1 325 ? -4.021 8.046 25.819 1.00 68.12 325 LEU A CA 1
ATOM 2587 C C . LEU A 1 325 ? -4.713 6.800 25.255 1.00 68.12 325 LEU A C 1
ATOM 2589 O O . LEU A 1 325 ? -4.533 5.715 25.814 1.00 68.12 325 LEU A O 1
ATOM 2593 N N . PRO A 1 326 ? -5.450 6.901 24.130 1.00 68.88 326 PRO A N 1
ATOM 2594 C CA . PRO A 1 326 ? -6.092 5.743 23.504 1.00 68.88 326 PRO A CA 1
ATOM 2595 C C . PRO A 1 326 ? -5.142 4.554 23.318 1.00 68.88 326 PRO A C 1
ATOM 2597 O O . PRO A 1 326 ? -5.494 3.417 23.628 1.00 68.88 326 PRO A O 1
ATOM 2600 N N . LEU A 1 327 ? -3.905 4.824 22.892 1.00 65.69 327 LEU A N 1
ATOM 2601 C CA . LEU A 1 327 ? -2.876 3.804 22.717 1.00 65.69 327 LEU A CA 1
ATOM 2602 C C . LEU A 1 327 ? -2.425 3.175 24.050 1.00 65.69 327 LEU A C 1
ATOM 2604 O O . LEU A 1 327 ? -2.232 1.965 24.136 1.00 65.69 327 LEU A O 1
ATOM 2608 N N . GLY A 1 328 ? -2.306 3.970 25.115 1.00 65.69 328 GLY A N 1
ATOM 2609 C CA . GLY A 1 328 ? -1.971 3.467 26.447 1.00 65.69 328 GLY A CA 1
ATOM 2610 C C . GLY A 1 328 ? -3.088 2.613 27.046 1.00 65.69 328 GLY A C 1
ATOM 2611 O O . GLY A 1 328 ? -2.816 1.605 27.696 1.00 65.69 328 GLY A O 1
ATOM 2612 N N . GLN A 1 329 ? -4.346 2.968 26.771 1.00 70.06 329 GLN A N 1
ATOM 2613 C CA . GLN A 1 329 ? -5.519 2.182 27.160 1.00 70.06 329 GLN A CA 1
ATOM 2614 C C . GLN A 1 329 ? -5.568 0.844 26.417 1.00 70.06 329 GLN A C 1
ATOM 2616 O O . GLN A 1 329 ? -5.795 -0.188 27.047 1.00 70.06 329 GLN A O 1
ATOM 2621 N N . PHE A 1 330 ? -5.285 0.845 25.110 1.00 71.75 330 PHE A N 1
ATOM 2622 C CA . PHE A 1 330 ? -5.141 -0.378 24.318 1.00 71.75 330 PHE A CA 1
ATOM 2623 C C . PHE A 1 330 ? -4.070 -1.302 24.892 1.00 71.75 330 PHE A C 1
ATOM 2625 O O . PHE A 1 330 ? -4.335 -2.478 25.124 1.00 71.75 330 PHE A O 1
ATOM 2632 N N . ILE A 1 331 ? -2.875 -0.774 25.159 1.00 67.19 331 ILE A N 1
ATOM 2633 C CA . ILE A 1 331 ? -1.777 -1.563 25.721 1.00 67.19 331 ILE A CA 1
ATOM 2634 C C . ILE A 1 331 ? -2.194 -2.141 27.076 1.00 67.19 331 ILE A C 1
ATOM 2636 O O . ILE A 1 331 ? -2.187 -3.357 27.234 1.00 67.19 331 ILE A O 1
ATOM 2640 N N . ASN A 1 332 ? -2.660 -1.310 28.013 1.00 70.44 332 ASN A N 1
ATOM 2641 C CA . ASN A 1 332 ? -3.057 -1.759 29.350 1.00 70.44 332 ASN A CA 1
ATOM 2642 C C . ASN A 1 332 ? -4.129 -2.853 29.321 1.00 70.44 332 ASN A C 1
ATOM 2644 O O . ASN A 1 332 ? -3.996 -3.853 30.026 1.00 70.44 332 ASN A O 1
ATOM 2648 N N . TYR A 1 333 ? -5.156 -2.694 28.484 1.00 71.38 333 TYR A N 1
ATOM 2649 C CA . TYR A 1 333 ? -6.228 -3.681 28.345 1.00 71.38 333 TYR A CA 1
ATOM 2650 C C . TYR A 1 333 ? -5.707 -5.066 27.944 1.00 71.38 333 TYR A C 1
ATOM 2652 O O . TYR A 1 333 ? -6.239 -6.080 28.382 1.00 71.38 333 TYR A O 1
ATOM 2660 N N . ASN A 1 334 ? -4.635 -5.110 27.153 1.00 69.06 334 ASN A N 1
ATOM 2661 C CA . ASN A 1 334 ? -4.075 -6.348 26.626 1.00 69.06 334 ASN A CA 1
ATOM 2662 C C . ASN A 1 334 ? -2.822 -6.853 27.393 1.00 69.06 334 ASN A C 1
ATOM 2664 O O . ASN A 1 334 ? -2.284 -7.908 27.060 1.00 69.06 334 ASN A O 1
ATOM 2668 N N . THR A 1 335 ? -2.348 -6.137 28.426 1.00 56.44 335 THR A N 1
ATOM 2669 C CA . THR A 1 335 ? -1.065 -6.403 29.131 1.00 56.44 335 THR A CA 1
ATOM 2670 C C . THR A 1 335 ? -1.053 -7.522 30.181 1.00 56.44 335 THR A C 1
ATOM 2672 O O . THR A 1 335 ? -0.064 -7.646 30.903 1.00 56.44 335 THR A O 1
ATOM 2675 N N . GLU A 1 336 ? -2.042 -8.422 30.251 1.00 54.44 336 GLU A N 1
ATOM 2676 C CA . GLU A 1 336 ? -1.797 -9.684 30.982 1.00 54.44 336 GLU A CA 1
ATOM 2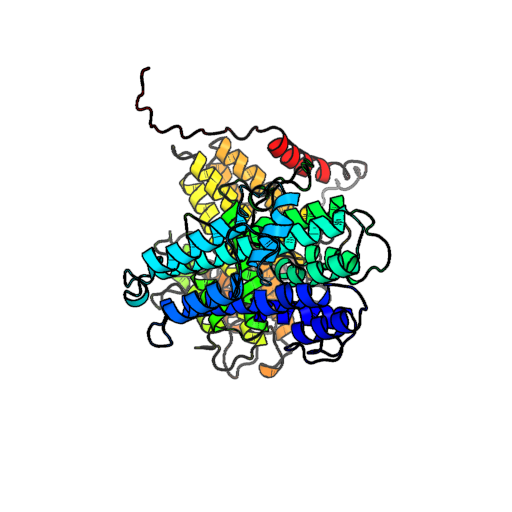677 C C . GLU A 1 336 ? -0.686 -10.532 30.318 1.00 54.44 336 GLU A C 1
ATOM 2679 O O . GLU A 1 336 ? -0.095 -11.377 30.986 1.00 54.44 336 GLU A O 1
ATOM 2684 N N . ASN A 1 337 ? -0.319 -10.258 29.055 1.00 41.59 337 ASN A N 1
ATOM 2685 C CA . ASN A 1 337 ? 0.826 -10.872 28.377 1.00 41.59 337 ASN A CA 1
ATOM 2686 C C . ASN A 1 337 ? 1.713 -9.816 27.685 1.00 41.59 337 ASN A C 1
ATOM 2688 O O . ASN A 1 337 ? 1.276 -9.083 26.803 1.00 41.59 337 ASN A O 1
ATOM 2692 N N . GLU A 1 338 ? 2.982 -9.743 28.086 1.00 46.28 338 GLU A N 1
ATOM 2693 C CA . GLU A 1 338 ? 4.016 -8.842 27.556 1.00 46.28 338 GLU A CA 1
ATOM 2694 C C . GLU A 1 338 ? 4.250 -9.043 26.035 1.00 46.28 338 GLU A C 1
ATOM 2696 O O . GLU A 1 338 ? 4.989 -9.957 25.670 1.00 46.28 338 GLU A O 1
ATOM 2701 N N . LYS A 1 339 ? 3.639 -8.221 25.150 1.00 47.94 339 LYS A N 1
ATOM 2702 C CA . LYS A 1 339 ? 4.035 -7.935 23.736 1.00 47.94 339 LYS A CA 1
ATOM 2703 C C . LYS A 1 339 ? 3.070 -6.945 23.037 1.00 47.94 339 LYS A C 1
ATOM 2705 O O . LYS A 1 339 ? 1.957 -6.749 23.520 1.00 47.94 339 LYS A O 1
ATOM 2710 N N . PRO A 1 340 ? 3.449 -6.325 21.894 1.00 58.28 340 PRO A N 1
ATOM 2711 C CA . PRO A 1 340 ? 2.541 -5.499 21.092 1.00 58.28 340 PRO A CA 1
ATOM 2712 C C . PRO A 1 340 ? 1.436 -6.364 20.461 1.00 58.28 340 PRO A C 1
ATOM 2714 O O . PRO A 1 340 ? 1.611 -6.966 19.402 1.00 58.28 340 PRO A O 1
ATOM 2717 N N . VAL A 1 341 ? 0.286 -6.422 21.131 1.00 72.25 341 VAL A N 1
ATOM 2718 C CA . VAL A 1 341 ? -0.846 -7.315 20.813 1.00 72.25 341 VAL A CA 1
ATOM 2719 C C . VAL A 1 341 ? -1.381 -7.142 19.390 1.00 72.25 341 VAL A C 1
ATOM 2721 O O . VAL A 1 341 ? -1.789 -8.115 18.759 1.00 72.25 341 VAL A O 1
ATOM 2724 N N . MET A 1 342 ? -1.320 -5.929 18.835 1.00 83.94 342 MET A N 1
ATOM 2725 C CA . MET A 1 342 ? -1.752 -5.671 17.458 1.00 83.94 342 MET A CA 1
ATOM 2726 C C . MET A 1 342 ? -0.855 -6.368 16.433 1.00 83.94 342 MET A C 1
ATOM 2728 O O . MET A 1 342 ? -1.342 -6.994 15.493 1.00 83.94 342 MET A O 1
ATOM 2732 N N . ASN A 1 343 ? 0.458 -6.303 16.646 1.00 87.94 343 ASN A N 1
ATOM 2733 C CA . ASN A 1 343 ? 1.428 -6.923 15.762 1.00 87.94 343 ASN A CA 1
ATOM 2734 C C . ASN A 1 343 ? 1.314 -8.457 15.780 1.00 87.94 343 ASN A C 1
ATOM 2736 O O . ASN A 1 343 ? 1.378 -9.108 14.735 1.00 87.94 343 ASN A O 1
ATOM 2740 N N . GLU A 1 344 ? 1.097 -9.041 16.961 1.00 88.31 344 GLU A N 1
ATOM 2741 C CA . GLU A 1 344 ? 0.863 -10.481 17.111 1.00 88.31 344 GLU A CA 1
ATOM 2742 C C . GLU A 1 344 ? -0.431 -10.929 16.425 1.00 88.31 344 GLU A C 1
ATOM 2744 O O . GLU A 1 344 ? -0.426 -11.947 15.733 1.00 88.31 344 GLU A O 1
ATOM 2749 N N . TYR A 1 345 ? -1.515 -10.158 16.546 1.00 90.62 345 TYR A N 1
ATOM 2750 C CA . TYR A 1 345 ? -2.775 -10.458 15.867 1.00 90.62 345 TYR A CA 1
ATOM 2751 C C . TYR A 1 345 ? -2.622 -10.426 14.339 1.00 90.62 345 TYR A C 1
ATOM 2753 O O . TYR A 1 345 ? -2.957 -11.404 13.670 1.00 90.62 345 TYR A O 1
ATOM 2761 N N . ILE A 1 346 ? -2.040 -9.349 13.789 1.00 95.00 346 ILE A N 1
ATOM 2762 C CA . ILE A 1 346 ? -1.825 -9.198 12.340 1.00 95.00 346 ILE A CA 1
ATOM 2763 C C . ILE A 1 346 ? -0.921 -10.316 11.813 1.00 95.00 346 ILE A C 1
ATOM 2765 O O . ILE A 1 346 ? -1.256 -10.974 10.830 1.00 95.00 346 ILE A O 1
ATOM 2769 N N . THR A 1 347 ? 0.208 -10.584 12.474 1.00 95.38 347 THR A N 1
ATOM 2770 C CA . THR A 1 347 ? 1.107 -11.656 12.025 1.00 95.38 347 THR A CA 1
ATOM 2771 C C . THR A 1 347 ? 0.512 -13.045 12.170 1.00 95.38 347 THR A C 1
ATOM 2773 O O . THR A 1 347 ? 0.698 -13.860 11.270 1.00 95.38 347 THR A O 1
ATOM 2776 N N . SER A 1 348 ? -0.252 -13.317 13.228 1.00 94.88 348 SER A N 1
ATOM 2777 C CA . SER A 1 348 ? -0.953 -14.595 13.382 1.00 94.88 348 SER A CA 1
ATOM 2778 C C . SER A 1 348 ? -1.998 -14.796 12.286 1.00 94.88 348 SER A C 1
ATOM 2780 O O . SER A 1 348 ? -2.110 -15.903 11.762 1.00 94.88 348 SER A O 1
ATOM 2782 N N . ALA A 1 349 ? -2.704 -13.736 11.879 1.00 95.94 349 ALA A N 1
ATOM 2783 C CA . ALA A 1 349 ? -3.636 -13.780 10.754 1.00 95.94 349 ALA A CA 1
ATOM 2784 C C . ALA A 1 349 ? -2.907 -14.046 9.427 1.00 95.94 349 ALA A C 1
ATOM 2786 O O . ALA A 1 349 ? -3.291 -14.950 8.679 1.00 95.94 349 ALA A O 1
ATOM 2787 N N . ILE A 1 350 ? -1.806 -13.331 9.162 1.00 97.62 350 ILE A N 1
ATOM 2788 C CA . ILE A 1 350 ? -0.983 -13.536 7.958 1.00 97.62 350 ILE A CA 1
ATOM 2789 C C . ILE A 1 350 ? -0.391 -14.945 7.923 1.00 97.62 350 ILE A C 1
ATOM 2791 O O . ILE A 1 350 ? -0.349 -15.547 6.859 1.00 97.62 350 ILE A O 1
ATOM 2795 N N . GLU A 1 351 ? 0.034 -15.507 9.052 1.00 96.38 351 GLU A N 1
ATOM 2796 C CA . GLU A 1 351 ? 0.689 -16.820 9.108 1.00 96.38 351 GLU A CA 1
ATOM 2797 C C . GLU A 1 351 ? -0.287 -17.993 9.321 1.00 96.38 351 GLU A C 1
ATOM 2799 O O . GLU A 1 351 ? 0.124 -19.145 9.190 1.00 96.38 351 GLU A O 1
ATOM 2804 N N . GLY A 1 352 ? -1.559 -17.728 9.643 1.00 95.31 352 GLY A N 1
ATOM 2805 C CA . GLY A 1 352 ? -2.550 -18.768 9.946 1.00 95.31 352 GLY A CA 1
ATOM 2806 C C . GLY A 1 352 ? -2.256 -19.500 11.258 1.00 95.31 352 GLY A C 1
ATOM 2807 O O . GLY A 1 352 ? -2.339 -20.723 11.323 1.00 95.31 352 GLY A O 1
ATOM 2808 N N . LYS A 1 353 ? -1.843 -18.761 12.292 1.00 93.88 353 LYS A N 1
ATOM 2809 C CA . LYS A 1 353 ? -1.469 -19.299 13.610 1.00 93.88 353 LYS A CA 1
ATOM 2810 C C . LYS A 1 353 ? -2.463 -18.873 14.688 1.00 93.88 353 LYS A C 1
ATOM 2812 O O . LYS A 1 353 ? -3.239 -17.938 14.501 1.00 93.88 353 LYS A O 1
ATOM 2817 N N . SER A 1 354 ? -2.377 -19.509 15.858 1.00 89.06 354 SER A N 1
ATOM 2818 C CA . SER A 1 354 ? -3.228 -19.196 17.015 1.00 89.06 354 SER A CA 1
ATOM 2819 C C . SER A 1 354 ? -4.716 -19.342 16.650 1.00 89.06 354 SER A C 1
ATOM 2821 O O . SER A 1 354 ? -5.091 -20.354 16.061 1.00 89.06 354 SER A O 1
ATOM 2823 N N . THR A 1 355 ? -5.553 -18.342 16.936 1.00 86.25 355 THR A N 1
ATOM 2824 C CA . THR A 1 355 ? -6.989 -18.327 16.594 1.00 86.25 355 THR A CA 1
ATOM 2825 C C . THR A 1 355 ? -7.274 -18.548 15.096 1.00 86.25 355 THR A C 1
ATOM 2827 O O . THR A 1 355 ? -8.338 -19.032 14.723 1.00 86.25 355 THR A O 1
ATOM 2830 N N . PHE A 1 356 ? -6.293 -18.287 14.222 1.00 92.25 356 PHE A N 1
ATOM 2831 C CA . PHE A 1 356 ? -6.425 -18.423 12.770 1.00 92.25 356 PHE A CA 1
ATOM 2832 C C . PHE A 1 356 ? -6.040 -19.799 12.211 1.00 92.25 356 PHE A C 1
ATOM 2834 O O . PHE A 1 356 ? -6.076 -19.970 10.994 1.00 92.25 356 PHE A O 1
ATOM 2841 N N . GLU A 1 357 ? -5.682 -20.779 13.050 1.00 91.31 357 GLU A N 1
ATOM 2842 C CA . GLU A 1 357 ? -5.294 -22.130 12.594 1.00 91.31 357 GLU A CA 1
ATOM 2843 C C . GLU A 1 357 ? -6.395 -22.805 11.752 1.00 91.31 357 GLU A C 1
ATOM 2845 O O . GLU A 1 357 ? -6.100 -23.545 10.814 1.00 91.31 357 GLU A O 1
ATOM 2850 N N . TYR A 1 358 ? -7.663 -22.506 12.052 1.00 85.75 358 TYR A N 1
ATOM 2851 C CA . TYR A 1 358 ? -8.835 -23.051 11.357 1.00 85.75 358 TYR A CA 1
ATOM 2852 C C . TYR A 1 358 ? -9.534 -22.038 10.441 1.00 85.75 358 TYR A C 1
ATOM 2854 O O . TYR A 1 358 ? -10.532 -22.379 9.806 1.00 85.75 358 TYR A O 1
ATOM 2862 N N . ALA A 1 359 ? -9.021 -20.808 10.359 1.00 90.31 359 ALA A N 1
ATOM 2863 C CA . ALA A 1 359 ? -9.635 -19.754 9.568 1.00 90.31 359 ALA A CA 1
ATOM 2864 C C . ALA A 1 359 ? -9.432 -20.001 8.065 1.00 90.31 359 ALA A C 1
ATOM 2866 O O . ALA A 1 359 ? -8.343 -20.368 7.610 1.00 90.31 359 ALA A O 1
ATOM 2867 N N . THR A 1 360 ? -10.477 -19.763 7.271 1.00 91.88 360 THR A N 1
ATOM 2868 C CA . THR A 1 360 ? -10.377 -19.797 5.807 1.00 91.88 360 THR A CA 1
ATOM 2869 C C . THR A 1 360 ? -9.452 -18.688 5.299 1.00 91.88 360 THR A C 1
ATOM 2871 O O . THR A 1 360 ? -9.130 -17.731 6.010 1.00 91.88 360 THR A O 1
ATOM 2874 N N . LYS A 1 361 ? -9.020 -18.780 4.036 1.00 93.12 361 LYS A N 1
ATOM 2875 C CA . LYS A 1 361 ? -8.190 -17.727 3.434 1.00 93.12 361 LYS A CA 1
ATOM 2876 C C . LYS A 1 361 ? -8.879 -16.355 3.446 1.00 93.12 361 LYS A C 1
ATOM 2878 O O . LYS A 1 361 ? -8.247 -15.386 3.851 1.00 93.12 361 LYS A O 1
ATOM 2883 N N . ASN A 1 362 ? -10.176 -16.305 3.126 1.00 92.75 362 ASN A N 1
ATOM 2884 C CA . ASN A 1 362 ? -10.960 -15.069 3.114 1.00 92.75 362 ASN A CA 1
ATOM 2885 C C . ASN A 1 362 ? -11.106 -14.511 4.538 1.00 92.75 362 ASN A C 1
ATOM 2887 O O . ASN A 1 362 ? -10.946 -13.317 4.760 1.00 92.75 362 ASN A O 1
ATOM 2891 N N . GLN A 1 363 ? -11.323 -15.377 5.532 1.00 93.25 363 GLN A N 1
ATOM 2892 C CA . GLN A 1 363 ? -11.378 -14.977 6.941 1.00 93.25 363 GLN A CA 1
ATOM 2893 C C . GLN A 1 363 ? -10.081 -14.320 7.419 1.00 93.25 363 GLN A C 1
ATOM 2895 O O . GLN A 1 363 ? -10.116 -13.294 8.101 1.00 93.25 363 GLN A O 1
ATOM 2900 N N . ARG A 1 364 ? -8.932 -14.887 7.038 1.00 95.38 364 ARG A N 1
ATOM 2901 C CA . ARG A 1 364 ? -7.610 -14.331 7.358 1.00 95.38 364 ARG A CA 1
ATOM 2902 C C . ARG A 1 364 ? -7.346 -13.022 6.620 1.00 95.38 364 ARG A C 1
ATOM 2904 O O . ARG A 1 364 ? -6.825 -12.090 7.224 1.00 95.38 364 ARG A O 1
ATOM 2911 N N . GLU A 1 365 ? -7.720 -12.933 5.347 1.00 95.94 365 GLU A N 1
ATOM 2912 C CA . GLU A 1 365 ? -7.648 -11.699 4.557 1.00 95.94 365 GLU A CA 1
ATOM 2913 C C . GLU A 1 365 ? -8.453 -10.571 5.218 1.00 95.94 365 GLU A C 1
ATOM 2915 O O . GLU A 1 365 ? -7.900 -9.507 5.497 1.00 95.94 365 GLU A O 1
ATOM 2920 N N . TRP A 1 366 ? -9.719 -10.822 5.569 1.00 95.06 366 TRP A N 1
ATOM 2921 C CA . TRP A 1 366 ? -10.577 -9.842 6.239 1.00 95.06 366 TRP A CA 1
ATOM 2922 C C . TRP A 1 366 ? -10.048 -9.421 7.612 1.00 95.06 366 TRP A C 1
ATOM 2924 O O . TRP A 1 366 ? -10.148 -8.241 7.962 1.00 95.06 366 TRP A O 1
ATOM 2934 N N . ALA A 1 367 ? -9.460 -10.351 8.374 1.00 95.56 367 ALA A N 1
ATOM 2935 C CA . ALA A 1 367 ? -8.795 -10.036 9.635 1.00 95.56 367 ALA A CA 1
ATOM 2936 C C . ALA A 1 367 ? -7.647 -9.039 9.421 1.00 95.56 367 ALA A C 1
ATOM 2938 O O . ALA A 1 367 ? -7.609 -7.995 10.071 1.00 95.56 367 ALA A O 1
ATOM 2939 N N . VAL A 1 368 ? -6.749 -9.326 8.471 1.00 97.19 368 VAL A N 1
ATOM 2940 C CA . VAL A 1 368 ? -5.605 -8.460 8.151 1.00 97.19 368 VAL A CA 1
ATOM 2941 C C . VAL A 1 368 ? -6.082 -7.104 7.639 1.00 97.19 368 VAL A C 1
ATOM 2943 O O . VAL A 1 368 ? -5.678 -6.079 8.186 1.00 97.19 368 VAL A O 1
ATOM 2946 N N . LYS A 1 369 ? -6.991 -7.083 6.657 1.00 96.06 369 LYS A N 1
ATOM 2947 C CA . LYS A 1 369 ? -7.530 -5.852 6.067 1.00 96.06 369 LYS A CA 1
ATOM 2948 C C . LYS A 1 369 ? -8.107 -4.922 7.129 1.00 96.06 369 LYS A C 1
ATOM 2950 O O . LYS A 1 369 ? -7.719 -3.760 7.208 1.00 96.06 369 LYS A O 1
ATOM 2955 N N . ARG A 1 370 ? -9.003 -5.422 7.988 1.00 95.56 370 ARG A N 1
ATOM 2956 C CA . ARG A 1 370 ? -9.654 -4.583 9.008 1.00 95.56 370 ARG A CA 1
ATOM 2957 C C . ARG A 1 370 ? -8.734 -4.212 10.165 1.00 95.56 370 ARG A C 1
ATOM 2959 O O . ARG A 1 370 ? -8.883 -3.116 10.704 1.00 95.56 370 ARG A O 1
ATOM 2966 N N . SER A 1 371 ? -7.760 -5.052 10.513 1.00 95.75 371 SER A N 1
ATOM 2967 C CA . SER A 1 371 ? -6.733 -4.671 11.486 1.00 95.75 371 SER A CA 1
ATOM 2968 C C . SER A 1 371 ? -5.848 -3.545 10.973 1.00 95.75 371 SER A C 1
ATOM 2970 O O . SER A 1 371 ? -5.578 -2.616 11.728 1.00 95.75 371 SER A O 1
ATOM 2972 N N . LEU A 1 372 ? -5.425 -3.593 9.707 1.00 96.50 372 LEU A N 1
ATOM 2973 C CA . LEU A 1 372 ? -4.637 -2.523 9.102 1.00 96.50 372 LEU A CA 1
ATOM 2974 C C . LEU A 1 372 ? -5.475 -1.238 8.977 1.00 96.50 372 LEU A C 1
ATOM 2976 O O . LEU A 1 372 ? -5.084 -0.200 9.503 1.00 96.50 372 LEU A O 1
ATOM 2980 N N . GLN A 1 373 ? -6.647 -1.320 8.344 1.00 95.06 373 GLN A N 1
ATOM 2981 C CA . GLN A 1 373 ? -7.489 -0.165 8.009 1.00 95.06 373 GLN A CA 1
ATOM 2982 C C . GLN A 1 373 ? -8.150 0.509 9.220 1.00 95.06 373 GLN A C 1
ATOM 2984 O O . GLN A 1 373 ? -8.349 1.721 9.226 1.00 95.06 373 GLN A O 1
ATOM 2989 N N . GLY A 1 374 ? -8.548 -0.267 10.230 1.00 93.56 374 GLY A N 1
ATOM 2990 C CA . GLY A 1 374 ? -9.246 0.244 11.407 1.00 93.56 374 GLY A CA 1
ATOM 2991 C C . GLY A 1 374 ? -8.306 0.454 12.583 1.00 93.56 374 GLY A C 1
ATOM 2992 O O . GLY A 1 374 ? -8.080 1.582 13.016 1.00 93.56 374 GLY A O 1
ATOM 2993 N N . THR A 1 375 ? -7.772 -0.642 13.118 1.00 91.25 375 THR A N 1
ATOM 2994 C CA . THR A 1 375 ? -7.002 -0.642 14.369 1.00 91.25 375 THR A CA 1
ATOM 2995 C C . THR A 1 375 ? -5.666 0.072 14.223 1.00 91.25 375 THR A C 1
ATOM 2997 O O . THR A 1 375 ? -5.420 1.048 14.928 1.00 91.25 375 THR A O 1
ATOM 3000 N N . LEU A 1 376 ? -4.822 -0.374 13.292 1.00 93.06 376 LEU A N 1
ATOM 3001 C CA . LEU A 1 376 ? -3.494 0.194 13.089 1.00 93.06 376 LEU A CA 1
ATOM 3002 C C . LEU A 1 376 ? -3.584 1.653 12.653 1.00 93.06 376 LEU A C 1
ATOM 3004 O O . LEU A 1 376 ? -2.939 2.498 13.270 1.00 93.06 376 LEU A O 1
ATOM 3008 N N . SER A 1 377 ? -4.416 1.967 11.652 1.00 94.25 377 SER A N 1
ATOM 3009 C CA . SER A 1 377 ? -4.615 3.352 11.214 1.00 94.25 377 SER A CA 1
ATOM 3010 C C . SER A 1 377 ? -5.068 4.264 12.357 1.00 94.25 377 SER A C 1
ATOM 3012 O O . SER A 1 377 ? -4.473 5.321 12.537 1.00 94.25 377 SER A O 1
ATOM 3014 N N . TYR A 1 378 ? -6.060 3.874 13.167 1.00 94.44 378 TYR A N 1
ATOM 3015 C CA . TYR A 1 378 ? -6.520 4.707 14.286 1.00 94.44 378 TYR A CA 1
ATOM 3016 C C . TYR A 1 378 ? -5.412 4.987 15.300 1.00 94.44 378 TYR A C 1
ATOM 3018 O O . TYR A 1 378 ? -5.170 6.144 15.644 1.00 94.44 378 TYR A O 1
ATOM 3026 N N . TYR A 1 379 ? -4.718 3.947 15.767 1.00 90.81 379 TYR A N 1
ATOM 3027 C CA . TYR A 1 379 ? -3.683 4.130 16.779 1.00 90.81 379 TYR A CA 1
ATOM 3028 C C . TYR A 1 379 ? -2.473 4.888 16.241 1.00 90.81 379 TYR A C 1
ATOM 3030 O O . TYR A 1 379 ? -1.949 5.742 16.951 1.00 90.81 379 TYR A O 1
ATOM 3038 N N . ALA A 1 380 ? -2.078 4.652 14.988 1.00 91.75 380 ALA A N 1
ATOM 3039 C CA . ALA A 1 380 ? -1.002 5.402 14.352 1.00 91.75 380 ALA A CA 1
ATOM 3040 C C . ALA A 1 380 ? -1.366 6.889 14.192 1.00 91.75 380 ALA A C 1
ATOM 3042 O O . ALA A 1 380 ? -0.556 7.755 14.510 1.00 91.75 380 ALA A O 1
ATOM 3043 N N . VAL A 1 381 ? -2.598 7.209 13.774 1.00 94.19 381 VAL A N 1
ATOM 3044 C CA . VAL A 1 381 ? -3.083 8.600 13.696 1.00 94.19 381 VAL A CA 1
ATOM 3045 C C . VAL A 1 381 ? -3.081 9.250 15.082 1.00 94.19 381 VAL A C 1
ATOM 3047 O O . VAL A 1 381 ? -2.534 10.338 15.248 1.00 94.19 381 VAL A O 1
ATOM 3050 N N . MET A 1 382 ? -3.637 8.579 16.096 1.00 92.25 382 MET A N 1
ATOM 3051 C CA . MET A 1 382 ? -3.714 9.121 17.458 1.00 92.25 382 MET A CA 1
ATOM 3052 C C . MET A 1 382 ? -2.345 9.273 18.130 1.00 92.25 382 MET A C 1
ATOM 3054 O O . MET A 1 382 ? -2.163 10.197 18.924 1.00 92.25 382 MET A O 1
ATOM 3058 N N . GLU A 1 383 ? -1.373 8.420 17.808 1.00 90.06 383 GLU A N 1
ATOM 3059 C CA . GLU A 1 383 ? 0.019 8.593 18.231 1.00 90.06 383 GLU A CA 1
ATOM 3060 C C . GLU A 1 383 ? 0.579 9.919 17.700 1.00 90.06 383 GLU A C 1
ATOM 3062 O O . GLU A 1 383 ? 1.072 10.734 18.478 1.00 90.06 383 GLU A O 1
ATOM 3067 N N . LYS A 1 384 ? 0.433 10.188 16.396 1.00 92.88 384 LYS A N 1
ATOM 3068 C CA . LYS A 1 384 ? 0.927 11.430 15.781 1.00 92.88 384 LYS A CA 1
ATOM 3069 C C . LYS A 1 384 ? 0.181 12.673 16.280 1.00 92.88 384 LYS A C 1
ATOM 3071 O O . LYS A 1 384 ? 0.816 13.675 16.605 1.00 92.88 384 LYS A O 1
ATOM 3076 N N . VAL A 1 385 ? -1.140 12.587 16.465 1.00 94.25 385 VAL A N 1
ATOM 3077 C CA . VAL A 1 385 ? -1.945 13.645 17.113 1.00 94.25 385 VAL A CA 1
ATOM 3078 C C . VAL A 1 385 ? -1.436 13.945 18.526 1.00 94.25 385 VAL A C 1
ATOM 3080 O O . VAL A 1 385 ? -1.310 15.109 18.905 1.00 94.25 385 VAL A O 1
ATOM 3083 N N . THR A 1 386 ? -1.111 12.913 19.305 1.00 91.75 386 THR A N 1
ATOM 3084 C CA . THR A 1 386 ? -0.588 13.098 20.664 1.00 91.75 386 THR A CA 1
ATOM 3085 C C . THR A 1 386 ? 0.810 13.709 20.643 1.00 91.75 386 THR A C 1
ATOM 3087 O O . THR A 1 386 ? 1.063 14.667 21.369 1.00 91.75 386 THR A O 1
ATOM 3090 N N . ASN A 1 387 ? 1.703 13.236 19.772 1.00 92.06 387 ASN A N 1
ATOM 3091 C CA . ASN A 1 387 ? 3.033 13.831 19.639 1.00 92.06 387 ASN A CA 1
ATOM 3092 C C . ASN A 1 387 ? 2.936 15.330 19.306 1.00 92.06 387 ASN A C 1
ATOM 3094 O O . ASN A 1 387 ? 3.682 16.137 19.860 1.00 92.06 387 ASN A O 1
ATOM 3098 N N . ALA A 1 388 ? 1.986 15.726 18.452 1.00 94.62 388 ALA A N 1
ATOM 3099 C CA . ALA A 1 388 ? 1.725 17.132 18.158 1.00 94.62 388 ALA A CA 1
ATOM 3100 C C . ALA A 1 388 ? 1.241 17.918 19.394 1.00 94.62 388 ALA A C 1
ATOM 3102 O O . ALA A 1 388 ? 1.706 19.037 19.620 1.00 94.62 388 ALA A O 1
ATOM 3103 N N . LEU A 1 389 ? 0.362 17.336 20.222 1.00 94.12 389 LEU A N 1
ATOM 3104 C CA . LEU A 1 389 ? -0.073 17.929 21.495 1.00 94.12 389 LEU A CA 1
ATOM 3105 C C . LEU A 1 389 ? 1.099 18.137 22.464 1.00 94.12 389 LEU A C 1
ATOM 3107 O O . LEU A 1 389 ? 1.245 19.231 23.008 1.00 94.12 389 LEU A O 1
ATOM 3111 N N . ASP A 1 390 ? 1.951 17.125 22.636 1.00 92.06 390 ASP A N 1
ATOM 3112 C CA . ASP A 1 390 ? 3.108 17.164 23.543 1.00 92.06 390 ASP A CA 1
ATOM 3113 C C . ASP A 1 390 ? 4.155 18.200 23.113 1.00 92.06 390 ASP A C 1
ATOM 3115 O O . ASP A 1 390 ? 4.854 18.796 23.939 1.00 92.06 390 ASP A O 1
ATOM 3119 N N . LEU A 1 391 ? 4.274 18.424 21.803 1.00 94.62 391 LEU A N 1
ATOM 3120 C CA . LEU A 1 391 ? 5.182 19.407 21.222 1.00 94.62 391 LEU A CA 1
ATOM 3121 C C . LEU A 1 391 ? 4.577 20.818 21.170 1.00 94.62 391 LEU A C 1
ATOM 3123 O O . LEU A 1 391 ? 5.335 21.790 21.050 1.00 94.62 391 LEU A O 1
ATOM 3127 N N . CYS A 1 392 ? 3.256 20.962 21.284 1.00 94.81 392 CYS A N 1
ATOM 3128 C CA . CYS A 1 392 ? 2.580 22.253 21.215 1.00 94.81 392 CYS A CA 1
ATOM 3129 C C . CYS A 1 392 ? 3.030 23.189 22.349 1.00 94.81 392 CYS A C 1
ATOM 3131 O O . CYS A 1 392 ? 3.117 22.804 23.515 1.00 94.81 392 CYS A O 1
ATOM 3133 N N . GLY A 1 393 ? 3.329 24.450 22.013 1.00 91.56 393 GLY A N 1
ATOM 3134 C CA . GLY A 1 393 ? 3.757 25.464 22.984 1.00 91.56 393 GLY A CA 1
ATOM 3135 C C . GLY A 1 393 ? 5.179 25.254 23.518 1.00 91.56 393 GLY A C 1
ATOM 3136 O O . GLY A 1 393 ? 5.653 26.024 24.357 1.00 91.56 393 GLY A O 1
ATOM 3137 N N . THR A 1 394 ? 5.884 24.231 23.026 1.00 94.44 394 THR A N 1
ATOM 3138 C CA . THR A 1 394 ? 7.320 24.050 23.247 1.00 94.44 394 THR A CA 1
ATOM 3139 C C . THR A 1 394 ? 8.128 24.813 22.192 1.00 94.44 394 THR A C 1
ATOM 3141 O O . THR A 1 394 ? 7.603 25.343 21.216 1.00 94.44 394 THR A O 1
ATOM 3144 N N . THR A 1 395 ? 9.457 24.824 22.320 1.00 93.00 395 THR A N 1
ATOM 3145 C CA . THR A 1 395 ? 10.347 25.388 21.288 1.00 93.00 395 THR A CA 1
ATOM 3146 C C . THR A 1 395 ? 10.383 24.569 19.988 1.00 93.00 395 THR A C 1
ATOM 3148 O O . THR A 1 395 ? 11.153 24.902 19.093 1.00 93.00 395 THR A O 1
ATOM 3151 N N . LYS A 1 396 ? 9.618 23.473 19.892 1.00 94.38 396 LYS A N 1
ATOM 3152 C CA . LYS A 1 396 ? 9.610 22.515 18.776 1.00 94.38 396 LYS A CA 1
ATOM 3153 C C . LYS A 1 396 ? 8.323 22.597 17.946 1.00 94.38 396 LYS A C 1
ATOM 3155 O O . LYS A 1 396 ? 7.827 21.586 17.464 1.00 94.38 396 LYS A O 1
ATOM 3160 N N . LYS A 1 397 ? 7.798 23.805 17.767 1.00 93.62 397 LYS A N 1
ATOM 3161 C CA . LYS A 1 397 ? 6.570 24.080 17.012 1.00 93.62 397 LYS A CA 1
ATOM 3162 C C . LYS A 1 397 ? 6.546 23.460 15.614 1.00 93.62 397 LYS A C 1
ATOM 3164 O O . LYS A 1 397 ? 5.560 22.829 15.260 1.00 93.62 397 LYS A O 1
ATOM 3169 N N . ASP A 1 398 ? 7.645 23.557 14.866 1.00 94.06 398 ASP A N 1
ATOM 3170 C CA . ASP A 1 398 ? 7.731 22.940 13.536 1.00 94.06 398 ASP A CA 1
ATOM 3171 C C . ASP A 1 398 ? 7.539 21.421 13.617 1.00 94.06 398 ASP A C 1
ATOM 3173 O O . ASP A 1 398 ? 6.818 20.854 12.814 1.00 94.06 398 ASP A O 1
ATOM 3177 N N . GLN A 1 399 ? 8.101 20.758 14.635 1.00 95.25 399 GLN A N 1
ATOM 3178 C CA . GLN A 1 399 ? 7.890 19.321 14.839 1.00 95.25 399 GLN A CA 1
ATOM 3179 C C . GLN A 1 399 ? 6.432 19.010 15.204 1.00 95.25 399 GLN A C 1
ATOM 3181 O O . GLN A 1 399 ? 5.921 17.983 14.779 1.00 95.25 399 GLN A O 1
ATOM 3186 N N . ALA A 1 400 ? 5.746 19.888 15.946 1.00 95.50 400 ALA A N 1
ATOM 3187 C CA . ALA A 1 400 ? 4.321 19.718 16.239 1.00 95.50 400 ALA A CA 1
ATOM 3188 C C . ALA A 1 400 ? 3.470 19.757 14.958 1.00 95.50 400 ALA A C 1
ATOM 3190 O O . ALA A 1 400 ? 2.586 18.921 14.791 1.00 95.50 400 ALA A O 1
ATOM 3191 N N . VAL A 1 401 ? 3.774 20.684 14.041 1.00 95.62 401 VAL A N 1
ATOM 3192 C CA . VAL A 1 401 ? 3.133 20.760 12.717 1.00 95.62 401 VAL A CA 1
ATOM 3193 C C . VAL A 1 401 ? 3.401 19.490 11.909 1.00 95.62 401 VAL A C 1
ATOM 3195 O O . VAL A 1 401 ? 2.457 18.879 11.423 1.00 95.62 401 VAL A O 1
ATOM 3198 N N . GLN A 1 402 ? 4.657 19.040 11.849 1.00 94.50 402 GLN A N 1
ATOM 3199 C CA . GLN A 1 402 ? 5.032 17.815 11.130 1.00 94.50 402 GLN A CA 1
ATOM 3200 C C . GLN A 1 402 ? 4.289 16.579 11.660 1.00 94.50 402 GLN A C 1
ATOM 3202 O O . GLN A 1 402 ? 3.807 15.756 10.888 1.00 94.50 402 GLN A O 1
ATOM 3207 N N . GLU A 1 403 ? 4.172 16.420 12.982 1.00 95.06 403 GLU A N 1
ATOM 3208 C CA . GLU A 1 403 ? 3.412 15.306 13.564 1.00 95.06 403 GLU A CA 1
ATOM 3209 C C . GLU A 1 403 ? 1.910 15.415 13.252 1.00 95.06 403 GLU A C 1
ATOM 3211 O O . GLU A 1 403 ? 1.278 14.410 12.931 1.00 95.06 403 GLU A O 1
ATOM 3216 N N . TRP A 1 404 ? 1.342 16.623 13.251 1.00 95.50 404 TRP A N 1
ATOM 3217 C CA . TRP A 1 404 ? -0.051 16.839 12.855 1.00 95.50 404 TRP A CA 1
ATOM 3218 C C . TRP A 1 404 ? -0.301 16.490 11.377 1.00 95.50 404 TRP A C 1
ATOM 3220 O O . TRP A 1 404 ? -1.255 15.781 11.056 1.00 95.50 404 TRP A O 1
ATOM 3230 N N . ASP A 1 405 ? 0.598 16.896 10.479 1.00 94.38 405 ASP A N 1
ATOM 3231 C CA . ASP A 1 405 ? 0.507 16.586 9.048 1.00 94.38 405 ASP A CA 1
ATOM 3232 C C . ASP A 1 405 ? 0.677 15.080 8.773 1.00 94.38 405 ASP A C 1
ATOM 3234 O O . ASP A 1 405 ? -0.041 14.510 7.945 1.00 94.38 405 ASP A O 1
ATOM 3238 N N . LYS A 1 406 ? 1.551 14.388 9.519 1.00 94.12 406 LYS A N 1
ATOM 3239 C CA . LYS A 1 406 ? 1.665 12.916 9.469 1.00 94.12 406 LYS A CA 1
ATOM 3240 C C . LYS A 1 406 ? 0.383 12.219 9.921 1.00 94.12 406 LYS A C 1
ATOM 3242 O O . LYS A 1 406 ? 0.029 11.185 9.355 1.00 94.12 406 LYS A O 1
ATOM 3247 N N . ALA A 1 407 ? -0.324 12.765 10.913 1.00 94.44 407 ALA A N 1
ATOM 3248 C CA . ALA A 1 407 ? -1.613 12.227 11.346 1.00 94.44 407 ALA A CA 1
ATOM 3249 C C . ALA A 1 407 ? -2.656 12.300 10.219 1.00 94.44 407 ALA A C 1
ATOM 3251 O O . ALA A 1 407 ? -3.350 11.319 9.950 1.00 94.44 407 ALA A O 1
ATOM 3252 N N . LEU A 1 408 ? -2.724 13.432 9.511 1.00 92.31 408 LEU A N 1
ATOM 3253 C CA . LEU A 1 408 ? -3.584 13.583 8.337 1.00 92.31 408 LEU A CA 1
ATOM 3254 C C . LEU A 1 408 ? -3.202 12.590 7.226 1.00 92.31 408 LEU A C 1
ATOM 3256 O O . LEU A 1 408 ? -4.078 11.921 6.673 1.00 92.31 408 LEU A O 1
ATOM 3260 N N . ALA A 1 409 ? -1.906 12.459 6.940 1.00 92.50 409 ALA A N 1
ATOM 3261 C CA . ALA A 1 409 ? -1.379 11.537 5.936 1.00 92.50 409 ALA A CA 1
ATOM 3262 C C . ALA A 1 409 ? -1.750 10.072 6.215 1.00 92.50 409 ALA A C 1
ATOM 3264 O O . ALA A 1 409 ? -2.207 9.379 5.309 1.00 92.50 409 ALA A O 1
ATOM 3265 N N . LEU A 1 410 ? -1.633 9.616 7.466 1.00 93.81 410 LEU A N 1
ATOM 3266 C CA . LEU A 1 410 ? -2.020 8.261 7.880 1.00 93.81 410 LEU A CA 1
ATOM 3267 C C . LEU A 1 410 ? -3.537 8.024 7.850 1.00 93.81 410 LEU A C 1
ATOM 3269 O O . LEU A 1 410 ? -3.982 6.904 7.596 1.00 93.81 410 LEU A O 1
ATOM 3273 N N . ALA A 1 411 ? -4.339 9.057 8.122 1.00 92.44 411 ALA A N 1
ATOM 3274 C CA . ALA A 1 411 ? -5.796 8.948 8.127 1.00 92.44 411 ALA A CA 1
ATOM 3275 C C . ALA A 1 411 ? -6.382 8.868 6.709 1.00 92.44 411 ALA A C 1
ATOM 3277 O O . ALA A 1 411 ? -7.350 8.139 6.489 1.00 92.44 411 ALA A O 1
ATOM 3278 N N . VAL A 1 412 ? -5.809 9.622 5.763 1.00 88.38 412 VAL A N 1
ATOM 3279 C CA . VAL A 1 412 ? -6.299 9.740 4.379 1.00 88.38 412 VAL A CA 1
ATOM 3280 C C . VAL A 1 412 ? -5.620 8.725 3.458 1.00 88.38 412 VAL A C 1
ATOM 3282 O O . VAL A 1 412 ? -6.313 7.973 2.776 1.00 88.38 412 VAL A O 1
ATOM 3285 N N . GLY A 1 413 ? -4.289 8.644 3.484 1.00 90.12 413 GLY A N 1
ATOM 3286 C CA . GLY A 1 413 ? -3.503 7.827 2.559 1.00 90.12 413 GLY A CA 1
ATOM 3287 C C . GLY A 1 413 ? -3.357 8.443 1.161 1.00 90.12 413 GLY A C 1
ATOM 3288 O O . GLY A 1 413 ? -4.143 9.289 0.733 1.00 90.12 413 GLY A O 1
ATOM 3289 N N . SER A 1 414 ? -2.326 8.020 0.432 1.00 87.50 414 SER A N 1
ATOM 3290 C CA . SER A 1 414 ? -2.015 8.505 -0.917 1.00 87.50 414 SER A CA 1
ATOM 3291 C C . SER A 1 414 ? -3.001 8.041 -1.997 1.00 87.50 414 SER A C 1
ATOM 3293 O O . SER A 1 414 ? -3.240 8.757 -2.968 1.00 87.50 414 SER A O 1
ATOM 3295 N N . ILE A 1 415 ? -3.590 6.855 -1.835 1.00 85.19 415 ILE A N 1
ATOM 3296 C CA . ILE A 1 415 ? -4.598 6.291 -2.739 1.00 85.19 415 ILE A CA 1
ATOM 3297 C C . ILE A 1 415 ? -5.909 7.068 -2.578 1.00 85.19 415 ILE A C 1
ATOM 3299 O O . ILE A 1 415 ? -6.516 7.460 -3.575 1.00 85.19 415 ILE A O 1
ATOM 3303 N N . GLY A 1 416 ? -6.304 7.340 -1.328 1.00 72.75 416 GLY A N 1
ATOM 3304 C CA . GLY A 1 416 ? -7.505 8.119 -1.016 1.00 72.75 416 GLY A CA 1
ATOM 3305 C C . GLY A 1 416 ? -7.410 9.567 -1.505 1.00 72.75 416 GLY A C 1
ATOM 3306 O O . GLY A 1 416 ? -8.381 10.114 -2.024 1.00 72.75 416 GLY A O 1
ATOM 3307 N N . GLU A 1 417 ? -6.224 10.176 -1.412 1.00 66.94 417 GLU A N 1
ATOM 3308 C CA . GLU A 1 417 ? -5.973 11.533 -1.908 1.00 66.94 417 GLU A CA 1
ATOM 3309 C C . GLU A 1 417 ? -6.136 11.654 -3.427 1.00 66.94 417 GLU A C 1
ATOM 3311 O O . GLU A 1 417 ? -6.798 12.574 -3.910 1.00 66.94 417 GLU A O 1
ATOM 3316 N N . ALA A 1 418 ? -5.575 10.708 -4.185 1.00 56.41 418 ALA A N 1
ATOM 3317 C CA . ALA A 1 418 ? -5.638 10.741 -5.641 1.00 56.41 418 ALA A CA 1
ATOM 3318 C C . ALA A 1 418 ? -7.086 10.740 -6.164 1.00 56.41 418 ALA A C 1
ATOM 3320 O O . ALA A 1 418 ? -7.358 11.337 -7.204 1.00 56.41 418 ALA A O 1
ATOM 3321 N N . MET A 1 419 ? -8.025 10.146 -5.421 1.00 55.97 419 MET A N 1
ATOM 3322 C CA . MET A 1 419 ? -9.448 10.176 -5.761 1.00 55.97 419 MET A CA 1
ATOM 3323 C C . MET A 1 419 ? -10.061 11.576 -5.632 1.00 55.97 419 MET A C 1
ATOM 3325 O O . MET A 1 419 ? -10.853 11.975 -6.479 1.00 55.97 419 MET A O 1
ATOM 3329 N N . MET A 1 420 ? -9.645 12.365 -4.634 1.00 51.16 420 MET A N 1
ATOM 3330 C CA . MET A 1 420 ? -10.134 13.739 -4.444 1.00 51.16 420 MET A CA 1
ATOM 3331 C C . MET A 1 420 ? -9.702 14.693 -5.572 1.00 51.16 420 MET A C 1
ATOM 3333 O O . MET A 1 420 ? -10.269 15.775 -5.729 1.00 51.16 420 MET A O 1
ATOM 3337 N N . ILE A 1 421 ? -8.676 14.324 -6.346 1.00 46.84 421 ILE A N 1
ATOM 3338 C CA . ILE A 1 421 ? -8.136 15.138 -7.444 1.00 46.84 421 ILE A CA 1
ATOM 3339 C C . ILE A 1 421 ? -8.852 14.847 -8.770 1.00 46.84 421 ILE A C 1
ATOM 3341 O O . ILE A 1 421 ? -8.936 15.731 -9.629 1.00 46.84 421 ILE A O 1
ATOM 3345 N N . ILE A 1 422 ? -9.378 13.635 -8.949 1.00 49.22 422 ILE A N 1
ATOM 3346 C CA . ILE A 1 422 ? -10.018 13.218 -10.195 1.00 49.22 422 ILE A CA 1
ATOM 3347 C C . ILE A 1 422 ? -11.495 13.650 -10.148 1.00 49.22 422 ILE A C 1
ATOM 3349 O O . ILE A 1 422 ? -12.348 12.942 -9.628 1.00 49.22 422 ILE A O 1
ATOM 3353 N N . ASP A 1 423 ? -11.802 14.819 -10.727 1.00 42.41 423 ASP A N 1
ATOM 3354 C CA . ASP A 1 423 ? -13.158 15.389 -10.916 1.00 42.41 423 ASP A CA 1
ATOM 3355 C C . ASP A 1 423 ? -13.982 14.607 -11.963 1.00 42.41 423 ASP A C 1
ATOM 3357 O O . ASP A 1 423 ? -14.580 15.162 -12.887 1.00 42.41 423 ASP A O 1
ATOM 3361 N N . THR A 1 424 ? -13.959 13.278 -11.882 1.00 42.00 424 THR A N 1
ATOM 3362 C CA . THR A 1 424 ? -14.779 12.407 -12.720 1.00 42.00 424 THR A CA 1
ATOM 3363 C C . THR A 1 424 ? -15.706 11.613 -11.825 1.00 42.00 424 THR A C 1
ATOM 3365 O O . THR A 1 424 ? -15.289 11.118 -10.783 1.00 42.00 424 THR A O 1
ATOM 3368 N N . ALA A 1 425 ? -16.966 11.496 -12.242 1.00 39.56 425 ALA A N 1
ATOM 3369 C CA . ALA A 1 425 ? -18.013 10.717 -11.589 1.00 39.56 425 ALA A CA 1
ATOM 3370 C C . ALA A 1 425 ? -17.729 9.203 -11.673 1.00 39.56 425 ALA A C 1
ATOM 3372 O O . ALA A 1 425 ? -18.484 8.453 -12.288 1.00 39.56 425 ALA A O 1
ATOM 3373 N N . TYR A 1 426 ? -16.596 8.768 -11.127 1.00 47.22 426 TYR A N 1
ATOM 3374 C CA . TYR A 1 426 ? -16.201 7.376 -11.087 1.00 47.22 426 TYR A CA 1
ATOM 3375 C C . TYR A 1 426 ? -16.874 6.694 -9.891 1.00 47.22 426 TYR A C 1
ATOM 3377 O O . TYR A 1 426 ? -16.754 7.144 -8.753 1.00 47.22 426 TYR A O 1
ATOM 3385 N N . GLU A 1 427 ? -17.600 5.608 -10.150 1.00 43.59 427 GLU A N 1
ATOM 3386 C CA . GLU A 1 427 ? -18.272 4.814 -9.121 1.00 43.59 427 GLU A CA 1
ATOM 3387 C C . GLU A 1 427 ? -17.257 3.871 -8.449 1.00 43.59 427 GLU A C 1
ATOM 3389 O O . GLU A 1 427 ? -16.959 2.792 -8.954 1.00 43.59 427 GLU A O 1
ATOM 3394 N N . GLY A 1 428 ? -16.695 4.277 -7.309 1.00 51.56 428 GLY A N 1
ATOM 3395 C CA . GLY A 1 428 ? -15.831 3.423 -6.488 1.00 51.56 428 GLY A CA 1
ATOM 3396 C C . GLY A 1 428 ? -15.161 4.194 -5.354 1.00 51.56 428 GLY A C 1
ATOM 3397 O O . GLY A 1 428 ? -14.878 5.375 -5.504 1.00 51.56 428 GLY A O 1
ATOM 3398 N N . TYR A 1 429 ? -14.900 3.545 -4.218 1.00 60.09 429 TYR A N 1
ATOM 3399 C CA . TYR A 1 429 ? -14.053 4.105 -3.159 1.00 60.09 429 TYR A CA 1
ATOM 3400 C C . TYR A 1 429 ? -12.727 3.356 -3.173 1.00 60.09 429 TYR A C 1
ATOM 3402 O O . TYR A 1 429 ? -12.697 2.150 -2.931 1.00 60.09 429 TYR A O 1
ATOM 3410 N N . PHE A 1 430 ? -11.640 4.059 -3.485 1.00 65.81 430 PHE A N 1
ATOM 3411 C CA . PHE A 1 430 ? -10.301 3.482 -3.548 1.00 65.81 430 PHE A CA 1
ATOM 3412 C C . PHE A 1 430 ? -9.441 4.092 -2.442 1.00 65.81 430 PHE A C 1
ATOM 3414 O O . PHE A 1 430 ? -9.248 5.302 -2.391 1.00 65.81 430 PHE A O 1
ATOM 3421 N N . GLY A 1 431 ? -8.957 3.247 -1.539 1.00 82.00 431 GLY A N 1
ATOM 3422 C CA . GLY A 1 431 ? -8.115 3.618 -0.408 1.00 82.00 431 GLY A CA 1
ATOM 3423 C C . GLY A 1 431 ? -7.990 2.447 0.565 1.00 82.00 431 GLY A C 1
ATOM 3424 O O . GLY A 1 431 ? -8.665 1.432 0.402 1.00 82.00 431 GLY A O 1
ATOM 3425 N N . GLN A 1 432 ? -7.098 2.558 1.546 1.00 90.31 432 GLN A N 1
ATOM 3426 C CA . GLN A 1 432 ? -6.820 1.467 2.495 1.00 90.31 432 GLN A CA 1
ATOM 3427 C C . GLN A 1 432 ? -6.861 1.895 3.958 1.00 90.31 432 GLN A C 1
ATOM 3429 O O . GLN A 1 432 ? -6.654 1.089 4.857 1.00 90.31 432 GLN A O 1
ATOM 3434 N N . THR A 1 433 ? -7.131 3.170 4.207 1.00 91.69 433 THR A N 1
ATOM 3435 C CA . THR A 1 433 ? -7.023 3.813 5.517 1.00 91.69 433 THR A CA 1
ATOM 3436 C C . THR A 1 433 ? -8.376 3.921 6.220 1.00 91.69 433 THR A C 1
ATOM 3438 O O . THR A 1 433 ? -9.437 3.620 5.659 1.00 91.69 433 THR A O 1
ATOM 3441 N N . LEU A 1 434 ? -8.346 4.410 7.458 1.00 92.44 434 LEU A N 1
ATOM 3442 C CA . LEU A 1 434 ? -9.515 4.601 8.315 1.00 92.44 434 LEU A CA 1
ATOM 3443 C C . LEU A 1 434 ? -10.635 5.434 7.671 1.00 92.44 434 LEU A C 1
ATOM 3445 O O . LEU A 1 434 ? -11.812 5.108 7.819 1.00 92.44 434 LEU A O 1
ATOM 3449 N N . LEU A 1 435 ? -10.302 6.493 6.931 1.00 90.94 435 LEU A N 1
ATOM 3450 C CA . LEU A 1 435 ? -11.324 7.302 6.257 1.00 90.94 435 LEU A CA 1
ATOM 3451 C C . LEU A 1 435 ? -11.920 6.590 5.040 1.00 90.94 435 LEU A C 1
ATOM 3453 O O . LEU A 1 435 ? -13.068 6.845 4.680 1.00 90.94 435 LEU A O 1
ATOM 3457 N N . THR A 1 436 ? -11.197 5.632 4.458 1.00 90.44 436 THR A N 1
ATOM 3458 C CA . THR A 1 436 ? -11.776 4.758 3.432 1.00 90.44 436 THR A CA 1
ATOM 3459 C C . THR A 1 436 ? -12.817 3.821 4.038 1.00 90.44 436 THR A C 1
ATOM 3461 O O . THR A 1 436 ? -13.893 3.671 3.464 1.00 90.44 436 THR A O 1
ATOM 3464 N N . LEU A 1 437 ? -12.572 3.279 5.241 1.00 93.50 437 LEU A N 1
ATOM 3465 C CA . LEU A 1 437 ? -13.588 2.505 5.968 1.00 93.50 437 LEU A CA 1
ATOM 3466 C C . LEU A 1 437 ? -14.868 3.330 6.166 1.00 93.50 437 LEU A C 1
ATOM 3468 O O . LEU A 1 437 ? -15.960 2.788 6.027 1.00 93.50 437 LEU A O 1
ATOM 3472 N N . ALA A 1 438 ? -14.753 4.636 6.428 1.00 93.50 438 ALA A N 1
ATOM 3473 C CA . ALA A 1 438 ? -15.916 5.515 6.537 1.00 93.50 438 ALA A CA 1
ATOM 3474 C C . ALA A 1 438 ? -16.745 5.556 5.249 1.00 93.50 438 ALA A C 1
ATOM 3476 O O . ALA A 1 438 ? -17.967 5.424 5.309 1.00 93.50 438 ALA A O 1
ATOM 3477 N N . ASN A 1 439 ? -16.092 5.700 4.094 1.00 90.50 439 ASN A N 1
ATOM 3478 C CA . ASN A 1 439 ? -16.757 5.670 2.792 1.00 90.50 439 ASN A CA 1
ATOM 3479 C C . ASN A 1 439 ? -17.439 4.323 2.520 1.00 90.50 439 ASN A C 1
ATOM 3481 O O . ASN A 1 439 ? -18.569 4.291 2.036 1.00 90.50 439 ASN A O 1
ATOM 3485 N N . GLU A 1 440 ? -16.796 3.212 2.884 1.00 91.00 440 GLU A N 1
ATOM 3486 C CA . GLU A 1 440 ? -17.364 1.872 2.702 1.00 91.00 440 GLU A CA 1
ATOM 3487 C C . GLU A 1 440 ? -18.674 1.671 3.478 1.00 91.00 440 GLU A C 1
ATOM 3489 O O . GLU A 1 440 ? -19.588 1.002 2.994 1.00 91.00 440 GLU A O 1
ATOM 3494 N N . VAL A 1 441 ? -18.786 2.249 4.679 1.00 93.44 441 VAL A N 1
ATOM 3495 C CA . VAL A 1 441 ? -19.933 2.011 5.568 1.00 93.44 441 VAL A CA 1
ATOM 3496 C C . VAL A 1 441 ? -20.954 3.150 5.583 1.00 93.44 441 VAL A C 1
ATOM 3498 O O . VAL A 1 441 ? -22.094 2.914 5.984 1.00 93.44 441 VAL A O 1
ATOM 3501 N N . CYS A 1 442 ? -20.631 4.365 5.120 1.00 93.88 442 CYS A N 1
ATOM 3502 C CA . CYS A 1 442 ? -21.519 5.528 5.275 1.00 93.88 442 CYS A CA 1
ATOM 3503 C C . CYS A 1 442 ? -22.916 5.309 4.679 1.00 93.88 442 CYS A C 1
ATOM 3505 O O . CYS A 1 442 ? -23.913 5.780 5.241 1.00 93.88 442 CYS A O 1
ATOM 3507 N N . GLY A 1 443 ? -23.006 4.561 3.573 1.00 92.81 443 GLY A N 1
ATOM 3508 C CA . GLY A 1 443 ? -24.263 4.317 2.865 1.00 92.81 443 GLY A CA 1
ATOM 3509 C C . GLY A 1 443 ? -25.230 3.490 3.702 1.00 92.81 443 GLY A C 1
ATOM 3510 O O . GLY A 1 443 ? -26.432 3.755 3.719 1.00 92.81 443 GLY A O 1
ATOM 3511 N N . LEU A 1 444 ? -24.687 2.552 4.481 1.00 94.56 444 LEU A N 1
ATOM 3512 C CA . LEU A 1 444 ? -25.446 1.691 5.383 1.00 94.56 444 LEU A CA 1
ATOM 3513 C C . LEU A 1 444 ? -26.044 2.470 6.552 1.00 94.56 444 LEU A C 1
ATOM 3515 O O . LEU A 1 444 ? -27.072 2.063 7.080 1.00 94.56 444 LEU A O 1
ATOM 3519 N N . PHE A 1 445 ? -25.437 3.592 6.939 1.00 96.25 445 PHE A N 1
ATOM 3520 C CA . PHE A 1 445 ? -25.864 4.388 8.090 1.00 96.25 445 PHE A CA 1
ATOM 3521 C C . PHE A 1 445 ? -26.575 5.699 7.718 1.00 96.25 445 PHE A C 1
ATOM 3523 O O . PHE A 1 445 ? -26.967 6.471 8.603 1.00 96.25 445 PHE A O 1
ATOM 3530 N N . GLY A 1 446 ? -26.742 5.968 6.417 1.00 94.06 446 GLY A N 1
ATOM 3531 C CA . GLY A 1 446 ? -27.301 7.226 5.919 1.00 94.06 446 GLY A CA 1
ATOM 3532 C C . GLY A 1 446 ? -26.415 8.431 6.244 1.00 94.06 446 GLY A C 1
ATOM 3533 O O . GLY A 1 446 ? -26.925 9.492 6.607 1.00 94.06 446 GLY A O 1
ATOM 3534 N N . LYS A 1 447 ? -25.092 8.242 6.178 1.00 95.06 447 LYS A N 1
ATOM 3535 C CA . LYS A 1 447 ? -24.067 9.240 6.526 1.00 95.06 447 LYS A CA 1
ATOM 3536 C C . LYS A 1 447 ? -23.158 9.635 5.377 1.00 95.06 447 LYS A C 1
ATOM 3538 O O . LYS A 1 447 ? -22.162 10.314 5.598 1.00 95.06 447 LYS A O 1
ATOM 3543 N N . CYS A 1 448 ? -23.509 9.246 4.160 1.00 92.25 448 CYS A N 1
ATOM 3544 C CA . CYS A 1 448 ? -22.858 9.806 2.993 1.00 92.25 448 CYS A CA 1
ATOM 3545 C C . CYS A 1 448 ? -23.413 11.205 2.682 1.00 92.25 448 CYS A C 1
ATOM 3547 O O . CYS A 1 448 ? -24.592 11.495 2.911 1.00 92.25 448 CYS A O 1
ATOM 3549 N N . THR A 1 449 ? -22.566 12.065 2.138 1.00 88.19 449 THR A N 1
ATOM 3550 C CA . THR A 1 449 ? -22.916 13.335 1.513 1.00 88.19 449 THR A CA 1
ATOM 3551 C C . THR A 1 449 ? -23.641 13.083 0.185 1.00 88.19 449 THR A C 1
ATOM 3553 O O . THR A 1 449 ? -23.835 11.948 -0.256 1.00 88.19 449 THR A O 1
ATOM 3556 N N . ALA A 1 450 ? -24.044 14.159 -0.494 1.00 84.00 450 ALA A N 1
ATOM 3557 C CA . ALA A 1 450 ? -24.639 14.054 -1.824 1.00 84.00 450 ALA A CA 1
ATOM 3558 C C . ALA A 1 450 ? -23.653 13.551 -2.900 1.00 84.00 450 ALA A C 1
ATOM 3560 O O . ALA A 1 450 ? -24.114 13.032 -3.913 1.00 84.00 450 ALA A O 1
ATOM 3561 N N . SER A 1 451 ? -22.336 13.699 -2.690 1.00 77.69 451 SER A N 1
ATOM 3562 C CA . SER A 1 451 ? -21.291 13.140 -3.564 1.00 77.69 451 SER A CA 1
ATOM 3563 C C . SER A 1 451 ? -21.039 11.650 -3.311 1.00 77.69 451 SER A C 1
ATOM 3565 O O . SER A 1 451 ? -20.345 11.022 -4.099 1.00 77.69 451 SER A O 1
ATOM 3567 N N . GLY A 1 452 ? -21.621 11.073 -2.253 1.00 81.19 452 GLY A N 1
ATOM 3568 C CA . GLY A 1 452 ? -21.411 9.680 -1.853 1.00 81.19 452 GLY A CA 1
ATOM 3569 C C . GLY A 1 452 ? -20.357 9.503 -0.757 1.00 81.19 452 GLY A C 1
ATOM 3570 O O . GLY A 1 452 ? -20.358 8.486 -0.079 1.00 81.19 452 GLY A O 1
ATOM 3571 N N . GLU A 1 453 ? -19.529 10.506 -0.486 1.00 84.81 453 GLU A N 1
ATOM 3572 C CA . GLU A 1 453 ? -18.469 10.418 0.526 1.00 84.81 453 GLU A CA 1
ATOM 3573 C C . GLU A 1 453 ? -19.024 10.453 1.951 1.00 84.81 453 GLU A C 1
ATOM 3575 O O . GLU A 1 453 ? -20.055 11.062 2.219 1.00 84.81 453 GLU A O 1
ATOM 3580 N N . ALA A 1 454 ? -18.341 9.842 2.911 1.00 90.31 454 ALA A N 1
ATOM 3581 C CA . ALA A 1 454 ? -18.744 9.892 4.306 1.00 90.31 454 ALA A CA 1
ATOM 3582 C C . ALA A 1 454 ? -18.648 11.322 4.857 1.00 90.31 454 ALA A C 1
ATOM 3584 O O . ALA A 1 454 ? -17.590 11.944 4.819 1.00 90.31 454 ALA A O 1
ATOM 3585 N N . SER A 1 455 ? -19.721 11.826 5.474 1.00 91.31 455 SER A N 1
ATOM 3586 C CA . SER A 1 455 ? -19.765 13.195 6.013 1.00 91.31 455 SER A CA 1
ATOM 3587 C C . SER A 1 455 ? -18.710 13.471 7.089 1.00 91.31 455 SER A C 1
ATOM 3589 O O . SER A 1 455 ? -18.368 14.620 7.348 1.00 91.31 455 SER A O 1
ATOM 3591 N N . ILE A 1 456 ? -18.203 12.422 7.743 1.00 91.06 456 ILE A N 1
ATOM 3592 C CA . ILE A 1 456 ? -17.134 12.532 8.743 1.00 91.06 456 ILE A CA 1
ATOM 3593 C C . ILE A 1 456 ? -15.785 12.913 8.123 1.00 91.06 456 ILE A C 1
ATOM 3595 O O . ILE A 1 456 ? -14.942 13.455 8.829 1.00 91.06 456 ILE A O 1
ATOM 3599 N N . ILE A 1 457 ? -15.578 12.677 6.823 1.00 89.94 457 ILE A N 1
ATOM 3600 C CA . ILE A 1 457 ? -14.354 13.081 6.119 1.00 89.94 457 ILE A CA 1
ATOM 3601 C C . ILE A 1 457 ? -14.279 14.608 6.052 1.00 89.94 457 ILE A C 1
ATOM 3603 O O . ILE A 1 457 ? -13.257 15.182 6.418 1.00 89.94 457 ILE A O 1
ATOM 3607 N N . ASP A 1 458 ? -15.383 15.275 5.699 1.00 87.06 458 ASP A N 1
ATOM 3608 C CA . ASP A 1 458 ? -15.466 16.743 5.710 1.00 87.06 458 ASP A CA 1
ATOM 3609 C C . ASP A 1 458 ? -15.186 17.314 7.107 1.00 87.06 458 ASP A C 1
ATOM 3611 O O . ASP A 1 458 ? -14.465 18.302 7.257 1.00 87.06 458 ASP A O 1
ATOM 3615 N N . MET A 1 459 ? -15.734 16.668 8.143 1.00 91.50 459 MET A N 1
ATOM 3616 C CA . MET A 1 459 ? -15.494 17.053 9.536 1.00 91.50 459 MET A CA 1
ATOM 3617 C C . MET A 1 459 ? -14.020 16.906 9.911 1.00 91.50 459 MET A C 1
ATOM 3619 O O . MET A 1 459 ? -13.444 17.818 10.499 1.00 91.50 459 MET A O 1
ATOM 3623 N N . TRP A 1 460 ? -13.403 15.781 9.549 1.00 90.25 460 TRP A N 1
ATOM 3624 C CA . TRP A 1 460 ? -11.991 15.524 9.806 1.00 90.25 460 TRP A CA 1
ATOM 3625 C C . TRP A 1 460 ? -11.093 16.558 9.123 1.00 90.25 460 TRP A C 1
ATOM 3627 O O . TRP A 1 460 ? -10.161 17.072 9.741 1.00 90.25 460 TRP A O 1
ATOM 3637 N N . ILE A 1 461 ? -11.384 16.913 7.871 1.00 87.94 461 ILE A N 1
ATOM 3638 C CA . ILE A 1 461 ? -10.630 17.930 7.131 1.00 87.94 461 ILE A CA 1
ATOM 3639 C C . ILE A 1 461 ? -10.728 19.298 7.830 1.00 87.94 461 ILE A C 1
ATOM 3641 O O . ILE A 1 461 ? -9.701 19.944 8.046 1.00 87.94 461 ILE A O 1
ATOM 3645 N N . ASP A 1 462 ? -11.927 19.729 8.245 1.00 90.50 462 ASP A N 1
ATOM 3646 C CA . ASP A 1 462 ? -12.112 20.979 9.006 1.00 90.50 462 ASP A CA 1
ATOM 3647 C C . ASP A 1 462 ? -11.332 20.972 10.331 1.00 90.50 462 ASP A C 1
ATOM 3649 O O . ASP A 1 462 ? -10.598 21.917 10.644 1.00 90.50 462 ASP A O 1
ATOM 3653 N N . GLN A 1 463 ? -11.435 19.876 11.085 1.00 94.50 463 GLN A N 1
ATOM 3654 C CA . GLN A 1 463 ? -10.713 19.690 12.342 1.00 94.50 463 GLN A CA 1
ATOM 3655 C C . GLN A 1 463 ? -9.198 19.766 12.128 1.00 94.50 463 GLN A C 1
ATOM 3657 O O . GLN A 1 463 ? -8.509 20.415 12.911 1.00 94.50 463 GLN A O 1
ATOM 3662 N N . ASN A 1 464 ? -8.668 19.190 11.047 1.00 91.62 464 ASN A N 1
ATOM 3663 C CA . ASN A 1 464 ? -7.241 19.278 10.741 1.00 91.62 464 ASN A CA 1
ATOM 3664 C C . ASN A 1 464 ? -6.785 20.710 10.482 1.00 91.62 464 ASN A C 1
ATOM 3666 O O . ASN A 1 464 ? -5.761 21.121 11.029 1.00 91.62 464 ASN A O 1
ATOM 3670 N N . PHE A 1 465 ? -7.547 21.493 9.712 1.00 92.25 465 PHE A N 1
ATOM 3671 C CA . PHE A 1 465 ? -7.218 22.900 9.479 1.00 92.25 465 PHE A CA 1
ATOM 3672 C C . PHE A 1 465 ? -7.233 23.719 10.771 1.00 92.25 465 PHE A C 1
ATOM 3674 O O . PHE A 1 465 ? -6.342 24.541 10.998 1.00 92.25 465 PHE A O 1
ATOM 3681 N N . ARG A 1 466 ? -8.225 23.484 11.635 1.00 96.50 466 ARG A N 1
ATOM 3682 C CA . ARG A 1 466 ? -8.317 24.148 12.940 1.00 96.50 466 ARG A CA 1
ATOM 3683 C C . ARG A 1 466 ? -7.167 23.750 13.858 1.00 96.50 466 ARG A C 1
ATOM 3685 O O . ARG A 1 466 ? -6.582 24.622 14.490 1.00 96.50 466 ARG A O 1
ATOM 3692 N N . GLY A 1 467 ? -6.822 22.465 13.908 1.00 96.44 467 GLY A N 1
ATOM 3693 C CA . GLY A 1 467 ? -5.715 21.968 14.719 1.00 96.44 467 GLY A CA 1
ATOM 3694 C C . GLY A 1 467 ? -4.379 22.562 14.292 1.00 96.44 467 GLY A C 1
ATOM 3695 O O . GLY A 1 467 ? -3.657 23.091 15.135 1.00 96.44 467 GLY A O 1
ATOM 3696 N N . LEU A 1 468 ? -4.112 22.607 12.984 1.00 94.25 468 LEU A N 1
ATOM 3697 C CA . LEU A 1 468 ? -2.925 23.268 12.447 1.00 94.25 468 LEU A CA 1
ATOM 3698 C C . LEU A 1 468 ? -2.881 24.751 12.842 1.00 94.25 468 LEU A C 1
ATOM 3700 O O . LEU A 1 468 ? -1.855 25.216 13.328 1.00 94.25 468 LEU A O 1
ATOM 3704 N N . SER A 1 469 ? -4.000 25.474 12.718 1.00 96.44 469 SER A N 1
ATOM 3705 C CA . SER A 1 469 ? -4.087 26.874 13.159 1.00 96.44 469 SER A CA 1
ATOM 3706 C C . SER A 1 469 ? -3.795 27.021 14.654 1.00 96.44 469 SER A C 1
ATOM 3708 O O . SER A 1 469 ? -3.063 27.922 15.045 1.00 96.44 469 SER A O 1
ATOM 3710 N N . PHE A 1 470 ? -4.321 26.135 15.504 1.00 98.00 470 PHE A N 1
ATOM 3711 C CA . PHE A 1 470 ? -4.055 26.188 16.942 1.00 98.00 470 PHE A CA 1
ATOM 3712 C C . PHE A 1 470 ? -2.589 25.908 17.279 1.00 98.00 470 PHE A C 1
ATOM 3714 O O . PHE A 1 470 ? -2.058 26.540 18.189 1.00 98.00 470 PHE A O 1
ATOM 3721 N N . ILE A 1 471 ? -1.915 25.018 16.545 1.00 97.00 471 ILE A N 1
ATOM 3722 C CA . ILE A 1 471 ? -0.466 24.812 16.677 1.00 97.00 471 ILE A CA 1
ATOM 3723 C C . ILE A 1 471 ? 0.278 26.077 16.227 1.00 97.00 471 ILE A C 1
ATOM 3725 O O . ILE A 1 471 ? 1.131 26.585 16.956 1.00 97.00 471 ILE A O 1
ATOM 3729 N N . GLU A 1 472 ? -0.066 26.624 15.057 1.00 94.94 472 GLU A N 1
ATOM 3730 C CA . GLU A 1 472 ? 0.531 27.839 14.482 1.00 94.94 472 GLU A CA 1
ATOM 3731 C C . GLU A 1 472 ? 0.341 29.084 15.367 1.00 94.94 472 GLU A C 1
ATOM 3733 O O . GLU A 1 472 ? 1.205 29.962 15.367 1.00 94.94 472 GLU A O 1
ATOM 3738 N N . ASP A 1 473 ? -0.713 29.140 16.177 1.00 96.31 473 ASP A N 1
ATOM 3739 C CA . ASP A 1 473 ? -1.010 30.252 17.088 1.00 96.31 473 ASP A CA 1
ATOM 3740 C C . ASP A 1 473 ? -0.614 29.974 18.557 1.00 96.31 473 ASP A C 1
ATOM 3742 O O . ASP A 1 473 ? -0.860 30.805 19.433 1.00 96.31 473 ASP A O 1
ATOM 3746 N N . ASP A 1 474 ? 0.022 28.826 18.841 1.00 95.44 474 ASP A N 1
ATOM 3747 C CA . ASP A 1 474 ? 0.371 28.350 20.194 1.00 95.44 474 ASP A CA 1
ATOM 3748 C C . ASP A 1 474 ? -0.848 28.249 21.148 1.00 95.44 474 ASP A C 1
ATOM 3750 O O . ASP A 1 474 ? -0.745 28.372 22.373 1.00 95.44 474 ASP A O 1
ATOM 3754 N N . GLU A 1 475 ? -2.035 27.978 20.598 1.00 97.31 475 GLU A N 1
ATOM 3755 C CA . GLU A 1 475 ? -3.302 27.815 21.318 1.00 97.31 475 GLU A CA 1
ATOM 3756 C C . GLU A 1 475 ? -3.517 26.364 21.801 1.00 97.31 475 GLU A C 1
ATOM 3758 O O . GLU A 1 475 ? -4.574 25.764 21.597 1.00 97.31 475 GLU A O 1
ATOM 3763 N N . CYS A 1 476 ? -2.530 25.788 22.493 1.00 96.12 476 CYS A N 1
ATOM 3764 C CA . CYS A 1 476 ? -2.491 24.353 22.821 1.00 96.12 476 CYS A CA 1
ATOM 3765 C C . CYS A 1 476 ? -3.680 23.844 23.644 1.00 96.12 476 CYS A C 1
ATOM 3767 O O . CYS A 1 476 ? -4.106 22.712 23.465 1.00 96.12 476 CYS A O 1
ATOM 3769 N N . LEU A 1 477 ? -4.278 24.682 24.499 1.00 96.69 477 LEU A N 1
ATOM 3770 C CA . LEU A 1 477 ? -5.501 24.306 25.220 1.00 96.69 477 LEU A CA 1
ATOM 3771 C C . LEU A 1 477 ? -6.689 24.089 24.274 1.00 96.69 477 LEU A C 1
ATOM 3773 O O . LEU A 1 477 ? -7.504 23.202 24.516 1.00 96.69 477 LEU A O 1
ATOM 3777 N N . LYS A 1 478 ? -6.796 24.888 23.204 1.00 98.00 478 LYS A N 1
ATOM 3778 C CA . LYS A 1 478 ? -7.834 24.696 22.185 1.00 98.00 478 LYS A CA 1
ATOM 3779 C C . LYS A 1 478 ? -7.534 23.477 21.325 1.00 98.00 478 LYS A C 1
ATOM 3781 O O . LYS A 1 478 ? -8.468 22.774 20.960 1.00 98.00 478 LYS A O 1
ATOM 3786 N N . LEU A 1 479 ? -6.256 23.208 21.051 1.00 96.94 479 LEU A N 1
ATOM 3787 C CA . LEU A 1 479 ? -5.830 21.984 20.377 1.00 96.94 479 LEU A CA 1
ATOM 3788 C C . LEU A 1 479 ? -6.221 20.741 21.186 1.00 96.94 479 LEU A C 1
ATOM 3790 O O . LEU A 1 479 ? -6.860 19.854 20.638 1.00 96.94 479 LEU A O 1
ATOM 3794 N N . THR A 1 480 ? -5.932 20.704 22.491 1.00 95.56 480 THR A N 1
ATOM 3795 C CA . THR A 1 480 ? -6.358 19.603 23.373 1.00 95.56 480 THR A CA 1
ATOM 3796 C C . THR A 1 480 ? -7.876 19.432 23.360 1.00 95.56 480 THR A C 1
ATOM 3798 O O . THR A 1 480 ? -8.364 18.327 23.157 1.00 95.56 480 THR A O 1
ATOM 3801 N N . GLN A 1 481 ? -8.638 20.525 23.493 1.00 96.00 481 GLN A N 1
ATOM 3802 C CA . GLN A 1 481 ? -10.104 20.468 23.436 1.00 96.00 481 GLN A CA 1
ATOM 3803 C C . GLN A 1 481 ? -10.613 19.927 22.096 1.00 96.00 481 GLN A C 1
ATOM 3805 O O . GLN A 1 481 ? -11.457 19.038 22.083 1.00 96.00 481 GLN A O 1
ATOM 3810 N N . LEU A 1 482 ? -10.078 20.422 20.977 1.00 96.81 482 LEU A N 1
ATOM 3811 C CA . LEU A 1 482 ? -10.396 19.923 19.641 1.00 96.81 482 LEU A CA 1
ATOM 3812 C C . LEU A 1 482 ? -10.117 18.418 19.531 1.00 96.81 482 LEU A C 1
ATOM 3814 O O . LEU A 1 482 ? -10.944 17.681 18.993 1.00 96.81 482 LEU A O 1
ATOM 3818 N N . VAL A 1 483 ? -8.973 17.965 20.053 1.00 95.19 483 VAL A N 1
ATOM 3819 C CA . VAL A 1 483 ? -8.592 16.554 19.999 1.00 95.19 483 VAL A CA 1
ATOM 3820 C C . VAL A 1 483 ? -9.581 15.683 20.776 1.00 95.19 483 VAL A C 1
ATOM 3822 O O . VAL A 1 483 ? -10.120 14.717 20.232 1.00 95.19 483 VAL A O 1
ATOM 3825 N N . ASP A 1 484 ? -9.859 16.065 22.020 1.00 90.88 484 ASP A N 1
ATOM 3826 C CA . ASP A 1 484 ? -10.681 15.284 22.943 1.00 90.88 484 ASP A CA 1
ATOM 3827 C C . ASP A 1 484 ? -12.163 15.264 22.550 1.00 90.88 484 ASP A C 1
ATOM 3829 O O . ASP A 1 484 ? -12.827 14.237 22.696 1.00 90.88 484 ASP A O 1
ATOM 3833 N N . THR A 1 485 ? -12.700 16.388 22.061 1.00 92.69 485 THR A N 1
ATOM 3834 C CA . THR A 1 485 ? -14.149 16.529 21.831 1.00 92.69 485 THR A CA 1
ATOM 3835 C C . THR A 1 485 ? -14.581 16.350 20.384 1.00 92.69 485 THR A C 1
ATOM 3837 O O . THR A 1 485 ? -15.771 16.176 20.138 1.00 92.69 485 THR A O 1
ATOM 3840 N N . GLU A 1 486 ? -13.657 16.419 19.423 1.00 95.00 486 GLU A N 1
ATOM 3841 C CA . GLU A 1 486 ? -14.011 16.385 18.000 1.00 95.00 486 GLU A CA 1
ATOM 3842 C C . GLU A 1 486 ? -13.206 15.340 17.220 1.00 95.00 486 GLU A C 1
ATOM 3844 O O . GLU A 1 486 ? -13.803 14.421 16.660 1.00 95.00 486 GLU A O 1
ATOM 3849 N N . VAL A 1 487 ? -11.873 15.424 17.222 1.00 94.94 487 VAL A N 1
ATOM 3850 C CA . VAL A 1 487 ? -10.981 14.533 16.446 1.00 94.94 487 VAL A CA 1
ATOM 3851 C C . VAL A 1 487 ? -11.151 13.076 16.852 1.00 94.94 487 VAL A C 1
ATOM 3853 O O . VAL A 1 487 ? -11.493 12.242 16.016 1.00 94.94 487 VAL A O 1
ATOM 3856 N N . ASN A 1 488 ? -10.938 12.758 18.131 1.00 93.38 488 ASN A N 1
ATOM 3857 C CA . ASN A 1 488 ? -10.994 11.377 18.595 1.00 93.38 488 ASN A CA 1
ATOM 3858 C C . ASN A 1 488 ? -12.394 10.756 18.384 1.00 93.38 488 ASN A C 1
ATOM 3860 O O . ASN A 1 488 ? -12.476 9.684 17.777 1.00 93.38 488 ASN A O 1
ATOM 3864 N N . PRO A 1 489 ? -13.503 11.433 18.756 1.00 94.06 489 PRO A N 1
ATOM 3865 C CA . PRO A 1 489 ? -14.848 10.979 18.411 1.00 94.06 489 PRO A CA 1
ATOM 3866 C C . PRO A 1 489 ? -15.053 10.726 16.914 1.00 94.06 489 PRO A C 1
ATOM 3868 O O . PRO A 1 489 ? -15.604 9.691 16.548 1.00 94.06 489 PRO A O 1
ATOM 3871 N N . THR A 1 490 ? -14.585 11.633 16.049 1.00 95.31 490 THR A N 1
ATOM 3872 C CA . THR A 1 490 ? -14.756 11.541 14.587 1.00 95.31 490 THR A CA 1
ATOM 3873 C C . THR A 1 490 ? -14.049 10.314 14.011 1.00 95.31 490 THR A C 1
ATOM 3875 O O . THR A 1 490 ? -14.641 9.590 13.211 1.00 95.31 490 THR A O 1
ATOM 3878 N N . LEU A 1 491 ? -12.821 10.031 14.455 1.00 95.12 491 LEU A N 1
ATOM 3879 C CA . LEU A 1 491 ? -12.039 8.881 13.987 1.00 95.12 491 LEU A CA 1
ATOM 3880 C C . LEU A 1 491 ? -12.611 7.530 14.454 1.00 95.12 491 LEU A C 1
ATOM 3882 O O . LEU A 1 491 ? -12.443 6.521 13.770 1.00 95.12 491 LEU A O 1
ATOM 3886 N N . LEU A 1 492 ? -13.328 7.494 15.581 1.00 96.25 492 LEU A N 1
ATOM 3887 C CA . LEU A 1 492 ? -13.978 6.275 16.080 1.00 96.25 492 LEU A CA 1
ATOM 3888 C C . LEU A 1 492 ? -15.280 5.929 15.340 1.00 96.25 492 LEU A C 1
ATOM 3890 O O . LEU A 1 492 ? -15.667 4.759 15.320 1.00 96.25 492 LEU A O 1
ATOM 3894 N N . VAL A 1 493 ? -15.948 6.905 14.708 1.00 96.94 493 VAL A N 1
ATOM 3895 C CA . VAL A 1 493 ? -17.211 6.696 13.971 1.00 96.94 493 VAL A CA 1
ATOM 3896 C C . VAL A 1 493 ? -17.132 5.546 12.956 1.00 96.94 493 VAL A C 1
ATOM 3898 O O . VAL A 1 493 ? -17.948 4.627 13.075 1.00 96.94 493 VAL A O 1
ATOM 3901 N N . PRO A 1 494 ? -16.192 5.529 11.988 1.00 97.00 494 PRO A N 1
ATOM 3902 C CA . PRO A 1 494 ? -16.130 4.458 10.991 1.00 97.00 494 PRO A CA 1
ATOM 3903 C C . PRO A 1 494 ? -15.851 3.079 11.596 1.00 97.00 494 PRO A C 1
ATOM 3905 O O . PRO A 1 494 ? -16.369 2.075 11.110 1.00 97.00 494 PRO A O 1
ATOM 3908 N N . ILE A 1 495 ? -15.093 3.017 12.693 1.00 97.69 495 ILE A N 1
ATOM 3909 C CA . ILE A 1 495 ? -14.800 1.763 13.400 1.00 97.69 495 ILE A CA 1
ATOM 3910 C C . ILE A 1 495 ? -16.069 1.228 14.059 1.00 97.69 495 ILE A C 1
ATOM 3912 O O . ILE A 1 495 ? -16.404 0.059 13.887 1.00 97.69 495 ILE A O 1
ATOM 3916 N N . ILE A 1 496 ? -16.816 2.090 14.756 1.00 97.81 496 ILE A N 1
ATOM 3917 C CA . ILE A 1 496 ? -18.096 1.731 15.378 1.00 97.81 496 ILE A CA 1
ATOM 3918 C C . ILE A 1 496 ? -19.110 1.299 14.315 1.00 97.81 496 ILE A C 1
ATOM 3920 O O . ILE A 1 496 ? -19.752 0.261 14.468 1.00 97.81 496 ILE A O 1
ATOM 3924 N N . GLN A 1 497 ? -19.235 2.050 13.219 1.00 97.50 497 GLN A N 1
ATOM 3925 C CA . GLN A 1 497 ? -20.095 1.678 12.093 1.00 97.50 497 GLN A CA 1
ATOM 3926 C C . GLN A 1 497 ? -19.710 0.306 11.521 1.00 97.50 497 GLN A C 1
ATOM 3928 O O . GLN A 1 497 ? -20.586 -0.524 11.281 1.00 97.50 497 GLN A O 1
ATOM 3933 N N . GLY A 1 498 ? -18.411 0.033 11.371 1.00 96.81 498 GLY A N 1
ATOM 3934 C CA . GLY A 1 498 ? -17.907 -1.267 10.938 1.00 96.81 498 GLY A CA 1
ATOM 3935 C C . GLY A 1 498 ? -18.241 -2.403 11.911 1.00 96.81 498 GLY A C 1
ATOM 3936 O O . GLY A 1 498 ? -18.769 -3.423 11.477 1.00 96.81 498 GLY A O 1
ATOM 3937 N N . ILE A 1 499 ? -18.021 -2.226 13.221 1.00 97.00 499 ILE A N 1
ATOM 3938 C CA . ILE A 1 499 ? -18.385 -3.219 14.255 1.00 97.00 499 ILE A CA 1
ATOM 3939 C C . ILE A 1 499 ? -19.874 -3.568 14.158 1.00 97.00 499 ILE A C 1
ATOM 3941 O O . ILE A 1 499 ? -20.246 -4.738 14.098 1.00 97.00 499 ILE A O 1
ATOM 3945 N N . LEU A 1 500 ? -20.731 -2.549 14.091 1.00 97.38 500 LEU A N 1
ATOM 3946 C CA . LEU A 1 500 ? -22.180 -2.721 14.007 1.00 97.38 500 LEU A CA 1
ATOM 3947 C C . LEU A 1 500 ? -22.610 -3.394 12.698 1.00 97.38 500 LEU A C 1
ATOM 3949 O O . LEU A 1 500 ? -23.501 -4.242 12.707 1.00 97.38 500 LEU A O 1
ATOM 3953 N N . HIS A 1 501 ? -21.963 -3.060 11.580 1.00 95.88 501 HIS A N 1
ATOM 3954 C CA . HIS A 1 501 ? -22.199 -3.731 10.306 1.00 95.88 501 HIS A CA 1
ATOM 3955 C C . HIS A 1 501 ? -21.847 -5.220 10.373 1.00 95.88 501 HIS A C 1
ATOM 3957 O O . HIS A 1 501 ? -22.672 -6.056 10.000 1.00 95.88 501 HIS A O 1
ATOM 3963 N N . TYR A 1 502 ? -20.674 -5.569 10.907 1.00 95.12 502 TYR A N 1
ATOM 3964 C CA . TYR A 1 502 ? -20.269 -6.969 11.029 1.00 95.12 502 TYR A CA 1
ATOM 3965 C C . TYR A 1 502 ? -21.085 -7.741 12.061 1.00 95.12 502 TYR A C 1
ATOM 3967 O O . TYR A 1 502 ? -21.339 -8.926 11.853 1.00 95.12 502 TYR A O 1
ATOM 3975 N N . ALA A 1 503 ? -21.597 -7.081 13.102 1.00 95.25 503 ALA A N 1
ATOM 3976 C CA . ALA A 1 503 ? -22.572 -7.687 14.002 1.00 95.25 503 ALA A CA 1
ATOM 3977 C C . ALA A 1 503 ? -23.836 -8.132 13.245 1.00 95.25 503 ALA A C 1
ATOM 3979 O O . ALA A 1 503 ? -24.318 -9.244 13.440 1.00 95.25 503 ALA A O 1
ATOM 3980 N N . VAL A 1 504 ? -24.356 -7.294 12.343 1.00 94.31 504 VAL A N 1
ATOM 3981 C CA . VAL A 1 504 ? -25.547 -7.615 11.535 1.00 94.31 504 VAL A CA 1
ATOM 3982 C C . VAL A 1 504 ? -25.244 -8.698 10.501 1.00 94.31 504 VAL A C 1
ATOM 3984 O O . VAL A 1 504 ? -26.022 -9.638 10.350 1.00 94.31 504 VAL A O 1
ATOM 3987 N N . MET A 1 505 ? -24.114 -8.584 9.800 1.00 91.06 505 MET A N 1
ATOM 3988 C CA . MET A 1 505 ? -23.700 -9.549 8.778 1.00 91.06 505 MET A CA 1
ATOM 3989 C C . MET A 1 505 ? -23.497 -10.951 9.357 1.00 91.06 505 MET A C 1
ATOM 3991 O O . MET A 1 505 ? -23.920 -11.932 8.747 1.00 91.06 505 MET A O 1
ATOM 3995 N N . ASN A 1 506 ? -22.890 -11.047 10.542 1.00 90.69 506 ASN A N 1
ATOM 3996 C CA . ASN A 1 506 ? -22.472 -12.324 11.116 1.00 90.69 506 ASN A CA 1
ATOM 3997 C C . ASN A 1 506 ? -23.532 -12.973 12.029 1.00 90.69 506 ASN A C 1
ATOM 3999 O O . ASN A 1 506 ? -23.454 -14.173 12.262 1.00 90.69 506 ASN A O 1
ATOM 4003 N N . GLU A 1 507 ? -24.557 -12.250 12.503 1.00 90.88 507 GLU A N 1
ATOM 4004 C CA . GLU A 1 507 ? -25.573 -12.781 13.441 1.00 90.88 507 GLU A CA 1
ATOM 4005 C C . GLU A 1 507 ? -26.336 -14.019 12.932 1.00 90.88 507 GLU A C 1
ATOM 4007 O O . GLU A 1 507 ? -26.790 -14.863 13.722 1.00 90.88 507 GLU A O 1
ATOM 4012 N N . SER A 1 508 ? -26.516 -14.105 11.612 1.00 83.12 508 SER A N 1
ATOM 4013 C CA . SER A 1 508 ? -27.286 -15.167 10.955 1.00 83.12 508 SER A CA 1
ATOM 4014 C C . SER A 1 508 ? -26.431 -16.266 10.322 1.00 83.12 508 SER A C 1
ATOM 4016 O O . SER A 1 508 ? -26.997 -17.221 9.789 1.00 83.12 508 SER A O 1
ATOM 4018 N N . LEU A 1 509 ? -25.103 -16.139 10.376 1.00 80.56 509 LEU A N 1
ATOM 4019 C CA . LEU A 1 509 ? -24.169 -17.025 9.688 1.00 80.56 509 LEU A CA 1
ATOM 4020 C C . LEU A 1 509 ? -23.477 -17.974 10.669 1.00 80.56 509 LEU A C 1
ATOM 4022 O O . LEU A 1 509 ? -23.113 -17.593 11.782 1.00 80.56 509 LEU A O 1
ATOM 4026 N N . ASP A 1 510 ? -23.264 -19.211 10.224 1.00 72.94 510 ASP A N 1
ATOM 4027 C CA . ASP A 1 510 ? -22.358 -20.143 10.897 1.00 72.94 510 ASP A CA 1
ATOM 4028 C C . ASP A 1 510 ? -20.891 -19.841 10.519 1.00 72.94 510 ASP A C 1
ATOM 4030 O O . ASP A 1 510 ? -20.617 -19.212 9.496 1.00 72.94 510 ASP A O 1
ATOM 4034 N N . GLU A 1 511 ? -19.933 -20.346 11.308 1.00 65.50 511 GLU A N 1
ATOM 4035 C CA . GLU A 1 511 ? -18.481 -20.117 11.130 1.00 65.50 511 GLU A CA 1
ATOM 4036 C C . GLU A 1 511 ? -17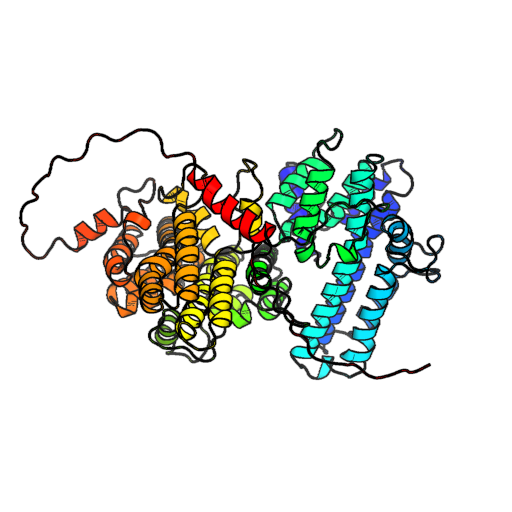.997 -20.334 9.693 1.00 65.50 511 GLU A C 1
ATOM 4038 O O . GLU A 1 511 ? -17.300 -19.499 9.126 1.00 65.50 511 GLU A O 1
ATOM 4043 N N . ALA A 1 512 ? -18.404 -21.446 9.081 1.00 65.12 512 ALA A N 1
ATOM 4044 C CA . ALA A 1 512 ? -17.965 -21.834 7.744 1.00 65.12 512 ALA A CA 1
ATOM 4045 C C . ALA A 1 512 ? -18.591 -20.993 6.615 1.00 65.12 512 ALA A C 1
ATOM 4047 O O . ALA A 1 512 ? -18.241 -21.190 5.454 1.00 65.12 512 ALA A O 1
ATOM 4048 N N . GLN A 1 513 ? -19.553 -20.118 6.927 1.00 69.75 513 GLN A N 1
ATOM 4049 C CA . GLN A 1 513 ? -20.327 -19.353 5.946 1.00 69.75 513 GLN A CA 1
ATOM 4050 C C . GLN A 1 513 ? -19.946 -17.871 5.891 1.00 69.75 513 GLN A C 1
ATOM 4052 O O . GLN A 1 513 ? -20.321 -17.203 4.929 1.00 69.75 513 GLN A O 1
ATOM 4057 N N . SER A 1 514 ? -19.238 -17.349 6.898 1.00 79.75 514 SER A N 1
ATOM 4058 C CA . SER A 1 514 ? -18.846 -15.939 6.935 1.00 79.75 514 SER A CA 1
ATOM 4059 C C . SER A 1 514 ? -17.373 -15.755 6.590 1.00 79.75 514 SER A C 1
ATOM 4061 O O . SER A 1 514 ? -16.484 -16.116 7.364 1.00 79.75 514 SER A O 1
ATOM 4063 N N . ASP A 1 515 ? -17.119 -15.125 5.444 1.00 85.75 515 ASP A N 1
ATOM 4064 C CA . ASP A 1 515 ? -15.790 -14.628 5.080 1.00 85.75 515 ASP A CA 1
ATOM 4065 C C . ASP A 1 515 ? -15.370 -13.454 5.977 1.00 85.75 515 ASP A C 1
ATOM 4067 O O . ASP A 1 515 ? -14.202 -13.305 6.314 1.00 85.75 515 ASP A O 1
ATOM 4071 N N . THR A 1 516 ? -16.330 -12.649 6.433 1.00 86.94 516 THR A N 1
ATOM 4072 C CA . THR A 1 516 ? -16.107 -11.422 7.213 1.00 86.94 516 THR A CA 1
ATOM 4073 C C . THR A 1 516 ? -16.090 -11.659 8.721 1.00 86.94 516 THR A C 1
ATOM 4075 O O . THR A 1 516 ? -16.364 -10.756 9.515 1.00 86.94 516 THR A O 1
ATOM 4078 N N . LEU A 1 517 ? -15.818 -12.888 9.143 1.00 86.31 517 LEU A N 1
ATOM 4079 C CA . LEU A 1 517 ? -15.950 -13.308 10.531 1.00 86.31 517 LEU A CA 1
ATOM 4080 C C . LEU A 1 517 ? -15.075 -12.487 11.484 1.00 86.31 517 LEU A C 1
ATOM 4082 O O . LEU A 1 517 ? -15.566 -11.856 12.416 1.00 86.31 517 LEU A O 1
ATOM 4086 N N . PHE A 1 518 ? -13.785 -12.420 11.170 1.00 91.69 518 PHE A N 1
ATOM 4087 C CA . PHE A 1 518 ? -12.779 -11.710 11.958 1.00 91.69 518 PHE A CA 1
ATOM 4088 C C . PHE A 1 518 ? -12.751 -10.200 11.695 1.00 91.69 518 PHE A C 1
ATOM 4090 O O . PHE A 1 518 ? -11.994 -9.476 12.339 1.00 91.69 518 PHE A O 1
ATOM 4097 N N . ALA A 1 519 ? -13.564 -9.703 10.758 1.00 93.38 519 ALA A N 1
ATOM 4098 C CA . ALA A 1 519 ? -13.627 -8.282 10.436 1.00 93.38 519 ALA A CA 1
ATOM 4099 C C . ALA A 1 519 ? -14.181 -7.466 11.618 1.00 93.38 519 ALA A C 1
ATOM 4101 O O . ALA A 1 519 ? -13.620 -6.430 11.976 1.00 93.38 519 ALA A O 1
ATOM 4102 N N . GLY A 1 520 ? -15.249 -7.965 12.255 1.00 92.44 520 GLY A N 1
ATOM 4103 C CA . GLY A 1 520 ? -15.834 -7.363 13.456 1.00 92.44 520 GLY A CA 1
ATOM 4104 C C . GLY A 1 520 ? -14.885 -7.421 14.653 1.00 92.44 520 GLY A C 1
ATOM 4105 O O . GLY A 1 520 ? -14.679 -6.400 15.304 1.00 92.44 520 GLY A O 1
ATOM 4106 N N . GLU A 1 521 ? -14.251 -8.576 14.889 1.00 92.12 521 GLU A N 1
ATOM 4107 C CA . GLU A 1 521 ? -13.235 -8.745 15.937 1.00 92.12 521 GLU A CA 1
ATOM 4108 C C . GLU A 1 521 ? -12.086 -7.745 15.779 1.00 92.12 521 GLU A C 1
ATOM 4110 O O . GLU A 1 521 ? -11.743 -7.036 16.726 1.00 92.12 521 GLU A O 1
ATOM 4115 N N . ALA A 1 522 ? -11.515 -7.658 14.573 1.00 93.44 522 ALA A N 1
ATOM 4116 C CA . ALA A 1 522 ? -10.403 -6.765 14.279 1.00 93.44 522 ALA A CA 1
ATOM 4117 C C . ALA A 1 522 ? -10.744 -5.313 14.645 1.00 93.44 522 ALA A C 1
ATOM 4119 O O . ALA A 1 522 ? -9.991 -4.676 15.374 1.00 93.44 522 ALA A O 1
ATOM 4120 N N . LEU A 1 523 ? -11.909 -4.811 14.225 1.00 94.94 523 LEU A N 1
ATOM 4121 C CA . LEU A 1 523 ? -12.349 -3.452 14.558 1.00 94.94 523 LEU A CA 1
ATOM 4122 C C . LEU A 1 523 ? -12.682 -3.282 16.050 1.00 94.94 523 LEU A C 1
ATOM 4124 O O . LEU A 1 523 ? -12.356 -2.251 16.644 1.00 94.94 523 LEU A O 1
ATOM 4128 N N . ALA A 1 524 ? -13.300 -4.288 16.677 1.00 93.81 524 ALA A N 1
ATOM 4129 C CA . ALA A 1 524 ? -13.675 -4.258 18.090 1.00 93.81 524 ALA A CA 1
ATOM 4130 C C . ALA A 1 524 ? -12.459 -4.115 19.013 1.00 93.81 524 ALA A C 1
ATOM 4132 O O . ALA A 1 524 ? -12.553 -3.416 20.023 1.00 93.81 524 ALA A O 1
ATOM 4133 N N . ARG A 1 525 ? -11.298 -4.670 18.633 1.00 90.69 525 ARG A N 1
ATOM 4134 C CA . ARG A 1 525 ? -10.031 -4.512 19.374 1.00 90.69 525 ARG A CA 1
ATOM 4135 C C . ARG A 1 525 ? -9.619 -3.051 19.583 1.00 90.69 525 ARG A C 1
ATOM 4137 O O . ARG A 1 525 ? -8.884 -2.777 20.526 1.00 90.69 525 ARG A O 1
ATOM 4144 N N . THR A 1 526 ? -10.104 -2.120 18.761 1.00 90.56 526 THR A N 1
ATOM 4145 C CA . THR A 1 526 ? -9.866 -0.681 18.940 1.00 90.56 526 THR A CA 1
ATOM 4146 C C . THR A 1 526 ? -10.779 -0.063 19.998 1.00 90.56 526 THR A C 1
ATOM 4148 O O . THR A 1 526 ? -10.345 0.730 20.829 1.00 90.56 526 THR A O 1
ATOM 4151 N N . VAL A 1 527 ? -12.069 -0.403 19.963 1.00 91.88 527 VAL A N 1
ATOM 4152 C CA . VAL A 1 527 ? -13.104 0.291 20.746 1.00 91.88 527 VAL A CA 1
ATOM 4153 C C . VAL A 1 527 ? -13.296 -0.344 22.123 1.00 91.88 527 VAL A C 1
ATOM 4155 O O . VAL A 1 527 ? -13.521 0.372 23.096 1.00 91.88 527 VAL A O 1
ATOM 4158 N N . VAL A 1 528 ? -13.170 -1.670 22.233 1.00 93.12 528 VAL A N 1
ATOM 4159 C CA . VAL A 1 528 ? -13.365 -2.418 23.486 1.00 93.12 528 VAL A CA 1
ATOM 4160 C C . VAL A 1 528 ? -12.477 -1.894 24.624 1.00 93.12 528 VAL A C 1
ATOM 4162 O O . VAL A 1 528 ? -13.030 -1.625 25.689 1.00 93.12 528 VAL A O 1
ATOM 4165 N N . PRO A 1 529 ? -11.163 -1.642 24.442 1.00 89.38 529 PRO A N 1
ATOM 4166 C CA . PRO A 1 529 ? -10.329 -1.067 25.502 1.00 89.38 529 PRO A CA 1
ATOM 4167 C C . PRO A 1 529 ? -10.807 0.306 25.988 1.00 89.38 529 PRO A C 1
ATOM 4169 O O . PRO A 1 529 ? -10.776 0.583 27.188 1.00 89.38 529 PRO A O 1
ATOM 4172 N N . LEU A 1 530 ? -11.273 1.152 25.060 1.00 89.44 530 LEU A N 1
ATOM 4173 C CA . LEU A 1 530 ? -11.765 2.499 25.361 1.00 89.44 530 LEU A CA 1
ATOM 4174 C C . LEU A 1 530 ? -13.090 2.434 26.128 1.00 89.44 530 LEU A C 1
ATOM 4176 O O . LEU A 1 530 ? -13.269 3.138 27.118 1.00 89.44 530 LEU A O 1
ATOM 4180 N N . ILE A 1 531 ? -13.998 1.545 25.710 1.00 92.75 531 ILE A N 1
ATOM 4181 C CA . ILE A 1 531 ? -15.261 1.314 26.414 1.00 92.75 531 ILE A CA 1
ATOM 4182 C C . ILE A 1 531 ? -15.002 0.699 27.786 1.00 92.75 531 ILE A C 1
ATOM 4184 O O . ILE A 1 531 ? -15.617 1.134 28.750 1.00 92.75 531 ILE A O 1
ATOM 4188 N N . ASN A 1 532 ? -14.085 -0.262 27.909 1.00 90.56 532 ASN A N 1
ATOM 4189 C CA . ASN A 1 532 ? -13.847 -0.975 29.162 1.00 90.56 532 ASN A CA 1
ATOM 4190 C C . ASN A 1 532 ? -13.427 -0.041 30.300 1.00 90.56 532 ASN A C 1
ATOM 4192 O O . ASN A 1 532 ? -13.759 -0.288 31.456 1.00 90.56 532 ASN A O 1
ATOM 4196 N N . LYS A 1 533 ? -12.720 1.047 29.981 1.00 86.44 533 LYS A N 1
ATOM 4197 C CA . LYS A 1 533 ? -12.350 2.069 30.962 1.00 86.44 533 LYS A CA 1
ATOM 4198 C C . LYS A 1 533 ? -13.571 2.731 31.614 1.00 86.44 533 LYS A C 1
ATOM 4200 O O . LYS A 1 533 ? -13.536 3.015 32.808 1.00 86.44 533 LYS A O 1
ATOM 4205 N N . GLU A 1 534 ? -14.628 2.963 30.841 1.00 87.88 534 GLU A N 1
ATOM 4206 C CA . GLU A 1 534 ? -15.828 3.687 31.274 1.00 87.88 534 GLU A CA 1
ATOM 4207 C C . GLU A 1 534 ? -16.962 2.738 31.701 1.00 87.88 534 GLU A C 1
ATOM 4209 O O . GLU A 1 534 ? -17.678 3.005 32.666 1.00 87.88 534 GLU A O 1
ATOM 4214 N N . ASN A 1 535 ? -17.124 1.617 30.994 1.00 92.69 535 ASN A N 1
ATOM 4215 C CA . ASN A 1 535 ? -18.155 0.607 31.206 1.00 92.69 535 ASN A CA 1
ATOM 4216 C C . ASN A 1 535 ? -17.644 -0.813 30.854 1.00 92.69 535 ASN A C 1
ATOM 4218 O O . ASN A 1 535 ? -17.801 -1.272 29.716 1.00 92.69 535 ASN A O 1
ATOM 4222 N N . PRO A 1 536 ? -17.054 -1.534 31.828 1.00 93.12 536 PRO A N 1
ATOM 4223 C CA . PRO A 1 536 ? -16.538 -2.890 31.625 1.00 93.12 536 PRO A CA 1
ATOM 4224 C C . PRO A 1 536 ? -17.589 -3.917 31.187 1.00 93.12 536 PRO A C 1
ATOM 4226 O O . PRO A 1 536 ? -17.267 -4.847 30.451 1.00 93.12 536 PRO A O 1
ATOM 4229 N N . GLU A 1 537 ? -18.843 -3.770 31.629 1.00 95.31 537 GLU A N 1
ATOM 4230 C CA . GLU A 1 537 ? -19.911 -4.728 31.313 1.00 95.31 537 GLU A CA 1
ATOM 4231 C C . GLU A 1 537 ? -20.263 -4.688 29.821 1.00 95.31 537 GLU A C 1
ATOM 4233 O O . GLU A 1 537 ? -20.328 -5.730 29.168 1.00 95.31 537 GLU A O 1
ATOM 4238 N N . GLU A 1 538 ? -20.410 -3.486 29.260 1.00 95.69 538 GLU A N 1
ATOM 4239 C CA . GLU A 1 538 ? -20.708 -3.317 27.833 1.00 95.69 538 GLU A CA 1
ATOM 4240 C C . GLU A 1 538 ? -19.498 -3.658 26.956 1.00 95.69 538 GLU A C 1
ATOM 4242 O O . GLU A 1 538 ? -19.660 -4.233 25.879 1.00 95.69 538 GLU A O 1
ATOM 4247 N N . ALA A 1 539 ? -18.276 -3.365 27.418 1.00 94.00 539 ALA A N 1
ATOM 4248 C CA . ALA A 1 539 ? -17.057 -3.791 26.729 1.00 94.00 539 ALA A CA 1
ATOM 4249 C C . ALA A 1 539 ? -16.976 -5.316 26.610 1.00 94.00 539 ALA A C 1
ATOM 4251 O O . ALA A 1 539 ? -16.710 -5.832 25.524 1.00 94.00 539 ALA A O 1
ATOM 4252 N N . PHE A 1 540 ? -17.261 -6.028 27.704 1.00 93.88 540 PHE A N 1
ATOM 4253 C CA . PHE A 1 540 ? -17.293 -7.486 27.723 1.00 93.88 540 PHE A CA 1
ATOM 4254 C C . PHE A 1 540 ? -18.376 -8.043 26.792 1.00 93.88 540 PHE A C 1
ATOM 4256 O O . PHE A 1 540 ? -18.104 -8.971 26.036 1.00 93.88 540 PHE A O 1
ATOM 4263 N N . LEU A 1 541 ? -19.580 -7.454 26.779 1.00 95.75 541 LEU A N 1
ATOM 4264 C CA . LEU A 1 541 ? -20.649 -7.866 25.861 1.00 95.75 541 LEU A CA 1
ATOM 4265 C C . LEU A 1 541 ? -20.221 -7.708 24.399 1.00 95.75 541 LEU A C 1
ATOM 4267 O O . LEU A 1 541 ? -20.389 -8.636 23.606 1.00 95.75 541 LEU A O 1
ATOM 4271 N N . ILE A 1 542 ? -19.654 -6.553 24.037 1.00 95.12 542 ILE A N 1
ATOM 4272 C CA . ILE A 1 542 ? -19.167 -6.302 22.675 1.00 95.12 542 ILE A CA 1
ATOM 4273 C C . ILE A 1 542 ? -18.074 -7.312 22.317 1.00 95.12 542 ILE A C 1
ATOM 4275 O O . ILE A 1 542 ? -18.150 -7.926 21.253 1.00 95.12 542 ILE 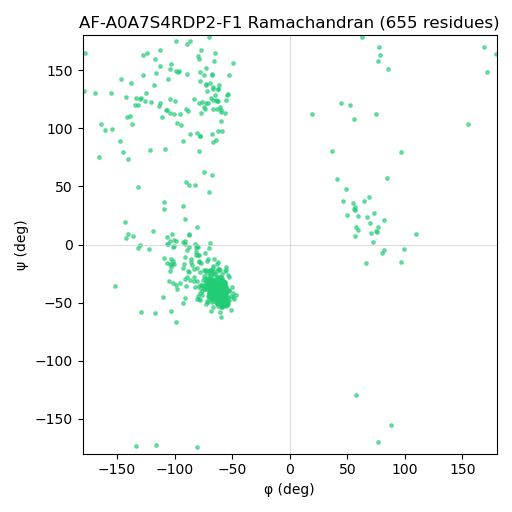A O 1
ATOM 4279 N N . GLN A 1 543 ? -17.098 -7.526 23.203 1.00 92.38 543 GLN A N 1
ATOM 4280 C CA . GLN A 1 543 ? -16.017 -8.482 22.978 1.00 92.38 543 GLN A CA 1
ATOM 4281 C C . GLN A 1 543 ? -16.553 -9.900 22.762 1.00 92.38 543 GLN A C 1
ATOM 4283 O O . GLN A 1 543 ? -16.278 -10.491 21.728 1.00 92.38 543 GLN A O 1
ATOM 4288 N N . GLU A 1 544 ? -17.387 -10.417 23.661 1.00 91.69 544 GLU A N 1
ATOM 4289 C CA . GLU A 1 544 ? -17.935 -11.780 23.584 1.00 91.69 544 GLU A CA 1
ATOM 4290 C C . GLU A 1 544 ? -18.812 -12.034 22.350 1.00 91.69 544 GLU A C 1
ATOM 4292 O O . GLU A 1 544 ? -19.051 -13.188 21.990 1.00 91.69 544 GLU A O 1
ATOM 4297 N N . ASN A 1 545 ? -19.348 -10.978 21.733 1.00 93.44 545 ASN A N 1
ATOM 4298 C CA . ASN A 1 545 ? -20.137 -11.093 20.509 1.00 93.44 545 ASN A CA 1
ATOM 4299 C C . ASN A 1 545 ? -19.291 -10.973 19.240 1.00 93.44 545 ASN A C 1
ATOM 4301 O O . ASN A 1 545 ? -19.688 -11.539 18.219 1.00 93.44 545 ASN A O 1
ATOM 4305 N N . MET A 1 546 ? -18.184 -10.225 19.289 1.00 92.38 546 MET A N 1
ATOM 4306 C CA . MET A 1 546 ? -17.317 -9.965 18.136 1.00 92.38 546 MET A CA 1
ATOM 4307 C C . MET A 1 546 ? -16.123 -10.917 18.048 1.00 92.38 546 MET A C 1
ATOM 4309 O O . MET A 1 546 ? -15.698 -11.215 16.939 1.00 92.38 546 MET A O 1
ATOM 4313 N N . GLU A 1 547 ? -15.576 -11.365 19.178 1.00 88.12 547 GLU A N 1
ATOM 4314 C CA . GLU A 1 547 ? -14.391 -12.222 19.241 1.00 88.12 547 GLU A CA 1
ATOM 4315 C C . GLU A 1 547 ? -14.705 -13.649 18.791 1.00 88.12 547 GLU A C 1
ATOM 4317 O O . GLU A 1 547 ? -15.730 -14.239 19.146 1.00 88.12 547 GLU A O 1
ATOM 4322 N N . PHE A 1 548 ? -13.800 -14.214 17.996 1.00 83.69 548 PHE A N 1
ATOM 4323 C CA . PHE A 1 548 ? -13.890 -15.595 17.572 1.00 83.69 548 PHE A CA 1
ATOM 4324 C C . PHE A 1 548 ? -13.678 -16.550 18.748 1.00 83.69 548 PHE A C 1
ATOM 4326 O O . PHE A 1 548 ? -12.639 -16.542 19.409 1.00 83.69 548 PHE A O 1
ATOM 4333 N N . ALA A 1 549 ? -14.628 -17.463 18.941 1.00 80.56 549 ALA A N 1
ATOM 4334 C CA . ALA A 1 549 ? -14.457 -18.607 19.822 1.00 80.56 549 ALA A CA 1
ATOM 4335 C C . ALA A 1 549 ? -14.949 -19.882 19.130 1.00 80.56 549 ALA A C 1
ATOM 4337 O O . ALA A 1 549 ? -16.127 -20.010 18.783 1.00 80.56 549 ALA A O 1
ATOM 4338 N N . GLN A 1 550 ? -14.044 -20.849 18.961 1.00 78.81 550 GLN A N 1
ATOM 4339 C CA . GLN A 1 550 ? -14.329 -22.092 18.248 1.00 78.81 550 GLN A CA 1
ATOM 4340 C C . GLN A 1 550 ? -15.566 -22.810 18.814 1.00 78.81 550 GLN A C 1
ATOM 4342 O O . GLN A 1 550 ? -15.668 -23.063 20.017 1.00 78.81 550 GLN A O 1
ATOM 4347 N N . GLY A 1 551 ? -16.499 -23.181 17.933 1.00 77.88 551 GLY A N 1
ATOM 4348 C CA . GLY A 1 551 ? -17.711 -23.915 18.311 1.00 77.88 551 GLY A CA 1
ATOM 4349 C C . GLY A 1 551 ? -18.776 -23.072 19.024 1.00 77.88 551 GLY A C 1
ATOM 4350 O O . GLY A 1 551 ? -19.733 -23.637 19.560 1.00 77.88 551 GLY A O 1
ATOM 4351 N N . THR A 1 552 ? -18.638 -21.744 19.028 1.00 77.50 552 THR A N 1
ATOM 4352 C CA . THR A 1 552 ? -19.669 -20.818 19.513 1.00 77.50 552 THR A CA 1
ATOM 4353 C C . THR A 1 552 ? -20.393 -20.147 18.348 1.00 77.50 552 THR A C 1
ATOM 4355 O O . THR A 1 552 ? -19.848 -19.993 17.257 1.00 77.50 552 THR A O 1
ATOM 4358 N N . LYS A 1 553 ? -21.662 -19.781 18.559 1.00 82.06 553 LYS A N 1
ATOM 4359 C CA . LYS A 1 553 ? -22.404 -18.970 17.591 1.00 82.06 553 LYS A CA 1
ATOM 4360 C C . LYS A 1 553 ? -21.855 -17.539 17.632 1.00 82.06 553 LYS A C 1
ATOM 4362 O O . LYS A 1 553 ? -21.783 -16.965 18.714 1.00 82.06 553 LYS A O 1
ATOM 4367 N N . TYR A 1 554 ? -21.558 -16.951 16.477 1.00 84.62 554 TYR A N 1
ATOM 4368 C CA . TYR A 1 554 ? -21.173 -15.540 16.380 1.00 84.62 554 TYR A CA 1
ATOM 4369 C C . TYR A 1 554 ? -22.328 -14.623 16.716 1.00 84.62 554 TYR A C 1
ATOM 4371 O O . TYR A 1 554 ? -23.486 -14.935 16.418 1.00 84.62 554 TYR A O 1
ATOM 4379 N N . VAL A 1 555 ? -21.995 -13.484 17.330 1.00 91.06 555 VAL A N 1
ATOM 4380 C CA . VAL A 1 555 ? -22.989 -12.501 17.765 1.00 91.06 555 VAL A CA 1
ATOM 4381 C C . VAL A 1 555 ? -24.103 -13.213 18.549 1.00 91.06 555 VAL A C 1
ATOM 4383 O O . VAL A 1 555 ? -25.293 -13.105 18.240 1.00 91.06 555 VAL A O 1
ATOM 4386 N N . LYS A 1 556 ? -23.700 -14.067 19.503 1.00 90.38 556 LYS A N 1
ATOM 4387 C CA . LYS A 1 556 ? -24.581 -15.000 20.226 1.00 90.38 556 LYS A CA 1
ATOM 4388 C C . LYS A 1 556 ? -25.746 -14.308 20.927 1.00 90.38 556 LYS A C 1
ATOM 4390 O O . LYS A 1 556 ? -26.829 -14.887 21.002 1.00 90.38 556 LYS A O 1
ATOM 4395 N N . ASP A 1 557 ? -25.527 -13.083 21.393 1.00 92.88 557 ASP A N 1
ATOM 4396 C CA . ASP A 1 557 ? -26.529 -12.268 22.074 1.00 92.88 557 ASP A CA 1
ATOM 4397 C C . ASP A 1 557 ? -27.375 -11.453 21.084 1.00 92.88 557 ASP A C 1
ATOM 4399 O O . ASP A 1 557 ? -28.327 -10.790 21.486 1.00 92.88 557 ASP A O 1
ATOM 4403 N N . GLY A 1 558 ? -27.084 -11.545 19.786 1.00 94.00 558 GLY A N 1
ATOM 4404 C CA . GLY A 1 558 ? -27.784 -10.864 18.706 1.00 94.00 558 GLY A CA 1
ATOM 4405 C C . GLY A 1 558 ? -27.270 -9.449 18.452 1.00 94.00 558 GLY A C 1
ATOM 4406 O O . GLY A 1 558 ? -26.785 -8.760 19.355 1.00 94.00 558 GLY A O 1
ATOM 4407 N N . SER A 1 559 ? -27.387 -8.992 17.204 1.00 95.25 559 SER A N 1
ATOM 4408 C CA . SER A 1 559 ? -26.842 -7.690 16.800 1.00 95.25 559 SER A CA 1
ATOM 4409 C C . SER A 1 559 ? -27.528 -6.541 17.544 1.00 95.25 559 SER A C 1
ATOM 4411 O O . SER A 1 559 ? -26.867 -5.579 17.919 1.00 95.25 559 SER A O 1
ATOM 4413 N N . GLU A 1 560 ? -28.817 -6.666 17.874 1.00 95.62 560 GLU A N 1
ATOM 4414 C CA . GLU A 1 560 ? -29.556 -5.676 18.671 1.00 95.62 560 GLU A CA 1
ATOM 4415 C C . GLU A 1 560 ? -28.884 -5.379 20.024 1.00 95.62 560 GLU A C 1
ATOM 4417 O O . GLU A 1 560 ? -28.791 -4.217 20.423 1.00 95.62 560 GLU A O 1
ATOM 4422 N N . ASN A 1 561 ? -28.372 -6.402 20.716 1.00 95.50 561 ASN A N 1
ATOM 4423 C CA . ASN A 1 561 ? -27.698 -6.203 21.999 1.00 95.50 561 ASN A CA 1
ATOM 4424 C C . ASN A 1 561 ? -26.325 -5.546 21.829 1.00 95.50 561 ASN A C 1
ATOM 4426 O O . ASN A 1 561 ? -25.961 -4.700 22.640 1.00 95.50 561 ASN A O 1
ATOM 4430 N N . VAL A 1 562 ? -25.615 -5.834 20.734 1.00 96.50 562 VAL A N 1
ATOM 4431 C CA . VAL A 1 562 ? -24.376 -5.120 20.385 1.00 96.50 562 VAL A CA 1
ATOM 4432 C C . VAL A 1 562 ? -24.657 -3.635 20.120 1.00 96.50 562 VAL A C 1
ATOM 4434 O O . VAL A 1 562 ? -23.943 -2.773 20.629 1.00 96.50 562 VAL A O 1
ATOM 4437 N N . PHE A 1 563 ? -25.732 -3.309 19.390 1.00 96.56 563 PHE A N 1
ATOM 4438 C CA . PHE A 1 563 ? -26.156 -1.919 19.177 1.00 96.56 563 PHE A CA 1
ATOM 4439 C C . PHE A 1 563 ? -26.467 -1.202 20.496 1.00 96.56 563 PHE A C 1
ATOM 4441 O O . PHE A 1 563 ? -26.045 -0.060 20.679 1.00 96.56 563 PHE A O 1
ATOM 4448 N N . LYS A 1 564 ? -27.175 -1.856 21.424 1.00 95.31 564 LYS A N 1
ATOM 4449 C CA . LYS A 1 564 ? -27.484 -1.283 22.744 1.00 95.31 564 LYS A CA 1
ATOM 4450 C C . LYS A 1 564 ? -26.231 -1.050 23.578 1.00 95.31 564 LYS A C 1
ATOM 4452 O O . LYS A 1 564 ? -26.084 0.040 24.124 1.00 95.31 564 LYS A O 1
ATOM 4457 N N . ALA A 1 565 ? -25.322 -2.021 23.613 1.00 96.06 565 ALA A N 1
ATOM 4458 C CA . ALA A 1 565 ? -24.064 -1.902 24.340 1.00 96.06 565 ALA A CA 1
ATOM 4459 C C . ALA A 1 565 ? -23.227 -0.723 23.836 1.00 96.06 565 ALA A C 1
ATOM 4461 O O . ALA A 1 565 ? -22.800 0.132 24.612 1.00 96.06 565 ALA A O 1
ATOM 4462 N N . VAL A 1 566 ? -23.082 -0.603 22.512 1.00 95.81 566 VAL A N 1
ATOM 4463 C CA . VAL A 1 566 ? -22.414 0.546 21.890 1.00 95.81 566 VAL A CA 1
ATOM 4464 C C . VAL A 1 566 ? -23.126 1.853 22.243 1.00 95.81 566 VAL A C 1
ATOM 4466 O O . VAL A 1 566 ? -22.460 2.801 22.654 1.00 95.81 566 VAL A O 1
ATOM 4469 N N . ALA A 1 567 ? -24.460 1.917 22.129 1.00 94.25 567 ALA A N 1
ATOM 4470 C CA . ALA A 1 567 ? -25.240 3.122 22.425 1.00 94.25 567 ALA A CA 1
ATOM 4471 C C . ALA A 1 567 ? -25.054 3.609 23.871 1.00 94.25 567 ALA A C 1
ATOM 4473 O O . ALA A 1 567 ? -24.910 4.812 24.098 1.00 94.25 567 ALA A O 1
ATOM 4474 N N . THR A 1 568 ? -25.031 2.688 24.839 1.00 93.94 568 THR A N 1
ATOM 4475 C CA . THR A 1 568 ? -24.783 2.993 26.256 1.00 93.94 568 THR A CA 1
ATOM 4476 C C . THR A 1 568 ? -23.382 3.571 26.470 1.00 93.94 568 THR A C 1
ATOM 4478 O O . THR A 1 568 ? -23.207 4.474 27.290 1.00 93.94 568 THR A O 1
ATOM 4481 N N . SER A 1 569 ? -22.396 3.115 25.699 1.00 94.69 569 SER A N 1
ATOM 4482 C CA . SER A 1 569 ? -20.999 3.532 25.853 1.00 94.69 569 SER A CA 1
ATOM 4483 C C . SER A 1 569 ? -20.617 4.817 25.109 1.00 94.69 569 SER A C 1
ATOM 4485 O O . SER A 1 569 ? -19.593 5.413 25.440 1.00 94.69 569 SER A O 1
ATOM 4487 N N . LEU A 1 570 ? -21.427 5.303 24.157 1.00 93.50 570 LEU A N 1
ATOM 4488 C CA . LEU A 1 570 ? -21.100 6.495 23.351 1.00 93.50 570 LEU A CA 1
ATOM 4489 C C . LEU A 1 570 ? -20.798 7.747 24.188 1.00 93.50 570 LEU A C 1
ATOM 4491 O O . LEU A 1 570 ? -19.897 8.511 23.846 1.00 93.50 570 LEU A O 1
ATOM 4495 N N . HIS A 1 571 ? -21.518 7.944 25.298 1.00 90.94 571 HIS A N 1
ATOM 4496 C CA . HIS A 1 571 ? -21.298 9.094 26.179 1.00 90.94 571 HIS A CA 1
ATOM 4497 C C . HIS A 1 571 ? -19.895 9.079 26.806 1.00 90.94 571 HIS A C 1
ATOM 4499 O O . HIS A 1 571 ? -19.267 10.129 26.904 1.00 90.94 571 HIS A O 1
ATOM 4505 N N . GLY A 1 572 ? -19.387 7.903 27.195 1.00 87.94 572 GLY A N 1
ATOM 4506 C CA . GLY A 1 572 ? -18.029 7.756 27.733 1.00 87.94 572 GLY A CA 1
ATOM 4507 C C . GLY A 1 572 ? -16.936 8.013 26.691 1.00 87.94 572 GLY A C 1
ATOM 4508 O O . GLY A 1 572 ? -15.829 8.408 27.039 1.00 87.94 572 GLY A O 1
ATOM 4509 N N . LEU A 1 573 ? -17.262 7.858 25.404 1.00 89.75 573 LEU A N 1
ATOM 4510 C CA . LEU A 1 573 ? -16.356 8.125 24.283 1.00 89.75 573 LEU A CA 1
ATOM 4511 C C . LEU A 1 573 ? -16.474 9.554 23.728 1.00 89.75 573 LEU A C 1
ATOM 4513 O O . LEU A 1 573 ? -15.806 9.878 22.750 1.00 89.75 573 LEU A O 1
ATOM 4517 N N . SER A 1 574 ? -17.324 10.405 24.316 1.00 92.12 574 SER A N 1
ATOM 4518 C CA . SER A 1 574 ? -17.648 11.744 23.795 1.00 92.12 574 SER A CA 1
ATOM 4519 C C . SER A 1 574 ? -18.191 11.736 22.357 1.00 92.12 574 SER A C 1
ATOM 4521 O O . SER A 1 574 ? -18.002 12.694 21.611 1.00 92.12 574 SER A O 1
ATOM 4523 N N . ILE A 1 575 ? -18.879 10.663 21.950 1.00 94.00 575 ILE A N 1
ATOM 4524 C CA . ILE A 1 575 ? -19.439 10.527 20.601 1.00 94.00 575 ILE A CA 1
ATOM 4525 C C . ILE A 1 575 ? -20.925 10.876 20.622 1.00 94.00 575 ILE A C 1
ATOM 4527 O O . ILE A 1 575 ? -21.723 10.246 21.318 1.00 94.00 575 ILE A O 1
ATOM 4531 N N . ASP A 1 576 ? -21.321 11.847 19.801 1.00 92.25 576 ASP A N 1
ATOM 4532 C CA . ASP A 1 576 ? -22.732 12.088 19.514 1.00 92.25 576 ASP A CA 1
ATOM 4533 C C . ASP A 1 576 ? -23.269 10.948 18.631 1.00 92.25 576 ASP A C 1
ATOM 4535 O O . ASP A 1 576 ? -22.782 10.701 17.525 1.00 92.25 576 ASP A O 1
ATOM 4539 N N . CYS A 1 577 ? -24.301 10.254 19.113 1.00 93.12 577 CYS A N 1
ATOM 4540 C CA . CYS A 1 577 ? -24.969 9.160 18.405 1.00 93.12 577 CYS A CA 1
ATOM 4541 C C . CYS A 1 577 ? -25.443 9.553 16.995 1.00 93.12 577 CYS A C 1
ATOM 4543 O O . CYS A 1 577 ? -25.539 8.703 16.104 1.00 93.12 577 CYS A O 1
ATOM 4545 N N . SER A 1 578 ? -25.711 10.842 16.765 1.00 93.56 578 SER A N 1
ATOM 4546 C CA . SER A 1 578 ? -26.107 11.362 15.466 1.00 93.56 578 SER A CA 1
ATOM 4547 C C . SER A 1 578 ? -24.981 11.295 14.442 1.00 93.56 578 SER A C 1
ATOM 4549 O O . SER A 1 578 ? -25.301 11.242 13.259 1.00 93.56 578 SER A O 1
ATOM 4551 N N . LEU A 1 579 ? -23.708 11.223 14.843 1.00 94.44 579 LEU A N 1
ATOM 4552 C CA . LEU A 1 579 ? -22.581 11.019 13.927 1.00 94.44 579 LEU A CA 1
ATOM 4553 C C . LEU A 1 579 ? -22.569 9.601 13.355 1.00 94.44 579 LEU A C 1
ATOM 4555 O O . LEU A 1 579 ? -22.295 9.425 12.170 1.00 94.44 579 LEU A O 1
ATOM 4559 N N . ILE A 1 580 ? -22.956 8.604 14.156 1.00 95.50 580 ILE A N 1
ATOM 4560 C CA . ILE A 1 580 ? -23.022 7.209 13.707 1.00 95.50 580 ILE A CA 1
ATOM 4561 C C . ILE A 1 580 ? -24.168 7.002 12.717 1.00 95.50 580 ILE A C 1
ATOM 4563 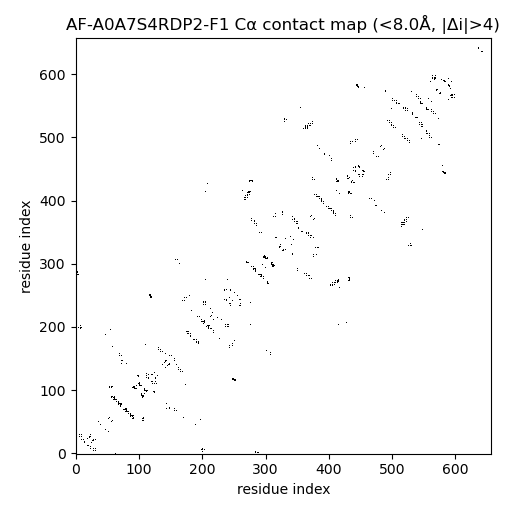O O . ILE A 1 580 ? -23.990 6.335 11.704 1.00 95.50 580 ILE A O 1
ATOM 4567 N N . GLY A 1 581 ? -25.337 7.594 12.975 1.00 93.19 581 GLY A N 1
ATOM 4568 C CA . GLY A 1 581 ? -26.504 7.480 12.100 1.00 93.19 581 GLY A CA 1
ATOM 4569 C C . GLY A 1 581 ? -27.401 6.282 12.390 1.00 93.19 581 GLY A C 1
ATOM 4570 O O . GLY A 1 581 ? -27.490 5.809 13.523 1.00 93.19 581 GLY A O 1
ATOM 4571 N N . LYS A 1 582 ? -28.135 5.843 11.363 1.00 93.69 582 LYS A N 1
ATOM 4572 C CA . LYS A 1 582 ? -29.122 4.766 11.474 1.00 93.69 582 LYS A CA 1
ATOM 4573 C C . LYS A 1 582 ? -28.831 3.681 10.454 1.00 93.69 582 LYS A C 1
ATOM 4575 O O . LYS A 1 582 ? -28.867 3.958 9.259 1.00 93.69 582 LYS A O 1
ATOM 4580 N N . TYR A 1 583 ? -28.660 2.450 10.926 1.00 94.88 583 TYR A N 1
ATOM 4581 C CA . TYR A 1 583 ? -28.473 1.304 10.044 1.00 94.88 583 TYR A CA 1
ATOM 4582 C C . TYR A 1 583 ? -29.716 1.065 9.170 1.00 94.88 583 TYR A C 1
ATOM 4584 O O . TYR A 1 583 ? -30.839 0.908 9.666 1.00 94.88 583 TYR A O 1
ATOM 4592 N N . ALA A 1 584 ? -29.530 1.059 7.853 1.00 90.00 584 ALA A N 1
ATOM 4593 C CA . ALA A 1 584 ? -30.600 0.955 6.877 1.00 90.00 584 ALA A CA 1
ATOM 4594 C C . ALA A 1 584 ? -31.283 -0.421 6.931 1.00 90.00 584 ALA A C 1
ATOM 4596 O O . ALA A 1 584 ? -30.641 -1.465 6.992 1.00 90.00 584 ALA A O 1
ATOM 4597 N N . GLY A 1 585 ? -32.617 -0.426 6.883 1.00 85.75 585 GLY A N 1
ATOM 4598 C CA . GLY A 1 585 ? -33.410 -1.657 6.806 1.00 85.75 585 GLY A CA 1
ATOM 4599 C C . GLY A 1 585 ? -33.660 -2.382 8.134 1.00 85.75 585 GLY A C 1
ATOM 4600 O O . GLY A 1 585 ? -34.445 -3.330 8.143 1.00 85.75 585 GLY A O 1
ATOM 4601 N N . LEU A 1 586 ? -33.089 -1.927 9.255 1.00 88.06 586 LEU A N 1
ATOM 4602 C CA . LEU A 1 586 ? -33.334 -2.515 10.575 1.00 88.06 586 LEU A CA 1
ATOM 4603 C C . LEU A 1 586 ? -34.400 -1.752 11.380 1.00 88.06 586 LEU A C 1
ATOM 4605 O O . LEU A 1 586 ? -34.605 -0.542 11.228 1.00 88.06 586 LEU A O 1
ATOM 4609 N N . LYS A 1 587 ? -35.131 -2.502 12.219 1.00 85.12 587 LYS A N 1
ATOM 4610 C CA . LYS A 1 587 ? -36.126 -1.947 13.157 1.00 85.12 587 LYS A CA 1
ATOM 4611 C C . LYS A 1 587 ? -35.455 -1.302 14.371 1.00 85.12 587 LYS A C 1
ATOM 4613 O O . LYS A 1 587 ? -35.916 -0.254 14.806 1.00 85.12 587 LYS A O 1
ATOM 4618 N N . TYR A 1 588 ? -34.399 -1.939 14.870 1.00 81.56 588 TYR A N 1
ATOM 4619 C CA . TYR A 1 588 ? -33.397 -1.371 15.771 1.00 81.56 588 TYR A CA 1
ATOM 4620 C C . TYR A 1 588 ? -32.270 -0.749 14.931 1.00 81.56 588 TYR A C 1
ATOM 4622 O O . TYR A 1 588 ? -32.268 -0.874 13.708 1.00 81.56 588 TYR A O 1
ATOM 4630 N N . GLY A 1 589 ? -31.327 -0.046 15.548 1.00 80.12 589 GLY A N 1
ATOM 4631 C CA . GLY A 1 589 ? -30.139 0.444 14.835 1.00 80.12 589 GLY A CA 1
ATOM 4632 C C . GLY A 1 589 ? -30.059 1.952 14.614 1.00 80.12 589 GLY A C 1
ATOM 4633 O O . GLY A 1 589 ? -29.167 2.417 13.908 1.00 80.12 589 GLY A O 1
ATOM 4634 N N . ASN A 1 590 ? -30.955 2.722 15.239 1.00 89.69 590 ASN A N 1
ATOM 4635 C CA . ASN A 1 590 ? -30.714 4.133 15.533 1.00 89.69 590 ASN A CA 1
ATOM 4636 C C . ASN A 1 590 ? -30.152 4.242 16.957 1.00 89.69 590 ASN A C 1
ATOM 4638 O O . ASN A 1 590 ? -30.913 4.174 17.922 1.00 89.69 590 ASN A O 1
ATOM 4642 N N . LEU A 1 591 ? -28.839 4.443 17.097 1.00 87.06 591 LEU A N 1
ATOM 4643 C CA . LEU A 1 591 ? -28.189 4.486 18.415 1.00 87.06 591 LEU A CA 1
ATOM 4644 C C . LEU A 1 591 ? -28.747 5.595 19.321 1.00 87.06 591 LEU A C 1
ATOM 4646 O O . LEU A 1 591 ? -28.787 5.423 20.535 1.00 87.06 591 LEU A O 1
ATOM 4650 N N . CYS A 1 592 ? -29.249 6.699 18.756 1.00 88.44 592 CYS A N 1
ATOM 4651 C CA . CYS A 1 592 ? -29.872 7.767 19.542 1.00 88.44 592 CYS A CA 1
ATOM 4652 C C . CYS A 1 592 ? -31.220 7.365 20.158 1.00 88.44 592 CYS A C 1
ATOM 4654 O O . CYS A 1 592 ? -31.632 7.921 21.178 1.00 88.44 592 CYS A O 1
ATOM 4656 N N . GLU A 1 593 ? -31.952 6.448 19.521 1.00 85.12 593 GLU A N 1
ATOM 4657 C CA . GLU A 1 593 ? -33.186 5.887 20.079 1.00 85.12 593 GLU A CA 1
ATOM 4658 C C . GLU A 1 593 ? -32.858 4.830 21.137 1.00 85.12 593 GLU A C 1
ATOM 4660 O O . GLU A 1 593 ? -33.447 4.853 22.220 1.00 85.12 593 GLU A O 1
ATOM 4665 N N . GLU A 1 594 ? -31.859 3.984 20.872 1.00 76.81 594 GLU A N 1
ATOM 4666 C CA . GLU A 1 594 ? -31.392 2.965 21.819 1.00 76.81 594 GLU A CA 1
ATOM 4667 C C . GLU A 1 594 ? -30.880 3.596 23.121 1.00 76.81 594 GLU A C 1
ATOM 4669 O O . GLU A 1 594 ? -31.272 3.166 24.206 1.00 76.81 594 GLU A O 1
ATOM 4674 N N . GLN A 1 595 ? -30.123 4.694 23.036 1.00 73.69 595 GLN A N 1
ATOM 4675 C CA . GLN A 1 595 ? -29.623 5.423 24.205 1.00 73.69 595 GLN A CA 1
ATOM 4676 C C . GLN A 1 595 ? -30.756 5.997 25.079 1.00 73.69 595 GLN A C 1
ATOM 4678 O O . GLN A 1 595 ? -30.658 6.038 26.304 1.00 73.69 595 GLN A O 1
ATOM 4683 N N . LYS A 1 596 ? -31.878 6.419 24.478 1.00 73.69 596 LYS A N 1
ATOM 4684 C CA . LYS A 1 596 ? -33.060 6.869 25.241 1.00 73.69 596 LYS A CA 1
ATOM 4685 C C . LYS A 1 596 ? -33.770 5.710 25.937 1.00 73.69 596 LYS A C 1
ATOM 4687 O O . LYS A 1 596 ? -34.381 5.918 26.984 1.00 73.69 596 LYS A O 1
ATOM 4692 N N . SER A 1 597 ? -33.710 4.514 25.355 1.00 61.25 597 SER A N 1
ATOM 4693 C CA . SER A 1 597 ? -34.327 3.313 25.917 1.00 61.25 597 SER A CA 1
ATOM 4694 C C . SER A 1 597 ? -33.532 2.739 27.097 1.00 61.25 597 SER A C 1
ATOM 4696 O O . SER A 1 597 ? -34.145 2.294 28.065 1.00 61.25 597 SER A O 1
ATOM 4698 N N . SER A 1 598 ? -32.195 2.833 27.076 1.00 56.84 598 SER A N 1
ATOM 4699 C CA . SER A 1 598 ? -31.322 2.343 28.154 1.00 56.84 598 SER A CA 1
ATOM 4700 C C . SER A 1 598 ? -31.319 3.247 29.393 1.00 56.84 598 SER A C 1
ATOM 4702 O O . SER A 1 598 ? -31.231 2.755 30.514 1.00 56.84 598 SER A O 1
ATOM 4704 N N . ILE A 1 599 ? -31.519 4.559 29.222 1.00 57.41 599 ILE A N 1
ATOM 4705 C CA . ILE A 1 599 ? -31.626 5.529 30.333 1.00 57.41 599 ILE A CA 1
ATOM 4706 C C . ILE A 1 599 ? -33.029 5.498 30.993 1.00 57.41 599 ILE A C 1
ATOM 4708 O O . ILE A 1 599 ? -33.242 6.001 32.098 1.00 57.41 599 ILE A O 1
ATOM 4712 N N . GLY A 1 600 ? -34.012 4.868 30.347 1.00 43.81 600 GLY A N 1
ATOM 4713 C CA . GLY A 1 600 ? -35.418 4.859 30.746 1.00 43.81 600 GLY A CA 1
ATOM 4714 C C . GLY A 1 600 ? -35.801 3.852 31.834 1.00 43.81 600 GLY A C 1
ATOM 4715 O O . GLY A 1 600 ? -36.775 3.132 31.638 1.00 43.81 600 GLY A O 1
ATOM 4716 N N . ASN A 1 601 ? -35.097 3.806 32.972 1.00 40.81 601 ASN A N 1
ATOM 4717 C CA . ASN A 1 601 ? -35.608 3.110 34.166 1.00 40.81 601 ASN A CA 1
ATOM 4718 C C . ASN A 1 601 ? -35.314 3.761 35.527 1.00 40.81 601 ASN A C 1
ATOM 4720 O O . ASN A 1 601 ? -35.752 3.211 36.532 1.00 40.81 601 ASN A O 1
ATOM 4724 N N . ASP A 1 602 ? -34.719 4.957 35.592 1.00 38.44 602 ASP A N 1
ATOM 4725 C CA . ASP A 1 602 ? -34.693 5.718 36.847 1.00 38.44 602 ASP A CA 1
ATOM 4726 C C . ASP A 1 602 ? -34.985 7.218 36.657 1.00 38.44 602 ASP A C 1
ATOM 4728 O O . ASP A 1 602 ? -34.144 8.036 36.302 1.00 38.44 602 ASP A O 1
ATOM 4732 N N . SER A 1 603 ? -36.222 7.569 37.024 1.00 35.16 603 SER A N 1
ATOM 4733 C CA . SER A 1 603 ? -36.705 8.874 37.499 1.00 35.16 603 SER A CA 1
ATOM 4734 C C . SER A 1 603 ? -36.908 10.065 36.528 1.00 35.16 603 SER A C 1
ATOM 4736 O O . SER A 1 603 ? -35.995 10.725 36.058 1.00 35.16 603 SER A O 1
ATOM 4738 N N . ALA A 1 604 ? -38.201 10.396 36.390 1.00 33.62 604 ALA A N 1
ATOM 4739 C CA . ALA A 1 604 ? -38.833 11.726 36.407 1.00 33.62 604 ALA A CA 1
ATOM 4740 C C . ALA A 1 604 ? -38.372 12.834 35.426 1.00 33.62 604 ALA A C 1
ATOM 4742 O O . ALA A 1 604 ? -37.386 13.534 35.628 1.00 33.62 604 ALA A O 1
ATOM 4743 N N . GLN A 1 605 ? -39.252 13.101 34.450 1.00 33.38 605 GLN A N 1
ATOM 4744 C CA . GLN A 1 605 ? -39.290 14.299 33.597 1.00 33.38 605 GLN A CA 1
ATOM 4745 C C . GLN A 1 605 ? -39.215 15.630 34.372 1.00 33.38 605 GLN A C 1
ATOM 4747 O O . GLN A 1 605 ? -39.785 15.755 35.460 1.00 33.38 605 GLN A O 1
ATOM 4752 N N . PRO A 1 606 ? -38.761 16.696 33.685 1.00 29.89 606 PRO A N 1
ATOM 4753 C CA . PRO A 1 606 ? -39.679 17.814 33.474 1.00 29.89 606 PRO A CA 1
ATOM 4754 C C . PRO A 1 606 ? -39.709 18.358 32.033 1.00 29.89 606 PRO A C 1
ATOM 4756 O O . PRO A 1 606 ? -38.707 18.770 31.464 1.00 29.89 606 PRO A O 1
ATOM 4759 N N . GLN A 1 607 ? -40.940 18.386 31.518 1.00 28.78 607 GLN A N 1
ATOM 4760 C CA . GLN A 1 607 ? -41.558 19.282 30.531 1.00 28.78 607 GLN A CA 1
ATOM 4761 C C . GLN A 1 607 ? -40.674 20.120 29.588 1.00 28.78 607 GLN A C 1
ATOM 4763 O O . GLN A 1 607 ? -40.105 21.152 29.941 1.00 28.78 607 GLN A O 1
ATOM 4768 N N . GLU A 1 608 ? -40.778 19.736 28.320 1.00 28.52 608 GLU A N 1
ATOM 4769 C CA . GLU A 1 608 ? -40.394 20.454 27.111 1.00 28.52 608 GLU A CA 1
ATOM 4770 C C . GLU A 1 608 ? -41.190 21.770 26.957 1.00 28.52 608 GLU A C 1
ATOM 4772 O O . GLU A 1 608 ? -42.424 21.780 26.914 1.00 28.52 608 GLU A O 1
ATOM 4777 N N . LYS A 1 609 ? -40.487 22.905 26.853 1.00 26.36 609 LYS A N 1
ATOM 4778 C CA . LYS A 1 609 ? -41.040 24.150 26.301 1.00 26.36 609 LYS A CA 1
ATOM 4779 C C . LYS A 1 609 ? -40.605 24.257 24.847 1.00 26.36 609 LYS A C 1
ATOM 4781 O O . LYS A 1 609 ? -39.475 24.629 24.555 1.00 26.36 609 LYS A O 1
ATOM 4786 N N . THR A 1 610 ? -41.535 23.984 23.943 1.00 30.81 610 THR A N 1
ATOM 4787 C CA . THR A 1 610 ? -41.423 24.299 22.518 1.00 30.81 610 THR A CA 1
ATOM 4788 C C . THR A 1 610 ? -41.264 25.809 22.324 1.00 30.81 610 THR A C 1
ATOM 4790 O O . THR A 1 610 ? -42.169 26.575 22.669 1.00 30.81 610 THR A O 1
ATOM 4793 N N . SER A 1 611 ? -40.136 26.238 21.756 1.00 26.19 611 SER A N 1
ATOM 4794 C CA . SER A 1 611 ? -39.934 27.601 21.263 1.00 26.19 611 SER A CA 1
ATOM 4795 C C . SER A 1 611 ? -39.965 27.602 19.740 1.00 26.19 611 SER A C 1
ATOM 4797 O O . SER A 1 611 ? -39.130 27.010 19.065 1.00 26.19 611 SER A O 1
ATOM 4799 N N . LEU A 1 612 ? -40.976 28.295 19.239 1.00 28.70 612 LEU A N 1
ATOM 4800 C CA . LEU A 1 612 ? -41.303 28.586 17.857 1.00 28.70 612 LEU A CA 1
ATOM 4801 C C . LEU A 1 612 ? -40.236 29.518 17.238 1.00 28.70 612 LEU A C 1
ATOM 4803 O O . LEU A 1 612 ? -40.385 30.735 17.300 1.00 28.70 612 LEU A O 1
ATOM 4807 N N . ALA A 1 613 ? -39.161 28.965 16.670 1.00 25.47 613 ALA A N 1
ATOM 4808 C CA . ALA A 1 613 ? -38.193 29.730 15.866 1.00 25.47 613 ALA A CA 1
ATOM 4809 C C . ALA A 1 613 ? -37.674 28.988 14.617 1.00 25.47 613 ALA A C 1
ATOM 4811 O O . ALA A 1 613 ? -36.811 29.508 13.919 1.00 25.47 613 ALA A O 1
ATOM 4812 N N . ASP A 1 614 ? -38.258 27.839 14.266 1.00 28.77 614 ASP A N 1
ATOM 4813 C CA . ASP A 1 614 ? -37.996 27.169 12.991 1.00 28.77 614 ASP A CA 1
ATOM 4814 C C . ASP A 1 614 ? -39.019 27.607 11.948 1.00 28.77 614 ASP A C 1
ATOM 4816 O O . ASP A 1 614 ? -40.095 27.017 11.808 1.00 28.77 614 ASP A O 1
ATOM 4820 N N . LYS A 1 615 ? -38.690 28.690 11.242 1.00 30.75 615 LYS A N 1
ATOM 4821 C CA . LYS A 1 615 ? -39.065 28.957 9.845 1.00 30.75 615 LYS A CA 1
ATOM 4822 C C . LYS A 1 615 ? -38.461 30.294 9.424 1.00 30.75 615 LYS A C 1
ATOM 4824 O O . LYS A 1 615 ? -38.676 31.300 10.088 1.00 30.75 615 LYS A O 1
ATOM 4829 N N . VAL A 1 616 ? -37.829 30.276 8.246 1.00 26.61 616 VAL A N 1
ATOM 4830 C CA . VAL A 1 616 ? -37.216 31.392 7.495 1.00 26.61 616 VAL A CA 1
ATOM 4831 C C . VAL A 1 616 ? -35.702 31.548 7.705 1.00 26.61 616 VAL A C 1
ATOM 4833 O O . VAL A 1 616 ? -35.259 32.449 8.401 1.00 26.61 616 VAL A O 1
ATOM 4836 N N . LEU A 1 617 ? -34.912 30.714 7.013 1.00 25.42 617 LEU A N 1
ATOM 4837 C CA . LEU A 1 617 ? -33.985 31.186 5.967 1.00 25.42 617 LEU A CA 1
ATOM 4838 C C . LEU A 1 617 ? -33.481 29.997 5.117 1.00 25.42 617 LEU A C 1
ATOM 4840 O O . LEU A 1 617 ? -32.360 29.521 5.252 1.00 25.42 617 LEU A O 1
ATOM 4844 N N . VAL A 1 618 ? -34.341 29.495 4.229 1.00 31.34 618 VAL A N 1
ATOM 4845 C CA . VAL A 1 618 ? -33.912 28.689 3.076 1.00 31.34 618 VAL A CA 1
ATOM 4846 C C . VAL A 1 618 ? -33.629 29.677 1.949 1.00 31.34 618 VAL A C 1
ATOM 4848 O O . VAL A 1 618 ? -34.552 30.352 1.494 1.00 31.34 618 VAL A O 1
ATOM 4851 N N . GLY A 1 619 ? -32.374 29.779 1.512 1.00 28.23 619 GLY A N 1
ATOM 4852 C CA . GLY A 1 619 ? -32.025 30.510 0.293 1.00 28.23 619 GLY A CA 1
ATOM 4853 C C . GLY A 1 619 ? -30.595 31.048 0.256 1.00 28.23 619 GLY A C 1
ATOM 4854 O O . GLY A 1 619 ? -30.328 32.100 0.823 1.00 28.23 619 GLY A O 1
ATOM 4855 N N . ALA A 1 620 ? -29.743 30.364 -0.519 1.00 26.72 620 ALA A N 1
ATOM 4856 C CA . ALA A 1 620 ? -28.528 30.881 -1.173 1.00 26.72 620 ALA A CA 1
ATOM 4857 C C . ALA A 1 620 ? -27.187 30.957 -0.400 1.00 26.72 620 ALA A C 1
ATOM 4859 O O . ALA A 1 620 ? -26.550 32.006 -0.408 1.00 26.72 620 ALA A O 1
ATOM 4860 N N . VAL A 1 621 ? -26.678 29.838 0.146 1.00 27.25 621 VAL A N 1
ATOM 4861 C CA . VAL A 1 621 ? -25.235 29.718 0.519 1.00 27.25 621 VAL A CA 1
ATOM 4862 C C . VAL A 1 621 ? -24.547 28.420 0.023 1.00 27.25 621 VAL A C 1
ATOM 4864 O O . VAL A 1 621 ? -23.337 28.270 0.129 1.00 27.25 621 VAL A O 1
ATOM 4867 N N . LEU A 1 622 ? -25.250 27.485 -0.621 1.00 32.09 622 LEU A N 1
ATOM 4868 C CA . LEU A 1 622 ? -24.774 26.095 -0.761 1.00 32.09 622 LEU A CA 1
ATOM 4869 C C . LEU A 1 622 ? -23.965 25.723 -2.028 1.00 32.09 622 LEU A C 1
ATOM 4871 O O . LEU A 1 622 ? -24.019 24.584 -2.467 1.00 32.09 622 LEU A O 1
ATOM 4875 N N . THR A 1 623 ? -23.168 26.628 -2.604 1.00 28.05 623 THR A N 1
ATOM 4876 C CA . THR A 1 623 ? -22.261 26.274 -3.731 1.00 28.05 623 THR A CA 1
ATOM 4877 C C . THR A 1 623 ? -20.840 26.842 -3.643 1.00 28.05 623 THR A C 1
ATOM 4879 O O . THR A 1 623 ? -20.066 26.673 -4.579 1.00 28.05 623 THR A O 1
ATOM 4882 N N . ILE A 1 624 ? -20.446 27.481 -2.534 1.00 29.00 624 ILE A N 1
ATOM 4883 C CA . ILE A 1 624 ? -19.115 28.119 -2.423 1.00 29.00 624 ILE A CA 1
ATOM 4884 C C . ILE A 1 624 ? -18.124 27.305 -1.569 1.00 29.00 624 ILE A C 1
ATOM 4886 O O . ILE A 1 624 ? -16.921 27.401 -1.798 1.00 29.00 624 ILE A O 1
ATOM 4890 N N . SER A 1 625 ? -18.589 26.435 -0.666 1.00 36.00 625 SER A N 1
ATOM 4891 C CA . SER A 1 625 ? -17.724 25.789 0.337 1.00 36.00 625 SER A CA 1
ATOM 4892 C C . SER A 1 625 ? -16.724 24.771 -0.234 1.00 36.00 625 SER A C 1
ATOM 4894 O O . SER A 1 625 ? -15.579 24.751 0.213 1.00 36.00 625 SER A O 1
ATOM 4896 N N . LEU A 1 626 ? -17.110 24.012 -1.272 1.00 38.09 626 LEU A N 1
ATOM 4897 C CA . LEU A 1 626 ? -16.229 23.061 -1.978 1.00 38.09 626 LEU A CA 1
ATOM 4898 C C . LEU A 1 626 ? -15.069 23.767 -2.693 1.00 38.09 626 LEU A C 1
ATOM 4900 O O . LEU A 1 626 ? -13.938 23.293 -2.674 1.00 38.09 626 LEU A O 1
ATOM 4904 N N . LEU A 1 627 ? -15.314 24.946 -3.273 1.00 33.31 627 LEU A N 1
ATOM 4905 C CA . LEU A 1 627 ? -14.267 25.697 -3.959 1.00 33.31 627 LEU A CA 1
ATOM 4906 C C . LEU A 1 627 ? -13.353 26.415 -2.968 1.00 33.31 627 LEU A C 1
ATOM 4908 O O . LEU A 1 627 ? -12.158 26.450 -3.192 1.00 33.31 627 LEU A O 1
ATOM 4912 N N . SER A 1 628 ? -13.841 26.958 -1.854 1.00 35.41 628 SER A N 1
ATOM 4913 C CA . SER A 1 628 ? -12.983 27.752 -0.962 1.00 35.41 628 SER A CA 1
ATOM 4914 C C . SER A 1 628 ? -11.919 26.944 -0.207 1.00 35.41 628 SER A C 1
ATOM 4916 O O . SER A 1 628 ? -10.800 27.435 -0.103 1.00 35.41 628 SER A O 1
ATOM 4918 N N . GLY A 1 629 ? -12.211 25.723 0.260 1.00 36.97 629 GLY A N 1
ATOM 4919 C CA . GLY A 1 629 ? -11.229 24.880 0.966 1.00 36.97 629 GLY A CA 1
ATOM 4920 C C . GLY A 1 629 ? -10.157 24.312 0.028 1.00 36.97 629 GLY A C 1
ATOM 4921 O O . GLY A 1 629 ? -8.959 24.494 0.250 1.00 36.97 629 GLY A O 1
ATOM 4922 N N . LEU A 1 630 ? -10.593 23.740 -1.100 1.00 40.69 630 LEU A N 1
ATOM 4923 C CA . LEU A 1 630 ? -9.716 23.202 -2.143 1.00 40.69 630 LEU A CA 1
ATOM 4924 C C . LEU A 1 630 ? -8.934 24.299 -2.879 1.00 40.69 630 LEU A C 1
ATOM 4926 O O . LEU A 1 630 ? -7.768 24.101 -3.199 1.00 40.69 630 LEU A O 1
ATOM 4930 N N . PHE A 1 631 ? -9.507 25.486 -3.112 1.00 34.78 631 PHE A N 1
ATOM 4931 C CA . PHE A 1 631 ? -8.789 26.622 -3.713 1.00 34.78 631 PHE A CA 1
ATOM 4932 C C . PHE A 1 631 ? -7.814 27.272 -2.723 1.00 34.78 631 PHE A C 1
ATOM 4934 O O . PHE A 1 631 ? -6.799 27.803 -3.166 1.00 34.78 631 PHE A O 1
ATOM 4941 N N . PHE A 1 632 ? -8.052 27.198 -1.405 1.00 40.19 632 PHE A N 1
ATOM 4942 C CA . PHE A 1 632 ? -7.068 27.609 -0.393 1.00 40.19 632 PHE A CA 1
ATOM 4943 C C . PHE A 1 632 ? -5.886 26.648 -0.321 1.00 40.19 632 PHE A C 1
ATOM 4945 O O . PHE A 1 632 ? -4.745 27.107 -0.337 1.00 40.19 632 PHE A O 1
ATOM 4952 N N . TRP A 1 633 ? -6.136 25.339 -0.321 1.00 41.44 633 TRP A N 1
ATOM 4953 C CA . TRP A 1 633 ? -5.079 24.331 -0.363 1.00 41.44 633 TRP A CA 1
ATOM 4954 C C . TRP A 1 633 ? -4.280 24.417 -1.683 1.00 41.44 633 TRP A C 1
ATOM 4956 O O . TRP A 1 633 ? -3.058 24.589 -1.676 1.00 41.44 633 TRP A O 1
ATOM 4966 N N . ARG A 1 634 ? -4.975 24.525 -2.825 1.00 37.62 634 ARG A N 1
ATOM 4967 C CA . ARG A 1 634 ? -4.382 24.729 -4.162 1.00 37.62 634 ARG A CA 1
ATOM 4968 C C . ARG A 1 634 ? -3.636 26.068 -4.296 1.00 37.62 634 ARG A C 1
ATOM 4970 O O . ARG A 1 634 ? -2.658 26.128 -5.038 1.00 37.62 634 ARG A O 1
ATOM 4977 N N . ASN A 1 635 ? -4.032 27.126 -3.574 1.00 34.53 635 ASN A N 1
ATOM 4978 C CA . ASN A 1 635 ? -3.301 28.404 -3.522 1.00 34.53 635 ASN A CA 1
ATOM 4979 C C . ASN A 1 635 ? -2.134 28.411 -2.524 1.00 34.53 635 ASN A C 1
ATOM 4981 O O . ASN A 1 635 ? -1.155 29.104 -2.792 1.00 34.53 635 ASN A O 1
ATOM 4985 N N . ARG A 1 636 ? -2.185 27.674 -1.404 1.00 40.56 636 ARG A N 1
ATOM 4986 C CA . ARG A 1 636 ? -1.034 27.540 -0.485 1.00 40.56 636 ARG A CA 1
ATOM 4987 C C . ARG A 1 636 ? 0.106 26.775 -1.166 1.00 40.56 636 ARG A C 1
ATOM 4989 O O . ARG A 1 636 ? 1.242 27.241 -1.116 1.00 40.56 636 ARG A O 1
ATOM 4996 N N . VAL A 1 637 ? -0.220 25.710 -1.906 1.00 39.53 637 VAL A N 1
ATOM 4997 C CA . VAL A 1 637 ? 0.733 24.949 -2.737 1.00 39.53 637 VAL A CA 1
ATOM 4998 C C . VAL A 1 637 ? 1.241 25.784 -3.926 1.00 39.53 637 VAL A C 1
ATOM 5000 O O . VAL A 1 637 ? 2.444 25.834 -4.170 1.00 39.53 637 VAL A O 1
ATOM 5003 N N . LYS A 1 638 ? 0.372 26.528 -4.634 1.00 34.56 638 LYS A N 1
ATOM 5004 C CA . LYS A 1 638 ? 0.798 27.391 -5.759 1.00 34.56 638 LYS A CA 1
ATOM 5005 C C . LYS A 1 638 ? 1.630 28.616 -5.360 1.00 34.56 638 LYS A C 1
ATOM 5007 O O . LYS A 1 638 ? 2.428 29.069 -6.175 1.00 34.56 638 LYS A O 1
ATOM 5012 N N . ASN A 1 639 ? 1.447 29.175 -4.161 1.00 31.50 639 ASN A N 1
ATOM 5013 C CA . ASN A 1 639 ? 2.076 30.448 -3.779 1.00 31.50 639 ASN A CA 1
ATOM 5014 C C . ASN A 1 639 ? 3.356 30.307 -2.941 1.00 31.50 639 ASN A C 1
ATOM 5016 O O . ASN A 1 639 ? 3.908 31.330 -2.541 1.00 31.50 639 ASN A O 1
ATOM 5020 N N . GLY A 1 640 ? 3.848 29.090 -2.671 1.00 30.67 640 GLY A N 1
ATOM 5021 C CA . GLY A 1 640 ? 5.137 28.896 -1.990 1.00 30.67 640 GLY A CA 1
ATOM 5022 C C . GLY A 1 640 ? 5.232 29.581 -0.619 1.00 30.67 640 GLY A C 1
ATOM 5023 O O . GLY A 1 640 ? 6.301 30.053 -0.244 1.00 30.67 640 GLY A O 1
ATOM 5024 N N . LEU A 1 641 ? 4.111 29.674 0.106 1.00 28.41 641 LEU A N 1
ATOM 5025 C CA . LEU A 1 641 ? 4.036 30.295 1.436 1.00 28.41 641 LEU A CA 1
ATOM 5026 C C . LEU A 1 641 ? 4.355 29.319 2.582 1.00 28.41 641 LEU A C 1
ATOM 5028 O O . LEU A 1 641 ? 4.231 29.694 3.744 1.00 28.41 641 LEU A O 1
ATOM 5032 N N . VAL A 1 642 ? 4.821 28.108 2.266 1.00 32.41 642 VAL A N 1
ATOM 5033 C CA . VAL A 1 642 ? 5.614 27.304 3.204 1.00 32.41 642 VAL A CA 1
ATOM 5034 C C . VAL A 1 642 ? 7.024 27.911 3.227 1.00 32.41 642 VAL A C 1
ATOM 5036 O O . VAL A 1 642 ? 7.640 28.031 2.161 1.00 32.41 642 VAL A O 1
ATOM 5039 N N . PRO A 1 643 ? 7.564 28.338 4.383 1.00 24.80 643 PRO A N 1
ATOM 5040 C CA . PRO A 1 643 ? 8.926 28.846 4.445 1.00 24.80 643 PRO A CA 1
ATOM 5041 C C . PRO A 1 643 ? 9.898 27.760 3.972 1.00 24.80 643 PRO A C 1
ATOM 5043 O O . PRO A 1 643 ? 10.041 26.721 4.609 1.00 24.80 643 PRO A O 1
ATOM 5046 N N . ARG A 1 644 ? 10.604 28.002 2.859 1.00 25.48 644 ARG A N 1
ATOM 5047 C CA . ARG A 1 644 ? 11.776 27.198 2.484 1.00 25.48 644 ARG A CA 1
ATOM 5048 C C . ARG A 1 644 ? 12.837 27.356 3.573 1.00 25.48 644 ARG A C 1
ATOM 5050 O O . ARG A 1 644 ? 13.605 28.320 3.549 1.00 25.48 644 ARG A O 1
ATOM 5057 N N . HIS A 1 645 ? 12.915 26.416 4.509 1.00 30.36 645 HIS A N 1
ATOM 5058 C CA . HIS A 1 645 ? 14.067 26.310 5.394 1.00 30.36 645 HIS A CA 1
ATOM 5059 C C . HIS A 1 645 ? 15.223 25.636 4.651 1.00 30.36 645 HIS A C 1
ATOM 5061 O O . HIS A 1 645 ? 15.363 24.421 4.603 1.00 30.36 645 HIS A O 1
ATOM 5067 N N . PHE A 1 646 ? 16.075 26.474 4.055 1.00 23.88 646 PHE A N 1
ATOM 5068 C CA . PHE A 1 646 ? 17.423 26.099 3.644 1.00 23.88 646 PHE A CA 1
ATOM 5069 C C . PHE A 1 646 ? 18.225 25.651 4.876 1.00 23.88 646 PHE A C 1
ATOM 5071 O O . PHE A 1 646 ? 18.679 26.485 5.662 1.00 23.88 646 PHE A O 1
ATOM 5078 N N . SER A 1 647 ? 18.473 24.351 5.021 1.00 25.91 647 SER A N 1
ATOM 5079 C CA . SER A 1 647 ? 19.549 23.841 5.872 1.00 25.91 647 SER A CA 1
ATOM 5080 C C . SER A 1 647 ? 20.883 23.983 5.128 1.00 25.91 647 SER A C 1
ATOM 5082 O O . SER A 1 647 ? 21.382 23.054 4.497 1.00 25.91 647 SER A O 1
ATOM 5084 N N . GLY A 1 648 ? 21.450 25.190 5.152 1.00 24.00 648 GLY A N 1
ATOM 5085 C CA . GLY A 1 648 ? 22.812 25.443 4.688 1.00 24.00 648 GLY A CA 1
ATOM 5086 C C . GLY A 1 648 ? 23.835 24.972 5.723 1.00 24.00 648 GLY A C 1
ATOM 5087 O O . GLY A 1 648 ? 23.948 25.569 6.791 1.00 24.00 648 GLY A O 1
ATOM 5088 N N . GLY A 1 649 ? 24.605 23.935 5.386 1.00 23.05 649 GLY A N 1
ATOM 5089 C CA . GLY A 1 649 ? 25.670 23.378 6.223 1.00 23.05 649 GLY A CA 1
ATOM 5090 C C . GLY A 1 649 ? 26.866 22.869 5.411 1.00 23.05 649 GLY A C 1
ATOM 5091 O O . GLY A 1 649 ? 26.994 21.675 5.205 1.00 23.05 649 GLY A O 1
ATOM 5092 N N . GLN A 1 650 ? 27.719 23.813 4.991 1.00 25.16 650 GLN A N 1
ATOM 5093 C CA . GLN A 1 650 ? 29.168 23.725 4.701 1.00 25.16 650 GLN A CA 1
ATOM 5094 C C . GLN A 1 650 ? 29.739 22.645 3.752 1.00 25.16 650 GLN A C 1
ATOM 5096 O O . GLN A 1 650 ? 29.845 21.482 4.112 1.00 25.16 650 GLN A O 1
ATOM 5101 N N . ALA A 1 651 ? 30.383 23.110 2.669 1.00 25.20 651 ALA A N 1
ATOM 5102 C CA . ALA A 1 651 ? 31.829 22.920 2.453 1.00 25.20 651 ALA A CA 1
ATOM 5103 C C . ALA A 1 651 ? 32.350 23.879 1.360 1.00 25.20 651 ALA A C 1
ATOM 5105 O O . ALA A 1 651 ? 32.141 23.675 0.169 1.00 25.20 651 ALA A O 1
ATOM 5106 N N . LEU A 1 652 ? 33.039 24.942 1.781 1.00 24.73 652 LEU A N 1
ATOM 5107 C CA . LEU A 1 652 ? 33.913 25.756 0.936 1.00 24.73 652 LEU A CA 1
ATOM 5108 C C . LEU A 1 652 ? 35.349 25.309 1.222 1.00 24.73 652 LEU A C 1
ATOM 5110 O O . LEU A 1 652 ? 35.866 25.571 2.308 1.00 24.73 652 LEU A O 1
ATOM 5114 N N . SER A 1 653 ? 36.006 24.689 0.246 1.00 27.17 653 SER A N 1
ATOM 5115 C CA . SER A 1 653 ? 37.466 24.621 0.194 1.00 27.17 653 SER A CA 1
ATOM 5116 C C . SER A 1 653 ? 37.952 24.830 -1.238 1.00 27.17 653 SER A C 1
ATOM 5118 O O . SER A 1 653 ? 37.736 23.983 -2.093 1.00 27.17 653 SER A O 1
ATOM 5120 N N . GLN A 1 654 ? 38.586 25.992 -1.426 1.00 26.34 654 GLN A N 1
ATOM 5121 C CA . GLN A 1 654 ? 39.751 26.282 -2.271 1.00 26.34 654 GLN A CA 1
ATOM 5122 C C . GLN A 1 654 ? 39.807 25.712 -3.697 1.00 26.34 654 GLN A C 1
ATOM 5124 O O . GLN A 1 654 ? 40.006 24.524 -3.879 1.00 26.34 654 GLN A O 1
ATOM 5129 N N . GLU A 1 655 ? 39.922 26.613 -4.678 1.00 23.58 655 GLU A N 1
ATOM 5130 C CA . GLU A 1 655 ? 41.190 26.751 -5.408 1.00 23.58 655 GLU A CA 1
ATOM 5131 C C . GLU A 1 655 ? 41.331 28.153 -6.024 1.00 23.58 655 GLU A C 1
ATOM 5133 O O . GLU A 1 655 ? 40.413 28.701 -6.631 1.00 23.58 655 GLU A O 1
ATOM 5138 N N . MET A 1 656 ? 42.495 28.759 -5.779 1.00 25.86 656 MET A N 1
ATOM 5139 C CA . MET A 1 656 ? 42.994 29.956 -6.446 1.00 25.86 656 MET A CA 1
ATOM 5140 C C . MET A 1 656 ? 43.809 29.518 -7.667 1.00 25.86 656 MET A C 1
ATOM 5142 O O . MET A 1 656 ? 44.881 28.945 -7.477 1.00 25.86 656 MET A O 1
ATOM 5146 N N . SER A 1 657 ? 43.370 29.882 -8.872 1.00 30.70 657 SER A N 1
ATOM 5147 C CA . SER A 1 657 ? 44.211 30.424 -9.955 1.00 30.70 657 SER A CA 1
ATOM 5148 C C . SER A 1 657 ? 43.337 31.018 -11.047 1.00 30.70 657 SER A C 1
ATOM 5150 O O . SER A 1 657 ? 42.456 30.267 -11.521 1.00 30.70 657 SER A O 1
#

Solvent-accessible surface area (backbone atoms only — not comparable to full-atom values): 35149 Å² total; per-residue (Å²): 106,70,68,46,41,45,53,38,44,40,54,50,16,51,75,75,69,45,60,91,65,21,34,93,93,34,59,38,94,40,46,54,60,52,54,32,52,59,35,63,71,44,96,52,88,62,54,30,60,52,41,41,42,57,47,46,46,46,51,49,25,51,49,23,42,50,48,15,46,51,16,31,68,41,63,90,77,45,66,32,63,61,27,44,51,49,19,50,48,58,34,40,39,76,73,46,52,91,52,36,57,84,33,37,84,25,55,42,20,56,34,33,54,52,19,62,47,14,72,36,51,79,73,38,19,52,53,56,55,52,40,53,51,42,55,46,46,45,43,63,68,31,55,74,66,46,37,34,77,65,69,43,66,66,47,50,39,40,43,49,42,41,47,49,47,40,51,6,45,55,41,36,51,46,51,50,51,26,48,50,28,50,73,65,68,77,37,66,68,60,25,28,53,34,41,66,56,47,41,36,58,38,40,54,49,33,53,66,62,27,52,56,48,43,45,54,54,64,67,45,87,71,80,76,92,50,52,63,62,53,46,52,57,53,55,71,43,26,67,67,54,48,40,49,53,76,75,50,44,30,60,78,72,45,86,79,74,77,65,91,74,66,97,49,60,81,91,14,37,36,49,9,26,43,30,38,42,52,47,47,32,48,52,23,36,77,69,70,37,34,73,59,24,51,47,40,38,60,51,29,77,52,10,68,47,92,74,35,41,54,27,63,41,59,66,36,50,78,93,80,68,64,58,87,42,75,62,15,30,43,48,62,70,56,52,93,51,95,66,50,62,62,42,53,50,43,48,25,30,54,69,41,35,77,92,28,60,82,51,52,66,56,23,27,35,31,26,37,48,28,28,50,16,37,31,43,26,48,48,44,21,52,50,24,45,46,52,15,58,75,24,36,74,46,100,43,46,69,57,15,52,51,26,41,47,29,18,52,20,34,34,41,18,50,40,32,48,55,53,77,68,52,93,58,98,66,94,75,90,61,52,45,16,34,54,39,48,23,41,75,46,16,69,49,16,73,36,37,44,96,88,55,48,23,51,60,55,61,50,50,54,51,50,49,57,51,40,52,49,22,54,77,68,53,36,45,71,58,34,51,49,44,40,63,60,44,50,55,28,55,68,45,37,36,37,53,51,44,30,55,49,31,29,57,67,38,42,84,40,56,79,95,71,42,48,56,52,37,29,17,25,29,25,38,66,54,49,34,34,62,33,34,76,73,38,51,69,41,21,48,53,44,44,71,30,33,48,92,54,93,97,58,71,44,20,66,79,35,39,67,51,47,47,41,34,50,28,66,42,27,69,76,56,50,36,62,44,76,74,57,33,35,44,69,95,52,94,62,51,41,33,59,58,42,36,56,59,73,61,67,82,74,82,82,87,82,81,88,79,88,75,94,74,92,78,89,85,88,83,90,75,93,81,52,69,74,54,53,57,54,50,48,54,55,43,47,70,72,61,63,76,63,82,83,80,79,85,83,77,86,87,90,78,87,85,92,130

Secondary structure (DSSP, 8-state):
-HHHHHHHHHHHHHHTTPPTTEETTEEGGGHHHHHHHHHHHS--TTHHHHHIIIIIIHHHHHHHHHHHHHHHH-TTS--HHHHHHHHHHHHH-TTPPTT-SSS-SSHHHHHHHHHGGGT-BSSSBHHHHHHHHHHHHHIIIIITTTTTTTT-HHHHHHHHHHHHHHHHHHHHHHHHHHHHHHHH---HHHHHHHHHHHHHHHHHH-HHHHHHHIIIIII--S--S-HHHHHHHHHTTTTTTT--HHHH--GGG---------SS-HHHHHHHTHHHHHHHHHHHHHTT-HHHHHHHHHH-SS-EETTEE--HHHHT--S---TTSHHHHHHHHHTTSSS-HHHHHHHHHHHT-GGGGG--HHHHHHHHHHIIIIIIHHHHHHHHHHHHHHHTTSTTHHHHHHHHHHHHHHHH-HHHHHHHH--S--------SHHHHHHHHHHHHT-B-TTSSBHHHHHHHHHHHHHHHHHHTT-HHHHHHHIIIIIHHHHHHHHHHHHHHHHHHHTT--GGG-TTHHHHHHHHHHHHHHHHHH-HHHHHHHHHHHS--TTSPTTTT-HHHHHHHHHHHTTTTT--HHHH-B-TT-SS-BHHHHHHHHSTTS----------------SS-TTSHHHHHHHHHHHHHHTT-S---------------